Protein AF-A0A4P5UGK4-F1 (afdb_monomer_lite)

Radius of gyration: 32.94 Å; chains: 1; bounding box: 82×62×88 Å

Secondary structure (DSSP, 8-state):
----HHHHHHHHHHHHHHGGG-S--HHHHHHHHHHHHHHHHHHHHHHHS--S-HHHHHHHHHHHHHHHHHHHHTHHHHHHSPTTSSHHHHHHHIIIIITTTT--GGGTTTHHHHHT-TTTTTSTT-SS---GGGS-HHHHHHHHHHTTTHHHHHHHIIIIIHHHHHH-HHHHHHHHHHHSS--S-TT----TT---S-TTHHHHHHHHHHHHHHHHHHHHTTSS-THHHHHHHHHHHHHHHHHHHHHHHHB----GGGPPPPHHHHHHHB-EE----HHHHHHSTTTTTBHHHHHH-TTS-HHHHHHHHHHHHHHH-S-HHHHHSEESSHHHHHHHHHHHHHHHHHHHHT----HHHHHHHHHHHHT---EEEEE-TTSTTHHHHHHHHHHHHHHSTT-EEEE-SSHHHHHHHHHHHHHTT-SEEEEEE-HHHHHHHHHHHHHHS-GGGPPEEEEEE-SSS-HHHHHHS----HHHHHHHHHHHHTTSSPPEEEEEEEEEEEETTEEEEEESEEEEEHHHHHHHHHHHHTTTS---HHHHHHHHHHHHHHHHHHT-TTTSS---EEEEEETTEEEEEETTSEEEEES-S--GGG-------S--SEEEEEE-TT---HHHHHHHHHH-TT---GGGGTEEEEEESEEEEE--SEEEETTEEEE--GGG--EEEEEEEEEEEEE-

Foldseek 3Di:
DDDPPVVVVLLVLLCVLCVVQLDDDVVVVVVLLVVLLVLLVVLLVVLLDDDPDPVVSVVSLLSNLLSLLQNQVCLLVVQLDDAPPCPVVLVVSLVRRCLLLLNRSQQAHLLVVQCLDLLQNLALQRQLADLLLLAALVLLVVLLVCLLCVSVVSLCLLQPLLVVCVVPVVSVLCCQQQVSHDGDRNSHGDDPPRGDHDPVVNVSSNSSNVVSVVVVVCCVVVVDPPVSVVSSSVSSSVSSSLVSLLSLLQFLSNRPDRDRDDLLRSLLRGAAAPDPDPVQCSSQNQQSNLNSLCSSPVSRGSVCNVVSLVSSCVSSDVDVSNVSRYDNHSVRSSVSSSVSSNLSVVVVVVPPDDPLLVVLLVCLLVLNFQEEEEEECPQPQCVVCVVLVVVLQVLFPNYHYAYDHDLVSLLVRLVVVVVVLGQEYEYEEAQVSVQSNVLSQVVRDPLNSDHAYAYQYRHAARFVCVQFEPPDDSSVQSVVVSCSSNNVDRWGKDWWWWKWKDFFPDRITIGFKKWAAPVQVLLVVLVVPVVPDDDHRLVSVVVSVVVVVVCVPPPCPSPPDDFDWKWKDFPHDIAIATSNWTWMKGQGCAGRLRFRPADAPDPARIKIKIFHPQAPDPPVSVVCRNPPVPDDPVVVRRMDIHHGQKMWMQDAGWMDGSSHIDTDHNVRPIIMIGTHDTHMHIYD

Structure (mmCIF, N/CA/C/O backbone):
data_AF-A0A4P5UGK4-F1
#
_entry.id   AF-A0A4P5UGK4-F1
#
loop_
_atom_site.group_PDB
_atom_site.id
_atom_site.type_symbol
_atom_site.label_atom_id
_atom_site.label_alt_id
_atom_site.label_comp_id
_atom_site.label_asym_id
_atom_site.label_entity_id
_atom_site.label_seq_id
_atom_site.pdbx_PDB_ins_code
_atom_site.Cartn_x
_atom_site.Cartn_y
_atom_site.Cartn_z
_atom_site.occupancy
_atom_site.B_iso_or_equiv
_atom_site.auth_seq_id
_atom_site.auth_comp_id
_atom_site.auth_asym_id
_atom_site.auth_atom_id
_atom_site.pdbx_PDB_model_num
ATOM 1 N N . MET A 1 1 ? -6.783 -27.268 -15.819 1.00 33.69 1 MET A N 1
ATOM 2 C CA . MET A 1 1 ? -8.008 -27.240 -14.990 1.00 33.69 1 MET A CA 1
ATOM 3 C C . MET A 1 1 ? -9.018 -26.347 -15.683 1.00 33.69 1 MET A C 1
ATOM 5 O O . MET A 1 1 ? -8.644 -25.264 -16.113 1.00 33.69 1 MET A O 1
ATOM 9 N N . ASN A 1 2 ? -10.229 -26.862 -15.900 1.00 30.81 2 ASN A N 1
ATOM 10 C CA . ASN A 1 2 ? -11.232 -26.289 -16.798 1.00 30.81 2 ASN A CA 1
ATOM 11 C C . ASN A 1 2 ? -11.722 -24.925 -16.303 1.00 30.81 2 ASN A C 1
ATOM 13 O O . ASN A 1 2 ? -12.432 -24.839 -15.306 1.00 30.81 2 ASN A O 1
ATOM 17 N N . ILE A 1 3 ? -11.357 -23.874 -17.037 1.00 37.78 3 ILE A N 1
ATOM 18 C CA . ILE A 1 3 ? -12.009 -22.568 -16.956 1.00 37.78 3 ILE A CA 1
ATOM 19 C C . ILE A 1 3 ? -13.490 -22.798 -17.325 1.00 37.78 3 ILE A C 1
ATOM 21 O O . ILE A 1 3 ? -13.741 -23.412 -18.366 1.00 37.78 3 ILE A O 1
ATOM 25 N N . PRO A 1 4 ? -14.472 -22.361 -16.515 1.00 47.50 4 PRO A N 1
ATOM 26 C CA . PRO A 1 4 ? -15.889 -22.489 -16.844 1.00 47.50 4 PRO A CA 1
ATOM 27 C C . PRO A 1 4 ? -16.173 -21.979 -18.265 1.00 47.50 4 PRO A C 1
ATOM 29 O O . PRO A 1 4 ? -15.685 -20.912 -18.639 1.00 47.50 4 PRO A O 1
ATOM 32 N N . ASN A 1 5 ? -16.987 -22.701 -19.043 1.00 53.00 5 ASN A N 1
ATOM 33 C CA . ASN A 1 5 ? -17.257 -22.426 -20.469 1.00 53.00 5 ASN A CA 1
ATOM 34 C C . ASN A 1 5 ? -17.622 -20.950 -20.760 1.00 53.00 5 ASN A C 1
ATOM 36 O O . ASN A 1 5 ? -17.268 -20.396 -21.797 1.00 53.00 5 ASN A O 1
ATOM 40 N N . ASN A 1 6 ? -18.280 -20.289 -19.803 1.00 58.19 6 ASN A N 1
ATOM 41 C CA . ASN A 1 6 ? -18.693 -18.890 -19.899 1.00 58.19 6 ASN A CA 1
ATOM 42 C C . ASN A 1 6 ? -17.509 -17.896 -19.831 1.00 58.19 6 ASN A C 1
ATOM 44 O O . ASN A 1 6 ? -17.510 -16.876 -20.509 1.00 58.19 6 ASN A O 1
ATOM 48 N N . GLN A 1 7 ? -16.455 -18.199 -19.067 1.00 62.66 7 GLN A N 1
ATOM 49 C CA . GLN A 1 7 ? -15.275 -17.332 -18.939 1.00 62.66 7 GLN A CA 1
ATOM 50 C C . GLN A 1 7 ? -14.360 -17.408 -20.171 1.00 62.66 7 GLN A C 1
ATOM 52 O O . GLN A 1 7 ? -13.831 -16.386 -20.604 1.00 62.66 7 GLN A O 1
ATOM 57 N N . GLN A 1 8 ? -14.207 -18.590 -20.784 1.00 61.94 8 GLN A N 1
ATOM 58 C CA . GLN A 1 8 ? -13.472 -18.720 -22.052 1.00 61.94 8 GLN A CA 1
ATOM 59 C C . GLN A 1 8 ? -14.145 -17.941 -23.187 1.00 61.94 8 GLN A C 1
ATOM 61 O O . GLN A 1 8 ? -13.458 -17.318 -23.999 1.00 61.94 8 GLN A O 1
ATOM 66 N N . LEU A 1 9 ? -15.481 -17.944 -23.222 1.00 61.12 9 LEU A N 1
ATOM 67 C CA . LEU A 1 9 ? -16.261 -17.164 -24.178 1.00 61.12 9 LEU A CA 1
ATOM 68 C C . LEU A 1 9 ? -16.030 -15.653 -23.984 1.00 61.12 9 LEU A C 1
ATOM 70 O O . LEU A 1 9 ? -15.773 -14.942 -24.955 1.00 61.12 9 LEU A O 1
ATOM 74 N N . THR A 1 10 ? -16.024 -15.180 -22.732 1.00 74.31 10 THR A N 1
ATOM 75 C CA . THR A 1 10 ? -15.723 -13.781 -22.382 1.00 74.31 10 THR A CA 1
ATOM 76 C C . THR A 1 10 ? -14.305 -13.370 -22.782 1.00 74.31 10 THR A C 1
ATOM 78 O O . THR A 1 10 ? -14.129 -12.297 -23.351 1.00 74.31 10 THR A O 1
ATOM 81 N N . LEU A 1 11 ? -13.294 -14.218 -22.554 1.00 76.38 11 LEU A N 1
ATOM 82 C CA . LEU A 1 11 ? -11.906 -13.933 -22.944 1.00 76.38 11 LEU A CA 1
ATOM 83 C C . LEU A 1 11 ? -11.714 -13.882 -24.466 1.00 76.38 11 LEU A C 1
ATOM 85 O O . LEU A 1 11 ? -11.004 -13.008 -24.963 1.00 76.38 11 LEU A O 1
ATOM 89 N N . ARG A 1 12 ? -12.368 -14.775 -25.220 1.00 80.44 12 ARG A N 1
ATOM 90 C CA . ARG A 1 12 ? -12.371 -14.709 -26.693 1.00 80.44 12 ARG A CA 1
ATOM 91 C C . ARG A 1 12 ? -12.979 -13.405 -27.188 1.00 80.44 12 ARG A C 1
ATOM 93 O O . ARG A 1 12 ? -12.349 -12.709 -27.979 1.00 80.44 12 ARG A O 1
ATOM 100 N N . LYS A 1 13 ? -14.151 -13.044 -26.663 1.00 83.44 13 LYS A N 1
ATOM 101 C CA . LYS A 1 13 ? -14.819 -11.782 -26.995 1.00 83.44 13 LYS A CA 1
ATOM 102 C C . LYS A 1 13 ? -13.950 -10.570 -26.637 1.00 83.44 13 LYS A C 1
ATOM 104 O O . LYS A 1 13 ? -13.839 -9.641 -27.427 1.00 83.44 13 LYS A O 1
ATOM 109 N N . ALA A 1 14 ? -13.289 -10.594 -25.479 1.00 85.44 14 ALA A N 1
ATOM 110 C CA . ALA A 1 14 ? -12.355 -9.548 -25.068 1.00 85.44 14 ALA A CA 1
ATOM 111 C C . ALA A 1 14 ? -11.200 -9.393 -26.071 1.00 85.44 14 ALA A C 1
ATOM 113 O O . ALA A 1 14 ? -10.867 -8.274 -26.450 1.00 85.44 14 ALA A O 1
ATOM 114 N N . HIS A 1 15 ? -10.624 -10.504 -26.543 1.00 88.12 15 HIS A N 1
ATOM 115 C CA . HIS A 1 15 ? -9.550 -10.484 -27.537 1.00 88.12 15 HIS A CA 1
ATOM 116 C C . HIS A 1 15 ? -10.015 -9.936 -28.895 1.00 88.12 15 HIS A C 1
ATOM 118 O O . HIS A 1 15 ? -9.293 -9.167 -29.525 1.00 88.12 15 HIS A O 1
ATOM 124 N N . GLU A 1 16 ? -11.225 -10.288 -29.340 1.00 90.31 16 GLU A N 1
ATOM 125 C CA . GLU A 1 16 ? -11.808 -9.773 -30.587 1.00 90.31 16 GLU A CA 1
ATOM 126 C C . GLU A 1 16 ? -11.965 -8.246 -30.578 1.00 90.31 16 GLU A C 1
ATOM 128 O O . GLU A 1 16 ? -11.690 -7.606 -31.592 1.00 90.31 16 GLU A O 1
ATOM 133 N N . LEU A 1 17 ? -12.329 -7.657 -29.433 1.00 90.69 17 LEU A N 1
ATOM 134 C CA . LEU A 1 17 ? -12.530 -6.209 -29.279 1.00 90.69 17 LEU A CA 1
ATOM 135 C C . LEU A 1 17 ? -11.244 -5.378 -29.422 1.00 90.69 17 LEU A C 1
ATOM 137 O O . LEU A 1 17 ? -11.316 -4.193 -29.761 1.00 90.69 17 LEU A O 1
ATOM 141 N N . VAL A 1 18 ? -10.083 -5.975 -29.138 1.00 93.06 18 VAL A N 1
ATOM 142 C CA . VAL A 1 18 ? -8.785 -5.275 -29.079 1.00 93.06 18 VAL A CA 1
ATOM 143 C C . VAL A 1 18 ? -7.783 -5.765 -30.126 1.00 93.06 18 VAL A C 1
ATOM 145 O O . VAL A 1 18 ? -6.640 -5.314 -30.151 1.00 93.06 18 VAL A O 1
ATOM 148 N N . ARG A 1 19 ? -8.176 -6.704 -30.993 1.00 93.38 19 ARG A N 1
ATOM 149 C CA . ARG A 1 19 ? -7.272 -7.382 -31.936 1.00 93.38 19 ARG A CA 1
ATOM 150 C C . ARG A 1 19 ? -6.533 -6.416 -32.869 1.00 93.38 19 ARG A C 1
ATOM 152 O O . ARG A 1 19 ? -5.354 -6.617 -33.144 1.00 93.38 19 ARG A O 1
ATOM 159 N N . ASP A 1 20 ? -7.212 -5.378 -33.348 1.00 94.88 20 ASP A N 1
ATOM 160 C CA . ASP A 1 20 ? -6.663 -4.325 -34.215 1.00 94.88 20 ASP A CA 1
ATOM 161 C C . ASP A 1 20 ? -5.682 -3.389 -33.490 1.00 94.88 20 ASP A C 1
ATOM 163 O O . ASP A 1 20 ? -4.876 -2.724 -34.136 1.00 94.88 20 ASP A O 1
ATOM 167 N N . LEU A 1 21 ? -5.691 -3.378 -32.155 1.00 95.38 21 LEU A N 1
ATOM 168 C CA . LEU A 1 21 ? -4.863 -2.504 -31.322 1.00 95.38 21 LEU A CA 1
ATOM 169 C C . LEU A 1 21 ? -3.498 -3.111 -30.952 1.00 95.38 21 LEU A C 1
ATOM 171 O O . LEU A 1 21 ? -2.669 -2.440 -30.345 1.00 95.38 21 LEU A O 1
ATOM 175 N N . MET A 1 22 ? -3.231 -4.366 -31.318 1.00 92.94 22 MET A N 1
ATOM 176 C CA . MET A 1 22 ? -2.039 -5.124 -30.898 1.00 92.94 22 MET A CA 1
ATOM 177 C C . MET A 1 22 ? -0.728 -4.720 -31.594 1.00 92.94 22 MET A C 1
ATOM 179 O O . MET A 1 22 ? 0.332 -5.259 -31.273 1.00 92.94 22 MET A O 1
ATOM 183 N N . THR A 1 23 ? -0.774 -3.820 -32.579 1.00 92.31 23 THR A N 1
ATOM 184 C CA . THR A 1 23 ? 0.408 -3.459 -33.374 1.00 92.31 23 THR A CA 1
ATOM 185 C C . THR A 1 23 ? 1.021 -2.150 -32.869 1.00 92.31 23 THR A C 1
ATOM 187 O O . THR A 1 23 ? 0.351 -1.120 -32.931 1.00 92.31 23 THR A O 1
ATOM 190 N N . PRO A 1 24 ? 2.283 -2.147 -32.397 1.00 93.94 24 PRO A N 1
ATOM 191 C CA . PRO A 1 24 ? 2.951 -0.925 -31.964 1.00 93.94 24 PRO A CA 1
ATOM 192 C C . PRO A 1 24 ? 3.243 -0.005 -33.151 1.00 93.94 24 PRO A C 1
ATOM 194 O O . PRO A 1 24 ? 3.761 -0.452 -34.174 1.00 93.94 24 PRO A O 1
ATOM 197 N N . ILE A 1 25 ? 2.987 1.292 -32.981 1.00 95.25 25 ILE A N 1
ATOM 198 C CA . ILE A 1 25 ? 3.304 2.341 -33.954 1.00 95.25 25 ILE A CA 1
ATOM 199 C C . ILE A 1 25 ? 4.655 2.993 -33.588 1.00 95.25 25 ILE A C 1
ATOM 201 O O . ILE A 1 25 ? 4.704 3.791 -32.650 1.00 95.25 25 ILE A O 1
ATOM 205 N N . PRO A 1 26 ? 5.772 2.705 -34.295 1.00 95.75 26 PRO A N 1
ATOM 206 C CA . PRO A 1 26 ? 7.115 3.068 -33.825 1.00 95.75 26 PRO A CA 1
ATOM 207 C C . PRO A 1 26 ? 7.378 4.569 -33.669 1.00 95.75 26 PRO A C 1
ATOM 209 O O . PRO A 1 26 ? 8.117 4.965 -32.772 1.00 95.75 26 PRO A O 1
ATOM 212 N N . TRP A 1 27 ? 6.798 5.414 -34.524 1.00 97.00 27 TRP A N 1
ATOM 213 C CA . TRP A 1 27 ? 7.049 6.857 -34.473 1.00 97.00 27 TRP A CA 1
ATOM 214 C C . TRP A 1 27 ? 6.448 7.512 -33.221 1.00 97.00 27 TRP A C 1
ATOM 216 O O . TRP A 1 27 ? 7.030 8.472 -32.725 1.00 97.00 27 TRP A O 1
ATOM 226 N N . ILE A 1 28 ? 5.357 6.965 -32.663 1.00 97.38 28 ILE A N 1
ATOM 227 C CA . ILE A 1 28 ? 4.772 7.442 -31.398 1.00 97.38 28 ILE A CA 1
ATOM 228 C C . ILE A 1 28 ? 5.783 7.250 -30.263 1.00 97.38 28 ILE A C 1
ATOM 230 O O . ILE A 1 28 ? 6.059 8.193 -29.529 1.00 97.38 28 ILE A O 1
ATOM 234 N N . TYR A 1 29 ? 6.407 6.067 -30.181 1.00 97.56 29 TYR A N 1
ATOM 235 C CA . TYR A 1 29 ? 7.457 5.786 -29.195 1.00 97.56 29 TYR A CA 1
ATOM 236 C C . TYR A 1 29 ? 8.639 6.747 -29.324 1.00 97.56 29 TYR A C 1
ATOM 238 O O . TYR A 1 29 ? 9.112 7.273 -28.322 1.00 97.56 29 TYR A O 1
ATOM 246 N N . TRP A 1 30 ? 9.122 6.978 -30.549 1.00 98.25 30 TRP A N 1
ATOM 247 C CA . TRP A 1 30 ? 10.261 7.865 -30.784 1.00 98.25 30 TRP A CA 1
ATOM 248 C C . TRP A 1 30 ? 9.957 9.321 -30.441 1.00 98.25 30 TRP A C 1
ATOM 250 O O . TRP A 1 30 ? 10.758 9.932 -29.741 1.00 98.25 30 TRP A O 1
ATOM 260 N N . LEU A 1 31 ? 8.827 9.870 -30.901 1.00 98.44 31 LEU A N 1
ATOM 261 C CA . LEU A 1 31 ? 8.462 11.259 -30.615 1.00 98.44 31 LEU A CA 1
ATOM 262 C C . LEU A 1 31 ? 8.245 11.483 -29.119 1.00 98.44 31 LEU A C 1
ATOM 264 O O . LEU A 1 31 ? 8.795 12.431 -28.568 1.00 98.44 31 LEU A O 1
ATOM 268 N N . ASP A 1 32 ? 7.494 10.597 -28.462 1.00 98.12 32 ASP A N 1
ATOM 269 C CA . ASP A 1 32 ? 7.207 10.698 -27.030 1.00 98.12 32 ASP A CA 1
ATOM 270 C C . ASP A 1 32 ? 8.497 10.585 -26.202 1.00 98.12 32 ASP A C 1
ATOM 272 O O . ASP A 1 32 ? 8.788 11.448 -25.371 1.00 98.12 32 ASP A O 1
ATOM 276 N N . PHE A 1 33 ? 9.330 9.578 -26.486 1.00 98.56 33 PHE A N 1
ATOM 277 C CA . PHE A 1 33 ? 10.586 9.388 -25.769 1.00 98.56 33 PHE A CA 1
ATOM 278 C C . PHE A 1 33 ? 11.578 10.530 -26.007 1.00 98.56 33 PHE A C 1
ATOM 280 O O . PHE A 1 33 ? 12.086 11.077 -25.031 1.00 98.56 33 PHE A O 1
ATOM 287 N N . ILE A 1 34 ? 11.847 10.910 -27.266 1.00 98.62 34 ILE A N 1
ATOM 288 C CA . ILE A 1 34 ? 12.805 11.983 -27.589 1.00 98.62 34 ILE A CA 1
ATOM 289 C C . ILE A 1 34 ? 12.351 13.302 -26.965 1.00 98.62 34 ILE A C 1
ATOM 291 O O . ILE A 1 34 ? 13.162 13.990 -26.353 1.00 98.62 34 ILE A O 1
ATOM 295 N N . PHE A 1 35 ? 11.063 13.638 -27.064 1.00 98.69 35 PHE A N 1
ATOM 296 C CA . PHE A 1 35 ? 10.541 14.860 -26.464 1.00 98.69 35 PHE A CA 1
ATOM 297 C C . PHE A 1 35 ? 10.806 14.899 -24.954 1.00 98.69 35 PHE A C 1
ATOM 299 O O . PHE A 1 35 ? 11.416 15.849 -24.464 1.00 98.69 35 PHE A O 1
ATOM 306 N N . HIS A 1 36 ? 10.415 13.855 -24.218 1.00 98.62 36 HIS A N 1
ATOM 307 C CA . HIS A 1 36 ? 10.540 13.853 -22.760 1.00 98.62 36 HIS A CA 1
ATOM 308 C C . HIS A 1 36 ? 11.983 13.688 -22.275 1.00 98.62 36 HIS A C 1
ATOM 310 O O . HIS A 1 36 ? 12.355 14.310 -21.281 1.00 98.62 36 HIS A O 1
ATOM 316 N N . ILE A 1 37 ? 12.825 12.911 -22.965 1.00 98.69 37 ILE A N 1
ATOM 317 C CA . ILE A 1 37 ? 14.233 12.770 -22.571 1.00 98.69 37 ILE A CA 1
ATOM 318 C C . ILE A 1 37 ? 15.014 14.061 -22.834 1.00 98.69 37 ILE A C 1
ATOM 320 O O . ILE A 1 37 ? 15.784 14.491 -21.976 1.00 98.69 37 ILE A O 1
ATOM 324 N N . SER A 1 38 ? 14.774 14.732 -23.967 1.00 98.69 38 SER A N 1
ATOM 325 C CA . SER A 1 38 ? 15.387 16.026 -24.268 1.00 98.69 38 SER A CA 1
ATOM 326 C C . SER A 1 38 ? 14.893 17.107 -23.312 1.00 98.69 38 SER A C 1
ATOM 328 O O . SER A 1 38 ? 15.716 17.806 -22.726 1.00 98.69 38 SER A O 1
ATOM 330 N N . LEU A 1 39 ? 13.577 17.212 -23.092 1.00 98.69 39 LEU A N 1
ATOM 331 C CA . LEU A 1 39 ? 13.009 18.169 -22.141 1.00 98.69 39 LEU A CA 1
ATOM 332 C C . LEU A 1 39 ? 13.560 17.939 -20.731 1.00 98.69 39 LEU A C 1
ATOM 334 O O . LEU A 1 39 ? 13.972 18.894 -20.075 1.00 98.69 39 LEU A O 1
ATOM 338 N N . GLY A 1 40 ? 13.623 16.681 -20.292 1.00 98.50 40 GLY A N 1
ATOM 339 C CA . GLY A 1 40 ? 14.126 16.285 -18.981 1.00 98.50 40 GLY A CA 1
ATOM 340 C C . GLY A 1 40 ? 15.570 16.715 -18.732 1.00 98.50 40 GLY A C 1
ATOM 341 O O . GLY A 1 40 ? 15.842 17.360 -17.720 1.00 98.50 40 GLY A O 1
ATOM 342 N N . TRP A 1 41 ? 16.482 16.427 -19.666 1.00 98.19 41 TRP A N 1
ATOM 343 C CA . TRP A 1 41 ? 17.891 16.813 -19.529 1.00 98.19 41 TRP A CA 1
ATOM 344 C C . TRP A 1 41 ? 18.133 18.308 -19.732 1.00 98.19 41 TRP A C 1
ATOM 346 O O . TRP A 1 41 ? 18.914 18.897 -18.992 1.00 98.19 41 TRP A O 1
ATOM 356 N N . VAL A 1 42 ? 17.452 18.957 -20.681 1.00 98.00 42 VAL A N 1
ATOM 357 C CA . VAL A 1 42 ? 17.584 20.413 -20.865 1.00 98.00 42 VAL A CA 1
ATOM 358 C C . VAL A 1 42 ? 17.150 21.142 -19.596 1.00 98.00 42 VAL A C 1
ATOM 360 O O . VAL A 1 42 ? 17.883 21.985 -19.087 1.00 98.00 42 VAL A O 1
ATOM 363 N N . THR A 1 43 ? 15.997 20.779 -19.032 1.00 97.81 43 THR A N 1
ATOM 364 C CA . THR A 1 43 ? 15.504 21.386 -17.786 1.00 97.81 43 THR A CA 1
ATOM 365 C C . THR A 1 43 ? 16.350 21.001 -16.574 1.00 97.81 43 THR A C 1
ATOM 367 O O . THR A 1 43 ? 16.527 21.835 -15.693 1.00 97.81 43 THR A O 1
ATOM 370 N N . PHE A 1 44 ? 16.953 19.806 -16.553 1.00 97.19 44 PHE A N 1
ATOM 371 C CA . PHE A 1 44 ? 17.952 19.427 -15.548 1.00 97.19 44 PHE A CA 1
ATOM 372 C C . PHE A 1 44 ? 19.124 20.415 -15.536 1.00 97.19 44 PHE A C 1
ATOM 374 O O . PHE A 1 44 ? 19.449 20.974 -14.492 1.00 97.19 44 PHE A O 1
ATOM 381 N N . PHE A 1 45 ? 19.726 20.682 -16.700 1.00 94.94 45 PHE A N 1
ATOM 382 C CA . PHE A 1 45 ? 20.849 21.617 -16.794 1.00 94.94 45 PHE A CA 1
ATOM 383 C C . PHE A 1 45 ? 20.434 23.068 -16.534 1.00 94.94 45 PHE A C 1
ATOM 385 O O . PHE A 1 45 ? 21.184 23.808 -15.907 1.00 94.94 45 PHE A O 1
ATOM 392 N N . VAL A 1 46 ? 19.227 23.473 -16.938 1.00 94.69 46 VAL A N 1
ATOM 393 C CA . VAL A 1 46 ? 18.687 24.800 -16.599 1.00 94.69 46 VAL A CA 1
ATOM 394 C C . VAL A 1 46 ? 18.482 24.947 -15.088 1.00 94.69 46 VAL A C 1
ATOM 396 O O . VAL A 1 46 ? 18.780 26.008 -14.551 1.00 94.69 46 VAL A O 1
ATOM 399 N N . ALA A 1 47 ? 18.029 23.902 -14.385 1.00 92.94 47 ALA A N 1
ATOM 400 C CA . ALA A 1 47 ? 17.825 23.933 -12.933 1.00 92.94 47 ALA A CA 1
ATOM 401 C C . ALA A 1 47 ? 19.130 24.070 -12.127 1.00 92.94 47 ALA A C 1
ATOM 403 O O . ALA A 1 47 ? 19.081 24.510 -10.976 1.00 92.94 47 ALA A O 1
ATOM 404 N N . LEU A 1 48 ? 20.277 23.704 -12.714 1.00 90.88 48 LEU A N 1
ATOM 405 C CA . LEU A 1 48 ? 21.597 23.888 -12.099 1.00 90.88 48 LEU A CA 1
ATOM 406 C C . LEU A 1 48 ? 22.052 25.347 -12.095 1.00 90.88 48 LEU A C 1
ATOM 408 O O . LEU A 1 48 ? 22.861 25.721 -11.246 1.00 90.88 48 LEU A O 1
ATOM 412 N N . ASN A 1 49 ? 21.549 26.157 -13.025 1.00 87.25 49 ASN A N 1
ATOM 413 C CA . ASN A 1 49 ? 21.861 27.576 -13.056 1.00 87.25 49 ASN A CA 1
ATOM 414 C C . ASN A 1 49 ? 21.111 28.286 -11.928 1.00 87.25 49 ASN A C 1
ATOM 416 O O . ASN A 1 49 ? 19.927 28.038 -11.687 1.00 87.25 49 ASN A O 1
ATOM 420 N N . GLU A 1 50 ? 21.805 29.183 -11.235 1.00 76.50 50 GLU A N 1
ATOM 421 C CA . GLU A 1 50 ? 21.186 30.006 -10.203 1.00 76.50 50 GLU A CA 1
ATOM 422 C C . GLU A 1 50 ? 20.179 30.962 -10.855 1.00 76.50 50 GLU A C 1
ATOM 424 O O . GLU A 1 50 ? 20.484 31.655 -11.825 1.00 76.50 50 GLU A O 1
ATOM 429 N N . SER A 1 51 ? 18.950 30.963 -10.339 1.00 79.06 51 SER A N 1
ATOM 430 C CA . SER A 1 51 ? 17.894 31.890 -10.734 1.00 79.06 51 SER A CA 1
ATOM 431 C C . SER A 1 51 ? 17.495 32.715 -9.521 1.00 79.06 51 SER A C 1
ATOM 433 O O . SER A 1 51 ? 17.376 32.180 -8.421 1.00 79.06 51 SER A O 1
ATOM 435 N N . GLU A 1 52 ? 17.220 34.003 -9.721 1.00 79.06 52 GLU A N 1
ATOM 436 C CA . GLU A 1 52 ? 16.708 34.873 -8.655 1.00 79.06 52 GLU A CA 1
ATOM 437 C C . GLU A 1 52 ? 15.308 34.443 -8.172 1.00 79.06 52 GLU A C 1
ATOM 439 O O . GLU A 1 52 ? 14.898 34.769 -7.058 1.00 79.06 52 GLU A O 1
ATOM 444 N N . SER A 1 53 ? 14.566 33.675 -8.984 1.00 90.62 53 SER A N 1
ATOM 445 C CA . SER A 1 53 ? 13.221 33.198 -8.656 1.00 90.62 53 SER A CA 1
ATOM 446 C C . SER A 1 53 ? 13.217 31.734 -8.227 1.00 90.62 53 SER A C 1
ATOM 448 O O . SER A 1 53 ? 13.254 30.816 -9.052 1.00 90.62 53 SER A O 1
ATOM 450 N N . PHE A 1 54 ? 13.042 31.513 -6.923 1.00 88.50 54 PHE A N 1
ATOM 451 C CA . PHE A 1 54 ? 12.835 30.178 -6.355 1.00 88.50 54 PHE A CA 1
ATOM 452 C C . PHE A 1 54 ? 11.650 29.442 -7.004 1.00 88.50 54 PHE A C 1
ATOM 454 O O . PHE A 1 54 ? 11.731 28.244 -7.263 1.00 88.50 54 PHE A O 1
ATOM 461 N N . VAL A 1 55 ? 10.556 30.152 -7.308 1.00 91.69 55 VAL A N 1
ATOM 462 C CA . VAL A 1 55 ? 9.353 29.555 -7.917 1.00 91.69 55 VAL A CA 1
ATOM 463 C C . VAL A 1 55 ? 9.656 29.019 -9.315 1.00 91.69 55 VAL A C 1
ATOM 465 O O . VAL A 1 55 ? 9.237 27.911 -9.648 1.00 91.69 55 VAL A O 1
ATOM 468 N N . PHE A 1 56 ? 10.407 29.774 -10.122 1.00 91.81 56 PHE A N 1
ATOM 469 C CA . PHE A 1 56 ? 10.814 29.327 -11.451 1.00 91.81 56 PHE A CA 1
ATOM 470 C C . PHE A 1 56 ? 11.740 28.112 -11.363 1.00 91.81 56 PHE A C 1
ATOM 472 O O . PHE A 1 56 ? 11.495 27.108 -12.027 1.00 91.81 56 PHE A O 1
ATOM 479 N N . GLN A 1 57 ? 12.751 28.157 -10.492 1.00 90.00 57 GLN A N 1
ATOM 480 C CA . GLN A 1 57 ? 13.684 27.043 -10.320 1.00 90.00 57 GLN A CA 1
ATOM 481 C C . GLN A 1 57 ? 12.974 25.770 -9.834 1.00 90.00 57 GLN A C 1
ATOM 483 O O . GLN A 1 57 ? 13.206 24.685 -10.368 1.00 90.00 57 GLN A O 1
ATOM 488 N N . PHE A 1 58 ? 12.046 25.904 -8.882 1.00 92.06 58 PHE A N 1
ATOM 489 C CA . PHE A 1 58 ? 11.215 24.798 -8.415 1.00 92.06 58 PHE A CA 1
ATOM 490 C C . PHE A 1 58 ? 10.327 24.237 -9.534 1.00 92.06 58 PHE A C 1
ATOM 492 O O . PHE A 1 58 ? 10.216 23.022 -9.688 1.00 92.06 58 PHE A O 1
ATOM 499 N N . PHE A 1 59 ? 9.732 25.096 -10.363 1.00 95.19 59 PHE A N 1
ATOM 500 C CA . PHE A 1 59 ? 8.947 24.654 -11.513 1.00 95.19 59 PHE A CA 1
ATOM 501 C C . PHE A 1 59 ? 9.795 23.865 -12.524 1.00 95.19 59 PHE A C 1
ATOM 503 O O . PHE A 1 59 ? 9.401 22.768 -12.920 1.00 95.19 59 PHE A O 1
ATOM 510 N N . ILE A 1 60 ? 10.981 24.362 -12.891 1.00 96.38 60 ILE A N 1
ATOM 511 C CA . ILE A 1 60 ? 11.903 23.663 -13.803 1.00 96.38 60 ILE A CA 1
ATOM 512 C C . ILE A 1 60 ? 12.344 22.313 -13.220 1.00 96.38 60 ILE A C 1
ATOM 514 O O . ILE A 1 60 ? 12.377 21.318 -13.945 1.00 96.38 60 ILE A O 1
ATOM 518 N N . TYR A 1 61 ? 12.603 22.246 -11.911 1.00 95.81 61 TYR A N 1
ATOM 519 C CA . TYR A 1 61 ? 12.889 20.991 -11.212 1.00 95.81 61 TYR A CA 1
ATOM 520 C C . TYR A 1 61 ? 11.755 19.963 -11.366 1.00 95.81 61 TYR A C 1
ATOM 522 O O . TYR A 1 61 ? 12.007 18.796 -11.686 1.00 95.81 61 TYR A O 1
ATOM 530 N N . ILE A 1 62 ? 10.498 20.386 -11.191 1.00 96.81 62 ILE A N 1
ATOM 531 C CA . ILE A 1 62 ? 9.327 19.514 -11.368 1.00 96.81 62 ILE A CA 1
ATOM 532 C C . ILE A 1 62 ? 9.198 19.051 -12.824 1.00 96.81 62 ILE A C 1
ATOM 534 O O . ILE A 1 62 ? 8.979 17.862 -13.062 1.00 96.81 62 ILE A O 1
ATOM 538 N N . VAL A 1 63 ? 9.386 19.949 -13.798 1.00 98.00 63 VAL A N 1
ATOM 539 C CA . VAL A 1 63 ? 9.347 19.599 -15.229 1.00 98.00 63 VAL A CA 1
ATOM 540 C C . VAL A 1 63 ? 10.432 18.577 -15.574 1.00 98.00 63 VAL A C 1
ATOM 542 O O . VAL A 1 63 ? 10.128 17.578 -16.231 1.00 98.00 63 VAL A O 1
ATOM 545 N N . SER A 1 64 ? 11.664 18.776 -15.096 1.00 98.38 64 SER A N 1
ATOM 546 C CA . SER A 1 64 ? 12.768 17.830 -15.298 1.00 98.38 64 SER A CA 1
ATOM 547 C C . SER A 1 64 ? 12.431 16.459 -14.724 1.00 98.38 64 SER A C 1
ATOM 549 O O . SER A 1 64 ? 12.507 15.450 -15.426 1.00 98.38 64 SER A O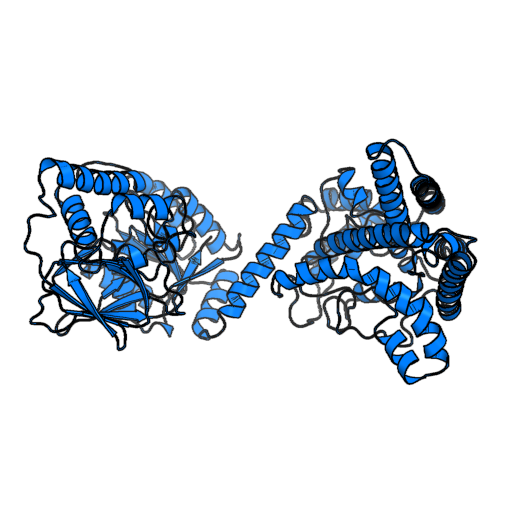 1
ATOM 551 N N . THR A 1 65 ? 11.948 16.434 -13.481 1.00 98.38 65 THR A N 1
ATOM 552 C CA . THR A 1 65 ? 11.588 15.204 -12.774 1.00 98.38 65 THR A CA 1
ATOM 553 C C . THR A 1 65 ? 10.500 14.417 -13.500 1.00 98.38 65 THR A C 1
ATOM 555 O O . THR A 1 65 ? 10.675 13.229 -13.756 1.00 98.38 65 THR A O 1
ATOM 558 N N . LEU A 1 66 ? 9.382 15.056 -13.858 1.00 98.25 66 LEU A N 1
ATOM 559 C CA . LEU A 1 66 ? 8.256 14.379 -14.510 1.00 98.25 66 LEU A CA 1
ATOM 560 C C . LEU A 1 66 ? 8.610 13.912 -15.930 1.00 98.25 66 LEU A C 1
ATOM 562 O O . LEU A 1 66 ? 8.204 12.822 -16.339 1.00 98.25 66 LEU A O 1
ATOM 566 N N . SER A 1 67 ? 9.410 14.693 -16.660 1.00 98.56 67 SER A N 1
ATOM 567 C CA . SER A 1 67 ? 9.859 14.330 -18.010 1.00 98.56 67 SER A CA 1
ATOM 568 C C . SER A 1 67 ? 10.820 13.139 -17.978 1.00 98.56 67 SER A C 1
ATOM 570 O O . SER A 1 67 ? 10.627 12.167 -18.712 1.00 98.56 67 SER A O 1
ATOM 572 N N . LEU A 1 68 ? 11.807 13.159 -17.073 1.00 98.75 68 LEU A N 1
ATOM 573 C CA . LEU A 1 68 ? 12.726 12.038 -16.866 1.00 98.75 68 LEU A CA 1
ATOM 574 C C . LEU A 1 68 ? 12.007 10.805 -16.309 1.00 98.75 68 LEU A C 1
ATOM 576 O O . LEU A 1 68 ? 12.319 9.696 -16.731 1.00 98.75 68 LEU A O 1
ATOM 580 N N . TYR A 1 69 ? 11.012 10.973 -15.433 1.00 98.69 69 TYR A N 1
ATOM 581 C CA . TYR A 1 69 ? 10.186 9.869 -14.936 1.00 98.69 69 TYR A CA 1
ATOM 582 C C . TYR A 1 69 ? 9.427 9.174 -16.072 1.00 98.69 69 TYR A C 1
ATOM 584 O O . TYR A 1 69 ? 9.486 7.948 -16.199 1.00 98.69 69 TYR A O 1
ATOM 592 N N . ARG A 1 70 ? 8.758 9.941 -16.944 1.00 98.19 70 ARG A N 1
ATOM 593 C CA . ARG A 1 70 ? 8.074 9.378 -18.114 1.00 98.19 70 ARG A CA 1
ATOM 594 C C . ARG A 1 70 ? 9.054 8.659 -19.037 1.00 98.19 70 ARG A C 1
ATOM 596 O O . ARG A 1 70 ? 8.785 7.526 -19.430 1.00 98.19 70 ARG A O 1
ATOM 603 N N . ALA A 1 71 ? 10.198 9.276 -19.335 1.00 98.56 71 ALA A N 1
ATOM 604 C CA . ALA A 1 71 ? 11.235 8.668 -20.165 1.00 98.56 71 ALA A CA 1
ATOM 605 C C . ALA A 1 71 ? 11.775 7.363 -19.549 1.00 98.56 71 ALA A C 1
ATOM 607 O O . ALA A 1 71 ? 11.891 6.358 -20.250 1.00 98.56 71 ALA A O 1
ATOM 608 N N . ALA A 1 72 ? 12.024 7.344 -18.237 1.00 98.25 72 ALA A N 1
ATOM 609 C CA . ALA A 1 72 ? 12.461 6.163 -17.495 1.00 98.25 72 ALA A CA 1
ATOM 610 C C . ALA A 1 72 ? 11.414 5.039 -17.521 1.00 98.25 72 ALA A C 1
ATOM 612 O O . ALA A 1 72 ? 11.757 3.864 -17.627 1.00 98.25 72 ALA A O 1
ATOM 613 N N . THR A 1 73 ? 10.127 5.389 -17.493 1.00 97.62 73 THR A N 1
ATOM 614 C CA . THR A 1 73 ? 9.022 4.419 -17.472 1.00 97.62 73 THR A CA 1
ATOM 615 C C . THR A 1 73 ? 8.920 3.597 -18.766 1.00 97.62 73 THR A C 1
ATOM 617 O O . THR A 1 73 ? 8.445 2.462 -18.729 1.00 97.62 73 THR A O 1
ATOM 620 N N . PHE A 1 74 ? 9.461 4.076 -19.897 1.00 97.75 74 PHE A N 1
ATOM 621 C CA . PHE A 1 74 ? 9.564 3.279 -21.133 1.00 97.75 74 PHE A CA 1
ATOM 622 C C . PHE A 1 74 ? 10.355 1.975 -20.965 1.00 97.75 74 PHE A C 1
ATOM 624 O O . PHE A 1 74 ? 10.228 1.086 -21.809 1.00 97.75 74 PHE A O 1
ATOM 631 N N . ILE A 1 75 ? 11.122 1.811 -19.878 1.00 96.69 75 ILE A N 1
ATOM 632 C CA . ILE A 1 75 ? 11.714 0.519 -19.522 1.00 96.69 75 ILE A CA 1
ATOM 633 C C . ILE A 1 75 ? 10.665 -0.603 -19.488 1.00 96.69 75 ILE A C 1
ATOM 635 O O . ILE A 1 75 ? 10.971 -1.720 -19.899 1.00 96.69 75 ILE A O 1
ATOM 639 N N . HIS A 1 76 ? 9.420 -0.300 -19.105 1.00 96.25 76 HIS A N 1
ATOM 640 C CA . HIS A 1 76 ? 8.306 -1.242 -19.149 1.00 96.25 76 HIS A CA 1
ATOM 641 C C . HIS A 1 76 ? 8.015 -1.728 -20.572 1.00 96.25 76 HIS A C 1
ATOM 643 O O . HIS A 1 76 ? 8.099 -2.927 -20.842 1.00 96.25 76 HIS A O 1
ATOM 649 N N . GLU A 1 77 ? 7.791 -0.808 -21.513 1.00 95.31 77 GLU A N 1
ATOM 650 C CA . GLU A 1 77 ? 7.550 -1.140 -22.926 1.00 95.31 77 GLU A CA 1
ATOM 651 C C . GLU A 1 77 ? 8.729 -1.891 -23.549 1.00 95.31 77 GLU A C 1
ATOM 653 O O . GLU A 1 77 ? 8.543 -2.866 -24.281 1.00 95.31 77 GLU A O 1
ATOM 658 N N . LEU A 1 78 ? 9.962 -1.495 -23.204 1.00 94.06 78 LEU A N 1
ATOM 659 C CA . LEU A 1 78 ? 11.160 -2.193 -23.656 1.00 94.06 78 LEU A CA 1
ATOM 660 C C . LEU A 1 78 ? 11.115 -3.679 -23.290 1.00 94.06 78 LEU A C 1
ATOM 662 O O . LEU A 1 78 ? 11.557 -4.502 -24.088 1.00 94.06 78 LEU A O 1
ATOM 666 N N . THR A 1 79 ? 10.612 -4.054 -22.114 1.00 92.19 79 THR A N 1
ATOM 667 C CA . THR A 1 79 ? 10.553 -5.472 -21.719 1.00 92.19 79 THR A CA 1
ATOM 668 C C . THR A 1 79 ? 9.498 -6.284 -22.464 1.00 92.19 79 THR A C 1
ATOM 670 O O . THR A 1 79 ? 9.652 -7.501 -22.558 1.00 92.19 79 THR A O 1
ATOM 673 N N . HIS A 1 80 ? 8.474 -5.648 -23.035 1.00 92.19 80 HIS A N 1
ATOM 674 C CA . HIS A 1 80 ? 7.397 -6.331 -23.767 1.00 92.19 80 HIS A CA 1
ATOM 675 C C . HIS A 1 80 ? 7.598 -6.372 -25.276 1.00 92.19 80 HIS A C 1
ATOM 677 O O . HIS A 1 80 ? 6.976 -7.187 -25.961 1.00 92.19 80 HIS A O 1
ATOM 683 N N . PHE A 1 81 ? 8.488 -5.541 -25.821 1.00 91.25 81 PHE A N 1
ATOM 684 C CA . PHE A 1 81 ? 8.802 -5.608 -27.242 1.00 91.25 81 PHE A CA 1
ATOM 685 C C . PHE A 1 81 ? 9.238 -7.007 -27.666 1.00 91.25 81 PHE A C 1
ATOM 687 O O . PHE A 1 81 ? 10.090 -7.645 -27.048 1.00 91.25 81 PHE A O 1
ATOM 694 N N . LYS A 1 82 ? 8.690 -7.460 -28.799 1.00 87.31 82 LYS A N 1
ATOM 695 C CA . LYS A 1 82 ? 9.052 -8.746 -29.394 1.00 87.31 82 LYS A CA 1
ATOM 696 C C . LYS A 1 82 ? 10.567 -8.836 -29.554 1.00 87.31 82 LYS A C 1
ATOM 698 O O . LYS A 1 82 ? 11.227 -7.887 -29.994 1.00 87.31 82 LYS A O 1
ATOM 703 N N . LYS A 1 83 ? 11.120 -10.010 -29.255 1.00 84.38 83 LYS A N 1
ATOM 704 C CA . LYS A 1 83 ? 12.550 -10.281 -29.415 1.00 84.38 83 LYS A CA 1
ATOM 705 C C . LYS A 1 83 ? 13.028 -9.867 -30.811 1.00 84.38 83 LYS A C 1
ATOM 707 O O . LYS A 1 83 ? 12.357 -10.124 -31.804 1.00 84.38 83 LYS A O 1
ATOM 712 N N . ASN A 1 84 ? 14.201 -9.238 -30.870 1.00 84.19 84 ASN A N 1
ATOM 713 C CA . ASN A 1 84 ? 14.818 -8.680 -32.079 1.00 84.19 84 ASN A CA 1
ATOM 714 C C . ASN A 1 84 ? 14.125 -7.463 -32.725 1.00 84.19 84 ASN A C 1
ATOM 716 O O . ASN A 1 84 ? 14.593 -7.024 -33.773 1.00 84.19 84 ASN A O 1
ATOM 720 N N . THR A 1 85 ? 13.105 -6.867 -32.105 1.00 90.12 85 THR A N 1
ATOM 721 C CA . THR A 1 8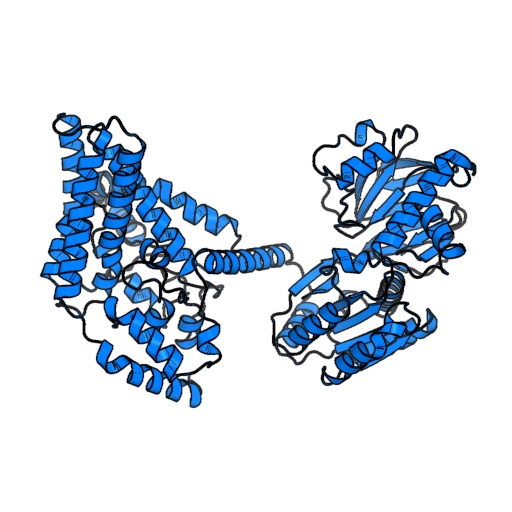5 ? 12.512 -5.591 -32.554 1.00 90.12 85 THR A CA 1
ATOM 722 C C . THR A 1 85 ? 13.025 -4.405 -31.723 1.00 90.12 85 THR A C 1
ATOM 724 O O . THR A 1 85 ? 13.649 -4.609 -30.682 1.00 90.12 85 THR A O 1
ATOM 727 N N . PHE A 1 86 ? 12.836 -3.167 -32.206 1.00 93.31 86 PHE A N 1
ATOM 728 C CA . PHE A 1 86 ? 13.179 -1.925 -31.482 1.00 93.31 86 PHE A CA 1
ATOM 729 C C . PHE A 1 86 ? 14.629 -1.849 -30.944 1.00 93.31 86 PHE A C 1
ATOM 731 O O . PHE A 1 86 ? 14.904 -1.155 -29.966 1.00 93.31 86 PHE A O 1
ATOM 738 N N . LYS A 1 87 ? 15.592 -2.527 -31.591 1.00 93.12 87 LYS A N 1
ATOM 739 C CA . LYS A 1 87 ? 16.997 -2.593 -31.132 1.00 93.12 87 LYS A CA 1
ATOM 740 C C . LYS A 1 87 ? 17.640 -1.212 -30.991 1.00 93.12 87 LYS A C 1
ATOM 742 O O . LYS A 1 87 ? 18.240 -0.922 -29.961 1.00 93.12 87 LYS A O 1
ATOM 747 N N . LEU A 1 88 ? 17.477 -0.359 -32.006 1.00 95.44 88 LEU A N 1
ATOM 748 C CA . LEU A 1 88 ? 18.012 1.003 -31.987 1.00 95.44 88 LEU A CA 1
ATOM 749 C C . LEU A 1 88 ? 17.345 1.855 -30.901 1.00 95.44 88 LEU A C 1
ATOM 751 O O . LEU A 1 88 ? 18.036 2.566 -30.184 1.00 95.44 88 LEU A O 1
ATOM 755 N N . PHE A 1 89 ? 16.026 1.733 -30.734 1.00 96.75 89 PHE A N 1
ATOM 756 C CA . PHE A 1 89 ? 15.298 2.439 -29.679 1.00 96.75 89 PHE A CA 1
ATOM 757 C C . PHE A 1 89 ? 15.812 2.042 -28.288 1.00 96.75 89 PHE A C 1
ATOM 759 O O . PHE A 1 89 ? 16.124 2.915 -27.488 1.00 96.75 89 PHE A O 1
ATOM 766 N N . ARG A 1 90 ? 16.012 0.741 -28.022 1.00 95.81 90 ARG A N 1
ATOM 767 C CA . ARG A 1 90 ? 16.619 0.258 -26.767 1.00 95.81 90 ARG A CA 1
ATOM 768 C C . ARG A 1 90 ? 18.030 0.805 -26.554 1.00 95.81 90 ARG A C 1
ATOM 770 O O . ARG A 1 90 ? 18.367 1.175 -25.432 1.00 95.81 90 ARG A O 1
ATOM 777 N N . LEU A 1 91 ? 18.861 0.821 -27.598 1.00 95.69 91 LEU A N 1
ATOM 778 C CA . LEU A 1 91 ? 20.221 1.355 -27.517 1.00 95.69 91 LEU A CA 1
ATOM 779 C C . LEU A 1 91 ? 20.199 2.838 -27.137 1.00 95.69 91 LEU A C 1
ATOM 781 O O . LEU A 1 91 ? 20.837 3.217 -26.160 1.00 95.69 91 LEU A O 1
ATOM 785 N N . VAL A 1 92 ? 19.431 3.652 -27.868 1.00 97.94 92 VAL A N 1
ATOM 786 C CA . VAL A 1 92 ? 19.308 5.089 -27.592 1.00 97.94 92 VAL A CA 1
ATOM 787 C C . VAL A 1 92 ? 18.733 5.317 -26.197 1.00 97.94 92 VAL A C 1
ATOM 789 O O . VAL A 1 92 ? 19.306 6.090 -25.439 1.00 97.94 92 VAL A O 1
ATOM 792 N N . TRP A 1 93 ? 17.683 4.584 -25.815 1.00 98.19 93 TRP A N 1
ATOM 793 C CA . TRP A 1 93 ? 17.095 4.665 -24.479 1.00 98.19 93 TRP A CA 1
ATOM 794 C C . TRP A 1 93 ? 18.110 4.355 -23.375 1.00 98.19 93 TRP A C 1
ATOM 796 O O . TRP A 1 93 ? 18.194 5.087 -22.392 1.00 98.19 93 TRP A O 1
ATOM 806 N N . ASN A 1 94 ? 18.930 3.311 -23.531 1.00 97.69 94 ASN A N 1
ATOM 807 C CA . ASN A 1 94 ? 19.977 3.008 -22.557 1.00 97.69 94 ASN A CA 1
ATOM 808 C C . ASN A 1 94 ? 21.028 4.115 -22.487 1.00 97.69 94 ASN A C 1
ATOM 810 O O . ASN A 1 94 ? 21.417 4.490 -21.390 1.00 97.69 94 ASN A O 1
ATOM 814 N N . LEU A 1 95 ? 21.482 4.643 -23.624 1.00 98.00 95 LEU A N 1
ATOM 815 C CA . LEU A 1 95 ? 22.534 5.661 -23.650 1.00 98.00 95 LEU A CA 1
ATOM 816 C C . LEU A 1 95 ? 22.081 6.997 -23.052 1.00 98.00 95 LEU A C 1
ATOM 818 O O . LEU A 1 95 ? 22.868 7.644 -22.369 1.00 98.00 95 LEU A O 1
ATOM 822 N N . THR A 1 96 ? 20.834 7.408 -23.292 1.00 98.38 96 THR A N 1
ATOM 823 C CA . THR A 1 96 ? 20.344 8.733 -22.881 1.00 98.38 96 THR A CA 1
ATOM 824 C C . THR A 1 96 ? 19.507 8.716 -21.607 1.00 98.38 96 THR A C 1
ATOM 826 O O . THR A 1 96 ? 19.368 9.758 -20.978 1.00 98.38 96 THR A O 1
ATOM 829 N N . CYS A 1 97 ? 18.954 7.571 -21.200 1.00 98.44 97 CYS A N 1
ATOM 830 C CA . CYS A 1 97 ? 18.076 7.458 -20.033 1.00 98.44 97 CYS A CA 1
ATOM 831 C C . CYS A 1 97 ? 18.547 6.367 -19.064 1.00 98.44 97 CYS A C 1
ATOM 833 O O . CYS A 1 97 ? 18.907 6.673 -17.930 1.00 98.44 97 CYS A O 1
ATOM 835 N N . GLY A 1 98 ? 18.622 5.112 -19.516 1.00 97.88 98 GLY A N 1
ATOM 836 C CA . GLY A 1 98 ? 18.919 3.961 -18.658 1.00 97.88 98 GLY A CA 1
ATOM 837 C C . GLY A 1 98 ? 20.248 4.066 -17.908 1.00 97.88 98 GLY A C 1
ATOM 838 O O . GLY A 1 98 ? 20.279 3.986 -16.685 1.00 97.88 98 GLY A O 1
ATOM 839 N N . ILE A 1 99 ? 21.354 4.266 -18.625 1.00 98.31 99 ILE A N 1
ATOM 840 C CA . ILE A 1 99 ? 22.696 4.412 -18.048 1.00 98.31 99 ILE A CA 1
ATOM 841 C C . ILE A 1 99 ? 22.802 5.704 -17.221 1.00 98.31 99 ILE A C 1
ATOM 843 O O . ILE A 1 99 ? 23.190 5.596 -16.057 1.00 98.31 99 ILE A O 1
ATOM 847 N N . PRO A 1 100 ? 22.403 6.891 -17.727 1.00 98.00 100 PRO A N 1
ATOM 848 C CA . PRO A 1 100 ? 22.470 8.124 -16.942 1.00 98.00 100 PRO A CA 1
ATOM 849 C C . PRO A 1 100 ? 21.619 8.148 -15.667 1.00 98.00 100 PRO A C 1
ATOM 851 O O . PRO A 1 100 ? 21.944 8.884 -14.742 1.00 98.00 100 PRO A O 1
ATOM 854 N N . LEU A 1 101 ? 20.537 7.366 -15.591 1.00 98.00 101 LEU A N 1
ATOM 855 C CA . LEU A 1 101 ? 19.711 7.215 -14.384 1.00 98.00 101 LEU A CA 1
ATOM 856 C C . LEU A 1 101 ? 20.060 5.961 -13.562 1.00 98.00 101 LEU A C 1
ATOM 858 O O . LEU A 1 101 ? 19.349 5.634 -12.614 1.00 98.00 101 LEU A O 1
ATOM 862 N N . LEU A 1 102 ? 21.136 5.246 -13.912 1.00 97.94 102 LEU A N 1
ATOM 863 C CA . LEU A 1 102 ? 21.561 3.988 -13.279 1.00 97.94 102 LEU A CA 1
ATOM 864 C C . LEU A 1 102 ? 20.480 2.895 -13.235 1.00 97.94 102 LEU A C 1
ATOM 866 O O . LEU A 1 102 ? 20.453 2.045 -12.347 1.00 97.94 102 LEU A O 1
ATOM 870 N N . ILE A 1 103 ? 19.630 2.864 -14.255 1.00 97.19 103 ILE A N 1
ATOM 871 C CA . ILE A 1 103 ? 18.634 1.824 -14.513 1.00 97.19 103 ILE A CA 1
ATOM 872 C C . ILE A 1 103 ? 18.748 1.278 -15.950 1.00 97.19 103 ILE A C 1
ATOM 874 O O . ILE A 1 103 ? 17.768 1.311 -16.698 1.00 97.19 103 ILE A O 1
ATOM 878 N N . PRO A 1 104 ? 19.920 0.769 -16.395 1.00 96.88 104 PRO A N 1
ATOM 879 C CA . PRO A 1 104 ? 20.022 0.191 -17.731 1.00 96.88 104 PRO A CA 1
ATOM 880 C C . PRO A 1 104 ? 19.009 -0.943 -17.909 1.00 96.88 104 PRO A C 1
ATOM 882 O O . PRO A 1 104 ? 18.711 -1.670 -16.968 1.00 96.88 104 PRO A O 1
ATOM 885 N N . SER A 1 105 ? 18.505 -1.137 -19.123 1.00 95.62 105 SER A N 1
ATOM 886 C CA . SER A 1 105 ? 17.323 -1.962 -19.405 1.00 95.62 105 SER A CA 1
ATOM 887 C C . SER A 1 105 ? 17.379 -3.403 -18.871 1.00 95.62 105 SER A C 1
ATOM 889 O O . SER A 1 105 ? 16.336 -4.003 -18.603 1.00 95.62 105 SER A O 1
ATOM 891 N N . PHE A 1 106 ? 18.578 -3.971 -18.681 1.00 94.62 106 PHE A N 1
ATOM 892 C CA . PHE A 1 106 ? 18.732 -5.298 -18.082 1.00 94.62 106 PHE A CA 1
ATOM 893 C C . PHE A 1 106 ? 18.226 -5.374 -16.635 1.00 94.62 106 PHE A C 1
ATOM 895 O O . PHE A 1 106 ? 17.960 -6.474 -16.153 1.00 94.62 106 PHE A O 1
ATOM 902 N N . THR A 1 107 ? 18.089 -4.253 -15.923 1.00 95.38 107 THR A N 1
ATOM 903 C CA . THR A 1 107 ? 17.580 -4.241 -14.546 1.00 95.38 107 THR A CA 1
ATOM 904 C C . THR A 1 107 ? 16.090 -4.564 -14.464 1.00 95.38 107 THR A C 1
ATOM 906 O O . THR A 1 107 ? 15.605 -4.935 -13.399 1.00 95.38 107 THR A O 1
ATOM 909 N N . TYR A 1 108 ? 15.366 -4.509 -15.580 1.00 94.38 108 TYR A N 1
ATOM 910 C CA . TYR A 1 108 ? 13.944 -4.856 -15.636 1.00 94.38 108 TYR A CA 1
ATOM 911 C C . TYR A 1 108 ? 13.662 -6.073 -16.528 1.00 94.38 108 TYR A C 1
ATOM 913 O O . TYR A 1 108 ? 12.742 -6.847 -16.257 1.00 94.38 108 TYR A O 1
ATOM 921 N N . ASP A 1 109 ? 14.499 -6.303 -17.549 1.00 91.62 109 ASP A N 1
ATOM 922 C CA . ASP A 1 109 ? 14.343 -7.418 -18.490 1.00 91.62 109 ASP A CA 1
ATOM 923 C C . ASP A 1 109 ? 14.254 -8.790 -17.795 1.00 91.62 109 ASP A C 1
ATOM 925 O O . ASP A 1 109 ? 15.077 -9.151 -16.951 1.00 91.62 109 ASP A O 1
ATOM 929 N N . GLY A 1 110 ? 13.254 -9.585 -18.168 1.00 89.31 110 GLY A N 1
ATOM 930 C CA . GLY A 1 110 ? 13.029 -10.922 -17.631 1.00 89.31 110 GLY A CA 1
ATOM 931 C C . GLY A 1 110 ? 12.251 -10.965 -16.318 1.00 89.31 110 GLY A C 1
ATOM 932 O O . GLY A 1 110 ? 11.378 -11.821 -16.195 1.00 89.31 110 GLY A O 1
ATOM 933 N N . THR A 1 111 ? 12.517 -10.057 -15.373 1.00 91.00 111 THR A N 1
ATOM 934 C CA . THR A 1 111 ? 11.803 -9.996 -14.082 1.00 91.00 111 THR A CA 1
ATOM 935 C C . THR A 1 111 ? 10.336 -9.644 -14.304 1.00 91.00 111 THR A C 1
ATOM 937 O O . THR A 1 111 ? 9.462 -10.435 -13.951 1.00 91.00 111 THR A O 1
ATOM 940 N N . HIS A 1 112 ? 10.070 -8.553 -15.021 1.00 93.12 112 HIS A N 1
ATOM 941 C CA . HIS A 1 112 ? 8.705 -8.147 -15.338 1.00 93.12 112 HIS A CA 1
ATOM 942 C C . HIS A 1 112 ? 7.985 -9.159 -16.239 1.00 93.12 112 HIS A C 1
ATOM 944 O O . HIS A 1 112 ? 6.830 -9.522 -16.036 1.00 93.12 112 HIS A O 1
ATOM 950 N N . ASN A 1 113 ? 8.699 -9.750 -17.199 1.00 91.38 113 ASN A N 1
ATOM 951 C CA . ASN A 1 113 ? 8.120 -10.812 -18.020 1.00 91.38 113 ASN A CA 1
ATOM 952 C C . ASN A 1 113 ? 7.828 -12.106 -17.241 1.00 91.38 113 ASN A C 1
ATOM 954 O O . ASN A 1 113 ? 7.138 -12.980 -17.767 1.00 91.38 113 ASN A O 1
ATOM 958 N N . ASN A 1 114 ? 8.454 -12.316 -16.080 1.00 90.38 114 ASN A N 1
ATOM 959 C CA . ASN A 1 114 ? 8.147 -13.439 -15.200 1.00 90.38 114 ASN A CA 1
ATOM 960 C C . ASN A 1 114 ? 6.940 -13.121 -14.324 1.00 90.38 114 ASN A C 1
ATOM 962 O O . ASN A 1 114 ? 6.140 -14.021 -14.110 1.00 90.38 114 ASN A O 1
ATOM 966 N N . HIS A 1 115 ? 6.766 -11.866 -13.911 1.00 92.69 115 HIS A N 1
ATOM 967 C CA . HIS A 1 115 ? 5.580 -11.415 -13.194 1.00 92.69 115 HIS A CA 1
ATOM 968 C C . HIS A 1 115 ? 4.287 -11.775 -13.948 1.00 92.69 115 HIS A C 1
ATOM 970 O O . HIS A 1 115 ? 3.382 -12.327 -13.355 1.00 92.69 115 HIS A O 1
ATOM 976 N N . HIS A 1 116 ? 4.224 -11.651 -15.276 1.00 91.75 116 HIS A N 1
ATOM 977 C CA . HIS A 1 116 ? 3.033 -12.066 -16.049 1.00 91.75 116 HIS A CA 1
ATOM 978 C C . HIS A 1 116 ? 2.842 -13.582 -16.245 1.00 91.75 116 HIS A C 1
ATOM 980 O O . HIS A 1 116 ? 1.894 -14.011 -16.906 1.00 91.75 116 HIS A O 1
ATOM 986 N N . LYS A 1 117 ? 3.762 -14.430 -15.771 1.00 90.75 117 LYS A N 1
ATOM 987 C CA . LYS A 1 117 ? 3.633 -15.878 -15.971 1.00 90.75 117 LYS A CA 1
ATOM 988 C C . LYS A 1 117 ? 2.678 -16.488 -14.953 1.00 90.75 117 LYS A C 1
ATOM 990 O O . LYS A 1 117 ? 2.798 -16.255 -13.754 1.00 90.75 117 LYS A O 1
ATOM 995 N N . LEU A 1 118 ? 1.808 -17.381 -15.429 1.00 86.12 118 LEU A N 1
ATOM 996 C CA . LEU A 1 118 ? 0.831 -18.099 -14.601 1.00 86.12 118 LEU A CA 1
ATOM 997 C C . LEU A 1 118 ? 1.447 -18.879 -13.432 1.00 86.12 118 LEU A C 1
ATOM 999 O O . LEU A 1 118 ? 0.829 -19.016 -12.384 1.00 86.12 118 LEU A O 1
ATOM 1003 N N . ASP A 1 119 ? 2.651 -19.416 -13.608 1.00 86.94 119 ASP A N 1
ATOM 1004 C CA . ASP A 1 119 ? 3.340 -20.216 -12.599 1.00 86.94 119 ASP A CA 1
ATOM 1005 C C . ASP A 1 119 ? 4.200 -19.397 -11.628 1.00 86.94 119 ASP A C 1
ATOM 1007 O O . ASP A 1 119 ? 4.686 -19.977 -10.654 1.00 86.94 119 ASP A O 1
ATOM 1011 N N . VAL A 1 120 ? 4.363 -18.090 -11.873 1.00 89.69 120 VAL A N 1
ATOM 1012 C CA . VAL A 1 120 ? 5.227 -17.193 -11.091 1.00 89.69 120 VAL A CA 1
ATOM 1013 C C . VAL A 1 120 ? 4.442 -16.084 -10.395 1.00 89.69 120 VAL A C 1
ATOM 1015 O O . VAL A 1 120 ? 4.748 -15.814 -9.236 1.00 89.69 120 VAL A O 1
ATOM 1018 N N . TYR A 1 121 ? 3.456 -15.464 -11.050 1.00 92.12 121 TYR A N 1
ATOM 1019 C CA . TYR A 1 121 ? 2.719 -14.318 -10.506 1.00 92.12 121 TYR A CA 1
ATOM 1020 C C . TYR A 1 121 ? 2.200 -14.589 -9.091 1.00 92.12 121 TYR A C 1
ATOM 1022 O O . TYR A 1 121 ? 1.541 -15.603 -8.837 1.00 92.12 121 TYR A O 1
ATOM 1030 N N . GLY A 1 122 ? 2.489 -13.675 -8.169 1.00 89.12 122 GLY A N 1
ATOM 1031 C CA . GLY A 1 122 ? 2.018 -13.778 -6.791 1.00 89.12 122 GLY A CA 1
ATOM 1032 C C . GLY A 1 122 ? 2.754 -14.795 -5.916 1.00 89.12 122 GLY A C 1
ATOM 1033 O O . GLY A 1 122 ? 2.397 -14.920 -4.747 1.00 89.12 122 GLY A O 1
ATOM 1034 N N . THR A 1 123 ? 3.757 -15.504 -6.447 1.00 90.56 123 THR A N 1
ATOM 1035 C CA . THR A 1 123 ? 4.599 -16.466 -5.711 1.00 90.56 123 THR A CA 1
ATOM 1036 C C . THR A 1 123 ? 5.885 -15.819 -5.183 1.00 90.56 123 THR A C 1
ATOM 1038 O O . THR A 1 123 ? 6.243 -14.710 -5.569 1.00 90.56 123 THR A O 1
ATOM 1041 N N . ASP A 1 124 ? 6.661 -16.536 -4.365 1.00 87.25 124 ASP A N 1
ATOM 1042 C CA . ASP A 1 124 ? 7.974 -16.058 -3.892 1.00 87.25 124 ASP A CA 1
ATOM 1043 C C . ASP A 1 124 ? 9.017 -15.879 -5.014 1.00 87.25 124 ASP A C 1
ATOM 1045 O O . ASP A 1 124 ? 10.053 -15.241 -4.812 1.00 87.25 124 ASP A O 1
ATOM 1049 N N . GLN A 1 125 ? 8.766 -16.452 -6.198 1.00 88.81 125 GLN A N 1
ATOM 1050 C CA . GLN A 1 125 ? 9.609 -16.273 -7.384 1.00 88.81 125 GLN A CA 1
ATOM 1051 C C . GLN A 1 125 ? 9.274 -14.994 -8.159 1.00 88.81 125 GLN A C 1
ATOM 1053 O O . GLN A 1 125 ? 9.992 -14.647 -9.098 1.00 88.81 125 GLN A O 1
ATOM 1058 N N . ASP A 1 126 ? 8.210 -14.294 -7.773 1.00 93.12 126 ASP A N 1
ATOM 1059 C CA . ASP A 1 126 ? 7.829 -13.015 -8.342 1.00 93.12 126 ASP A CA 1
ATOM 1060 C C . ASP A 1 126 ? 8.588 -11.872 -7.657 1.00 93.12 126 ASP A C 1
ATOM 1062 O O . ASP A 1 126 ? 8.483 -11.648 -6.447 1.00 93.12 126 ASP A O 1
ATOM 1066 N N . GLY A 1 127 ? 9.384 -11.147 -8.442 1.00 93.06 127 GLY A N 1
ATOM 1067 C CA . GLY A 1 127 ? 10.110 -9.971 -7.969 1.00 93.06 127 GLY A CA 1
ATOM 1068 C C . GLY A 1 127 ? 9.223 -8.731 -7.822 1.00 93.06 127 GLY A C 1
ATOM 1069 O O . GLY A 1 127 ? 9.567 -7.828 -7.059 1.00 93.06 127 GLY A O 1
ATOM 1070 N N . GLU A 1 128 ? 8.089 -8.685 -8.522 1.00 93.88 128 GLU A N 1
ATOM 1071 C CA . GLU A 1 128 ? 7.182 -7.532 -8.596 1.00 93.88 128 GLU A CA 1
ATOM 1072 C C . GLU A 1 128 ? 5.904 -7.715 -7.774 1.00 93.88 128 GLU A C 1
ATOM 1074 O O . GLU A 1 128 ? 5.050 -6.831 -7.760 1.00 93.88 128 GLU A O 1
ATOM 1079 N N . TYR A 1 129 ? 5.799 -8.811 -7.018 1.00 94.25 129 TYR A N 1
ATOM 1080 C CA . TYR A 1 129 ? 4.679 -9.054 -6.121 1.00 94.25 129 TYR A CA 1
ATOM 1081 C C . TYR A 1 129 ? 5.112 -9.171 -4.665 1.00 94.25 129 TYR A C 1
ATOM 1083 O O . TYR A 1 129 ? 5.975 -9.967 -4.298 1.00 94.25 129 TYR A O 1
ATOM 1091 N N . LEU A 1 130 ? 4.454 -8.398 -3.808 1.00 93.12 130 LEU A N 1
ATOM 1092 C CA . LEU A 1 130 ? 4.557 -8.511 -2.363 1.00 93.12 130 LEU A CA 1
ATOM 1093 C C . LEU A 1 130 ? 3.141 -8.353 -1.798 1.00 93.12 130 LEU A C 1
ATOM 1095 O O . LEU A 1 130 ? 2.512 -7.348 -2.111 1.00 93.12 130 LEU A O 1
ATOM 1099 N N . PRO A 1 131 ? 2.615 -9.288 -0.981 1.00 92.75 131 PRO A N 1
ATOM 1100 C CA . PRO A 1 131 ? 1.207 -9.292 -0.573 1.00 92.75 131 PRO A CA 1
ATOM 1101 C C . PRO A 1 131 ? 0.916 -8.213 0.481 1.00 92.75 131 PRO A C 1
ATOM 1103 O O . PRO A 1 131 ? 0.680 -8.498 1.656 1.00 92.75 131 PRO A O 1
ATOM 1106 N N . PHE A 1 132 ? 0.988 -6.946 0.077 1.00 94.06 132 PHE A N 1
ATOM 1107 C CA . PHE A 1 132 ? 0.849 -5.777 0.933 1.00 94.06 132 PHE A CA 1
ATOM 1108 C C . PHE A 1 132 ? -0.496 -5.747 1.671 1.00 94.06 132 PHE A C 1
ATOM 1110 O O . PHE A 1 132 ? -0.509 -5.367 2.840 1.00 94.06 132 PHE A O 1
ATOM 1117 N N . ALA A 1 133 ? -1.592 -6.231 1.066 1.00 89.75 133 ALA A N 1
ATOM 1118 C CA . ALA A 1 133 ? -2.897 -6.334 1.733 1.00 89.75 133 ALA A CA 1
ATOM 1119 C C . ALA A 1 133 ? -2.911 -7.331 2.912 1.00 89.75 133 ALA A C 1
ATOM 1121 O O . ALA A 1 133 ? -3.777 -7.251 3.777 1.00 89.75 133 ALA A O 1
ATOM 1122 N N . HIS A 1 134 ? -1.933 -8.241 2.980 1.00 86.06 134 HIS A N 1
ATOM 1123 C CA . HIS A 1 134 ? -1.752 -9.205 4.074 1.00 86.06 134 HIS A CA 1
ATOM 1124 C C . HIS A 1 134 ? -0.568 -8.849 4.988 1.00 86.06 134 HIS A C 1
ATOM 1126 O O . HIS A 1 134 ? -0.188 -9.613 5.878 1.00 86.06 134 HIS A O 1
ATOM 1132 N N . LYS A 1 135 ? 0.041 -7.677 4.793 1.00 88.12 135 LYS A N 1
ATOM 1133 C CA . LYS A 1 135 ? 1.127 -7.163 5.633 1.00 88.12 135 LYS A CA 1
ATOM 1134 C C . LYS A 1 135 ? 0.617 -6.091 6.591 1.00 88.12 135 LYS A C 1
ATOM 1136 O O . LYS A 1 135 ? -0.528 -5.657 6.535 1.00 88.12 135 LYS A O 1
ATOM 1141 N N . LYS A 1 136 ? 1.478 -5.666 7.518 1.00 89.25 136 LYS A N 1
ATOM 1142 C CA . LYS A 1 136 ? 1.186 -4.509 8.370 1.00 89.25 136 LYS A CA 1
ATOM 1143 C C . LYS A 1 136 ? 1.258 -3.235 7.515 1.00 89.25 136 LYS A C 1
ATOM 1145 O O . LYS A 1 136 ? 2.202 -3.121 6.737 1.00 89.25 136 LYS A O 1
ATOM 1150 N N . PRO A 1 137 ? 0.367 -2.243 7.702 1.00 91.69 137 PRO A N 1
ATOM 1151 C CA . PRO A 1 137 ? 0.395 -0.994 6.927 1.00 91.69 137 PRO A CA 1
ATOM 1152 C C . PRO A 1 137 ? 1.747 -0.263 6.945 1.00 91.69 137 PRO A C 1
ATOM 1154 O O . PRO A 1 137 ? 2.137 0.366 5.965 1.00 91.69 137 PRO A O 1
ATOM 1157 N N . ILE A 1 138 ? 2.508 -0.401 8.038 1.00 92.31 138 ILE A N 1
ATOM 1158 C CA . ILE A 1 138 ? 3.861 0.160 8.156 1.00 92.31 138 ILE A CA 1
ATOM 1159 C C . ILE A 1 138 ? 4.819 -0.339 7.061 1.00 92.31 138 ILE A C 1
ATOM 1161 O O . ILE A 1 138 ? 5.693 0.411 6.653 1.00 92.31 138 ILE A O 1
ATOM 1165 N N . GLU A 1 139 ? 4.635 -1.551 6.532 1.00 92.50 139 GLU A N 1
ATOM 1166 C CA . GLU A 1 139 ? 5.474 -2.109 5.459 1.00 92.50 139 GLU A CA 1
ATOM 1167 C C . GLU A 1 139 ? 5.333 -1.315 4.152 1.00 92.50 139 GLU A C 1
ATOM 1169 O O . GLU A 1 139 ? 6.310 -1.136 3.430 1.00 92.50 139 GLU A O 1
ATOM 1174 N N . MET A 1 140 ? 4.143 -0.774 3.864 1.00 94.81 140 MET A N 1
ATOM 1175 C CA . MET A 1 140 ? 3.939 0.112 2.710 1.00 94.81 140 MET A CA 1
ATOM 1176 C C . MET A 1 140 ? 4.672 1.444 2.904 1.00 94.81 140 MET A C 1
ATOM 1178 O O . MET A 1 140 ? 5.275 1.960 1.967 1.00 94.81 140 MET A O 1
ATOM 1182 N N . ILE A 1 141 ? 4.656 1.990 4.128 1.00 94.94 141 ILE A N 1
ATOM 1183 C CA . ILE A 1 141 ? 5.402 3.213 4.461 1.00 94.94 141 ILE A CA 1
ATOM 1184 C C . ILE A 1 141 ? 6.902 2.962 4.318 1.00 94.94 141 ILE A C 1
ATOM 1186 O O . ILE A 1 141 ? 7.590 3.760 3.692 1.00 94.94 141 ILE A O 1
ATOM 1190 N N . LEU A 1 142 ? 7.411 1.855 4.864 1.00 94.31 142 LEU A N 1
ATOM 1191 C CA . LEU A 1 142 ? 8.823 1.487 4.750 1.00 94.31 142 LEU A CA 1
ATOM 1192 C C . LEU A 1 142 ? 9.239 1.308 3.286 1.00 94.31 142 LEU A C 1
ATOM 1194 O O . LEU A 1 142 ? 10.290 1.806 2.892 1.00 94.31 142 LEU A O 1
ATOM 1198 N N . TYR A 1 143 ? 8.392 0.676 2.470 1.00 94.81 143 TYR A N 1
ATOM 1199 C CA . TYR A 1 143 ? 8.603 0.561 1.028 1.00 94.81 143 TYR A CA 1
ATOM 1200 C C . TYR A 1 143 ? 8.699 1.934 0.341 1.00 94.81 143 TYR A C 1
ATOM 1202 O O . TYR A 1 143 ? 9.621 2.166 -0.438 1.00 94.81 143 TYR A O 1
ATOM 1210 N N . LEU A 1 144 ? 7.814 2.880 0.673 1.00 95.44 144 LEU A N 1
ATOM 1211 C CA . LEU A 1 144 ? 7.896 4.247 0.148 1.00 95.44 144 LEU A CA 1
ATOM 1212 C C . LEU A 1 144 ? 9.164 4.969 0.618 1.00 95.44 144 LEU A C 1
ATOM 1214 O O . LEU A 1 144 ? 9.837 5.601 -0.195 1.00 95.44 144 LEU A O 1
ATOM 1218 N N . LEU A 1 145 ? 9.519 4.846 1.901 1.00 94.94 145 LEU A N 1
ATOM 1219 C CA . LEU A 1 145 ? 10.712 5.471 2.478 1.00 94.94 145 LEU A CA 1
ATOM 1220 C C . LEU A 1 145 ? 12.016 4.925 1.879 1.00 94.94 145 LEU A C 1
ATOM 1222 O O . LEU A 1 145 ? 12.998 5.659 1.780 1.00 94.94 145 LEU A O 1
ATOM 1226 N N . LEU A 1 146 ? 12.024 3.673 1.412 1.00 93.38 146 LEU A N 1
ATOM 1227 C CA . LEU A 1 146 ? 13.173 3.094 0.714 1.00 93.38 146 LEU A CA 1
ATOM 1228 C C . LEU A 1 146 ? 13.537 3.879 -0.560 1.00 93.38 146 LEU A C 1
ATOM 1230 O O . LEU A 1 146 ? 14.708 3.915 -0.941 1.00 93.38 146 LEU A O 1
ATOM 1234 N N . SER A 1 147 ? 12.574 4.574 -1.174 1.00 94.12 147 SER A N 1
ATOM 1235 C CA . SER A 1 147 ? 12.796 5.414 -2.361 1.00 94.12 147 SER A CA 1
ATOM 1236 C C . SER A 1 147 ? 13.822 6.528 -2.133 1.00 94.12 147 SER A C 1
ATOM 1238 O O . SER A 1 147 ? 14.515 6.915 -3.069 1.00 94.12 147 SER A O 1
ATOM 1240 N N . PHE A 1 148 ? 13.968 7.010 -0.892 1.00 94.88 148 PHE A N 1
ATOM 1241 C CA . PHE A 1 148 ? 14.949 8.043 -0.540 1.00 94.88 148 PHE A CA 1
ATOM 1242 C C . PHE A 1 148 ? 16.375 7.500 -0.385 1.00 94.88 148 PHE A C 1
ATOM 1244 O O . PHE A 1 148 ? 17.318 8.280 -0.302 1.00 94.88 148 PHE A O 1
ATOM 1251 N N . ILE A 1 149 ? 16.540 6.175 -0.329 1.00 95.00 149 ILE A N 1
ATOM 1252 C CA . ILE A 1 149 ? 17.830 5.492 -0.150 1.00 95.00 149 ILE A CA 1
ATOM 1253 C C . ILE A 1 149 ? 18.255 4.792 -1.450 1.00 95.00 149 ILE A C 1
ATOM 1255 O O . ILE A 1 149 ? 19.446 4.661 -1.733 1.00 95.00 149 ILE A O 1
ATOM 1259 N N . LEU A 1 150 ? 17.298 4.352 -2.271 1.00 93.69 150 LEU A N 1
ATOM 1260 C CA . LEU A 1 150 ? 17.563 3.531 -3.452 1.00 93.69 150 LEU A CA 1
ATOM 1261 C C . LEU A 1 150 ? 18.524 4.170 -4.479 1.00 93.69 150 LEU A C 1
ATOM 1263 O O . LEU A 1 150 ? 19.405 3.452 -4.955 1.00 93.69 150 LEU A O 1
ATOM 1267 N N . PRO A 1 151 ? 18.463 5.485 -4.782 1.00 95.62 151 PRO A N 1
ATOM 1268 C CA . PRO A 1 151 ? 19.455 6.115 -5.655 1.00 95.62 151 PRO A CA 1
ATOM 1269 C C . PRO A 1 151 ? 20.891 5.987 -5.124 1.00 95.62 151 PRO A C 1
ATOM 1271 O O . PRO A 1 151 ? 21.805 5.706 -5.897 1.00 95.62 151 PRO A O 1
ATOM 1274 N N . ALA A 1 152 ? 21.098 6.091 -3.803 1.00 96.06 152 ALA A N 1
ATOM 1275 C CA . ALA A 1 152 ? 22.412 5.865 -3.194 1.00 96.06 152 ALA A CA 1
ATOM 1276 C C . ALA A 1 152 ? 22.868 4.413 -3.386 1.00 96.06 152 ALA A C 1
ATOM 1278 O O . ALA A 1 152 ? 24.030 4.167 -3.707 1.00 96.06 152 ALA A O 1
ATOM 1279 N N . ILE A 1 153 ? 21.951 3.449 -3.246 1.00 95.81 153 ILE A N 1
ATOM 1280 C CA . ILE A 1 153 ? 22.240 2.030 -3.491 1.00 95.81 153 ILE A CA 1
ATOM 1281 C C . ILE A 1 153 ? 22.667 1.814 -4.945 1.00 95.81 153 ILE A C 1
ATOM 1283 O O . ILE A 1 153 ? 23.626 1.082 -5.175 1.00 95.81 153 ILE A O 1
ATOM 1287 N N . PHE A 1 154 ? 22.021 2.456 -5.924 1.00 95.94 154 PHE A N 1
ATOM 1288 C CA . PHE A 1 154 ? 22.445 2.365 -7.324 1.00 95.94 154 PHE A CA 1
ATOM 1289 C C . PHE A 1 154 ? 23.828 2.966 -7.550 1.00 95.94 154 PHE A C 1
ATOM 1291 O O . PHE A 1 154 ? 24.662 2.313 -8.176 1.00 95.94 154 PHE A O 1
ATOM 1298 N N . ILE A 1 155 ? 24.116 4.143 -6.991 1.00 96.50 155 ILE A N 1
ATOM 1299 C CA . ILE A 1 155 ? 25.456 4.739 -7.071 1.00 96.50 155 ILE A CA 1
ATOM 1300 C C . ILE A 1 155 ? 26.486 3.770 -6.488 1.00 96.50 155 ILE A C 1
ATOM 1302 O O . ILE A 1 155 ? 27.443 3.421 -7.171 1.00 96.50 155 ILE A O 1
ATOM 1306 N N . ILE A 1 156 ? 26.259 3.253 -5.277 1.00 96.94 156 ILE A N 1
ATOM 1307 C CA . ILE A 1 156 ? 27.175 2.305 -4.632 1.00 96.94 156 ILE A CA 1
ATOM 1308 C C . ILE A 1 156 ? 27.357 1.045 -5.484 1.00 96.94 156 ILE A C 1
ATOM 1310 O O . ILE A 1 156 ? 28.479 0.579 -5.702 1.00 96.94 156 ILE A O 1
ATOM 1314 N N . ARG A 1 157 ? 26.249 0.506 -5.998 1.00 96.81 157 ARG A N 1
ATOM 1315 C CA . ARG A 1 157 ? 26.221 -0.681 -6.848 1.00 96.81 157 ARG A CA 1
ATOM 1316 C C . ARG A 1 157 ? 27.098 -0.490 -8.079 1.00 96.81 157 ARG A C 1
ATOM 1318 O O . ARG A 1 157 ? 27.981 -1.309 -8.310 1.00 96.81 157 ARG A O 1
ATOM 1325 N N . PHE A 1 158 ? 26.846 0.544 -8.876 1.00 97.81 158 PHE A N 1
ATOM 1326 C CA . PHE A 1 158 ? 27.530 0.724 -10.154 1.00 97.81 158 PHE A CA 1
ATOM 1327 C C . PHE A 1 158 ? 28.941 1.278 -9.991 1.00 97.81 158 PHE A C 1
ATOM 1329 O O . PHE A 1 158 ? 29.842 0.776 -10.650 1.00 97.81 158 PHE A O 1
ATOM 1336 N N . LEU A 1 159 ? 29.156 2.249 -9.105 1.00 97.12 159 LEU A N 1
ATOM 1337 C CA . LEU A 1 159 ? 30.457 2.891 -8.930 1.00 97.12 159 LEU A CA 1
ATOM 1338 C C . LEU A 1 159 ? 31.470 1.986 -8.214 1.00 97.12 159 LEU A C 1
ATOM 1340 O O . LEU A 1 159 ? 32.632 1.953 -8.607 1.00 97.12 159 LEU A O 1
ATOM 1344 N N . PHE A 1 160 ? 31.041 1.240 -7.189 1.00 96.94 160 PHE A N 1
ATOM 1345 C CA . PHE A 1 160 ? 31.954 0.459 -6.343 1.00 96.94 160 PHE A CA 1
ATOM 1346 C C . PHE A 1 160 ? 31.773 -1.055 -6.483 1.00 96.94 160 PHE A C 1
ATOM 1348 O O . PHE A 1 160 ? 32.753 -1.779 -6.657 1.00 96.94 160 PHE A O 1
ATOM 1355 N N . LEU A 1 161 ? 30.540 -1.572 -6.415 1.00 97.75 161 LEU A N 1
ATOM 1356 C CA . LEU A 1 161 ? 30.334 -3.028 -6.360 1.00 97.75 161 LEU A CA 1
ATOM 1357 C C . LEU A 1 161 ? 30.549 -3.718 -7.708 1.00 97.75 161 LEU A C 1
ATOM 1359 O O . LEU A 1 161 ? 31.072 -4.829 -7.732 1.00 97.75 161 LEU A O 1
ATOM 1363 N N . VAL A 1 162 ? 30.172 -3.090 -8.825 1.00 97.06 162 VAL A N 1
ATOM 1364 C CA . VAL A 1 162 ? 30.389 -3.641 -10.172 1.00 97.06 162 VAL A CA 1
ATOM 1365 C C . VAL A 1 162 ? 31.870 -3.935 -10.434 1.00 97.06 162 VAL A C 1
ATOM 1367 O O . VAL A 1 162 ? 32.161 -5.110 -10.677 1.00 97.06 162 VAL A O 1
ATOM 1370 N N . PRO A 1 163 ? 32.815 -2.972 -10.354 1.00 96.56 163 PRO A N 1
ATOM 1371 C CA . PRO A 1 163 ? 34.227 -3.261 -10.614 1.00 96.56 163 PRO A CA 1
ATOM 1372 C C . PRO A 1 163 ? 34.790 -4.291 -9.625 1.00 96.56 163 PRO A C 1
ATOM 1374 O O . PRO A 1 163 ? 35.466 -5.231 -10.038 1.00 96.56 163 PRO A O 1
ATOM 1377 N N . LEU A 1 164 ? 34.432 -4.197 -8.339 1.00 96.88 164 LEU A N 1
ATOM 1378 C CA . LEU A 1 164 ? 34.877 -5.153 -7.323 1.00 96.88 164 LEU A CA 1
ATOM 1379 C C . LEU A 1 164 ? 34.350 -6.576 -7.582 1.00 96.88 164 LEU A C 1
ATOM 1381 O O . LEU A 1 164 ? 35.042 -7.561 -7.323 1.00 96.88 164 LEU A O 1
ATOM 1385 N N . SER A 1 165 ? 33.142 -6.707 -8.136 1.00 96.69 165 SER A N 1
ATOM 1386 C CA . SER A 1 165 ? 32.540 -8.007 -8.444 1.00 96.69 165 SER A CA 1
ATOM 1387 C C . SER A 1 165 ? 33.291 -8.786 -9.524 1.00 96.69 165 SER A C 1
ATOM 1389 O O . SER A 1 165 ? 33.218 -10.012 -9.533 1.00 96.69 165 SER A O 1
ATOM 1391 N N . TYR A 1 166 ? 34.042 -8.112 -10.402 1.00 93.50 166 TYR A N 1
ATOM 1392 C CA . TYR A 1 166 ? 34.901 -8.789 -11.379 1.00 93.50 166 TYR A CA 1
ATOM 1393 C C . TYR A 1 166 ? 36.131 -9.438 -10.732 1.00 93.50 166 TYR A C 1
ATOM 1395 O O . TYR A 1 166 ? 36.674 -10.388 -11.287 1.00 93.50 166 TYR A O 1
ATOM 1403 N N . LEU A 1 167 ? 36.534 -8.973 -9.545 1.00 96.06 167 LEU A N 1
ATOM 1404 C CA . LEU A 1 167 ? 37.643 -9.536 -8.772 1.00 96.06 167 LEU A CA 1
ATOM 1405 C C . LEU A 1 167 ? 37.175 -10.607 -7.774 1.00 96.06 167 LEU A C 1
ATOM 1407 O O . LEU A 1 167 ? 37.935 -11.509 -7.434 1.00 96.06 167 LEU A O 1
ATOM 1411 N N . ILE A 1 168 ? 35.926 -10.517 -7.300 1.00 97.19 168 ILE A N 1
ATOM 1412 C CA . ILE A 1 168 ? 35.387 -11.364 -6.227 1.00 97.19 168 ILE A CA 1
ATOM 1413 C C . ILE A 1 168 ? 34.167 -12.162 -6.735 1.00 97.19 168 ILE A C 1
ATOM 1415 O O . ILE A 1 168 ? 33.049 -11.634 -6.764 1.00 97.19 168 ILE A O 1
ATOM 1419 N N . PRO A 1 169 ? 34.319 -13.462 -7.072 1.00 94.50 169 PRO A N 1
ATOM 1420 C CA . PRO A 1 169 ? 33.235 -14.273 -7.641 1.00 94.50 169 PRO A CA 1
ATOM 1421 C C . PRO A 1 169 ? 31.984 -14.394 -6.757 1.00 94.50 169 PRO A C 1
ATOM 1423 O O . PRO A 1 169 ? 30.858 -14.408 -7.260 1.00 94.50 169 PRO A O 1
ATOM 1426 N N . SER A 1 170 ? 32.152 -14.455 -5.432 1.00 96.56 170 SER A N 1
ATOM 1427 C CA . SER A 1 170 ? 31.027 -14.498 -4.486 1.00 96.56 170 SER A CA 1
ATOM 1428 C C . SER A 1 170 ? 30.211 -13.203 -4.516 1.00 96.56 170 SER A C 1
ATOM 1430 O O . SER A 1 170 ? 28.979 -13.254 -4.531 1.00 96.56 170 SER A O 1
ATOM 1432 N N . LEU A 1 171 ? 30.880 -12.049 -4.620 1.00 96.12 171 LEU A N 1
ATOM 1433 C CA . LEU A 1 171 ? 30.227 -10.754 -4.783 1.00 96.12 171 LEU A CA 1
ATOM 1434 C C . LEU A 1 171 ? 29.486 -10.676 -6.120 1.00 96.12 171 LEU A C 1
ATOM 1436 O O . LEU A 1 171 ? 28.353 -10.208 -6.140 1.00 96.12 171 LEU A O 1
ATOM 1440 N N . ARG A 1 172 ? 30.058 -11.194 -7.218 1.00 95.12 172 ARG A N 1
ATOM 1441 C CA . ARG A 1 172 ? 29.370 -11.261 -8.523 1.00 95.12 172 ARG A CA 1
ATOM 1442 C C . ARG A 1 172 ? 28.047 -12.005 -8.442 1.00 95.12 172 ARG A C 1
ATOM 1444 O O . ARG A 1 172 ? 27.045 -11.531 -8.977 1.00 95.12 172 ARG A O 1
ATOM 1451 N N . LYS A 1 173 ? 28.039 -13.148 -7.751 1.00 94.81 173 LYS A N 1
ATOM 1452 C CA . LYS A 1 173 ? 26.827 -13.942 -7.533 1.00 94.81 173 LYS A CA 1
ATOM 1453 C C . LYS A 1 173 ? 25.778 -13.156 -6.744 1.00 94.81 173 LYS A C 1
ATOM 1455 O O . LYS A 1 173 ? 24.632 -13.096 -7.175 1.00 94.81 173 LYS A O 1
ATOM 1460 N N . ILE A 1 174 ? 26.164 -12.516 -5.639 1.00 95.50 174 ILE A N 1
ATOM 1461 C CA . ILE A 1 174 ? 25.245 -11.714 -4.813 1.00 95.50 174 ILE A CA 1
ATOM 1462 C C . ILE A 1 174 ? 24.704 -10.514 -5.599 1.00 95.50 174 ILE A C 1
ATOM 1464 O O . ILE A 1 174 ? 23.496 -10.280 -5.608 1.00 95.50 174 ILE A O 1
ATOM 1468 N N . LEU A 1 175 ? 25.581 -9.782 -6.290 1.00 95.62 175 LEU A N 1
ATOM 1469 C CA . LEU A 1 175 ? 25.221 -8.620 -7.100 1.00 95.62 175 LEU A CA 1
ATOM 1470 C C . LEU A 1 175 ? 24.199 -9.003 -8.177 1.00 95.62 175 LEU A C 1
ATOM 1472 O O . LEU A 1 175 ? 23.217 -8.290 -8.378 1.00 95.62 175 LEU A O 1
ATOM 1476 N N . TRP A 1 176 ? 24.392 -10.157 -8.822 1.00 95.12 176 TRP A N 1
ATOM 1477 C CA . TRP A 1 176 ? 23.448 -10.696 -9.791 1.00 95.12 176 TRP A CA 1
ATOM 1478 C C . TRP A 1 176 ? 22.125 -11.135 -9.153 1.00 95.12 176 TRP A C 1
ATOM 1480 O O . TRP A 1 176 ? 21.063 -10.694 -9.583 1.00 95.12 176 TRP A O 1
ATOM 1490 N N . GLU A 1 177 ? 22.155 -11.980 -8.124 1.00 95.00 177 GLU A N 1
ATOM 1491 C CA . GLU A 1 177 ? 20.936 -12.565 -7.553 1.00 95.00 177 GLU A CA 1
ATOM 1492 C C . GLU A 1 177 ? 20.064 -11.533 -6.823 1.00 95.00 177 GLU A C 1
ATOM 1494 O O . GLU A 1 177 ? 18.841 -11.664 -6.851 1.00 95.00 177 GLU A O 1
ATOM 1499 N N . ARG A 1 178 ? 20.672 -10.530 -6.171 1.00 94.25 178 ARG A N 1
ATOM 1500 C CA . ARG A 1 178 ? 19.995 -9.630 -5.217 1.00 94.25 178 ARG A CA 1
ATOM 1501 C C . ARG A 1 178 ? 19.926 -8.167 -5.641 1.00 94.25 178 ARG A C 1
ATOM 1503 O O . ARG A 1 178 ? 19.012 -7.473 -5.221 1.00 94.25 178 ARG A O 1
ATOM 1510 N N . LEU A 1 179 ? 20.892 -7.685 -6.421 1.00 94.38 179 LEU A N 1
ATOM 1511 C CA . LEU A 1 179 ? 21.050 -6.253 -6.711 1.00 94.38 179 LEU A CA 1
ATOM 1512 C C . LEU A 1 179 ? 21.001 -5.940 -8.209 1.00 94.38 179 LEU A C 1
ATOM 1514 O O . LEU A 1 179 ? 21.321 -4.828 -8.610 1.00 94.38 179 LEU A O 1
ATOM 1518 N N . SER A 1 180 ? 20.636 -6.893 -9.067 1.00 94.19 180 SER A N 1
ATOM 1519 C CA . SER A 1 180 ? 20.612 -6.679 -10.519 1.00 94.19 180 SER A CA 1
ATOM 1520 C C . SER A 1 180 ? 19.242 -6.327 -11.081 1.00 94.19 180 SER A C 1
ATOM 1522 O O . SER A 1 180 ? 19.180 -5.999 -12.261 1.00 94.19 180 SER A O 1
ATOM 1524 N N . ALA A 1 181 ? 18.167 -6.433 -10.294 1.00 94.44 181 ALA A N 1
ATOM 1525 C CA . ALA A 1 181 ? 16.799 -6.248 -10.764 1.00 94.44 181 ALA A CA 1
ATOM 1526 C C . ALA A 1 181 ? 16.043 -5.181 -9.960 1.00 94.44 181 ALA A C 1
ATOM 1528 O O . ALA A 1 181 ? 16.228 -5.072 -8.749 1.00 94.44 181 ALA A O 1
ATOM 1529 N N . LEU A 1 182 ? 15.171 -4.429 -10.634 1.00 94.12 182 LEU A N 1
ATOM 1530 C CA . LEU A 1 182 ? 14.200 -3.530 -10.011 1.00 94.12 182 LEU A CA 1
ATOM 1531 C C . LEU A 1 182 ? 13.015 -4.365 -9.518 1.00 94.12 182 LEU A C 1
ATOM 1533 O O . LEU A 1 182 ? 12.213 -4.841 -10.314 1.00 94.12 182 LEU A O 1
ATOM 1537 N N . ILE A 1 183 ? 12.956 -4.587 -8.210 1.00 93.38 183 ILE A N 1
ATOM 1538 C CA . ILE A 1 183 ? 12.022 -5.507 -7.554 1.00 93.38 183 ILE A CA 1
ATOM 1539 C C . ILE A 1 183 ? 11.475 -4.902 -6.266 1.00 93.38 183 ILE A C 1
ATOM 1541 O O . ILE A 1 183 ? 12.110 -4.044 -5.655 1.00 93.38 183 ILE A O 1
ATOM 1545 N N . ILE A 1 184 ? 10.314 -5.388 -5.832 1.00 94.06 184 ILE A N 1
ATOM 1546 C CA . ILE A 1 184 ? 9.715 -5.038 -4.538 1.00 94.06 184 ILE A CA 1
ATOM 1547 C C . ILE A 1 184 ? 9.836 -6.165 -3.510 1.00 94.06 184 ILE A C 1
ATOM 1549 O O . ILE A 1 184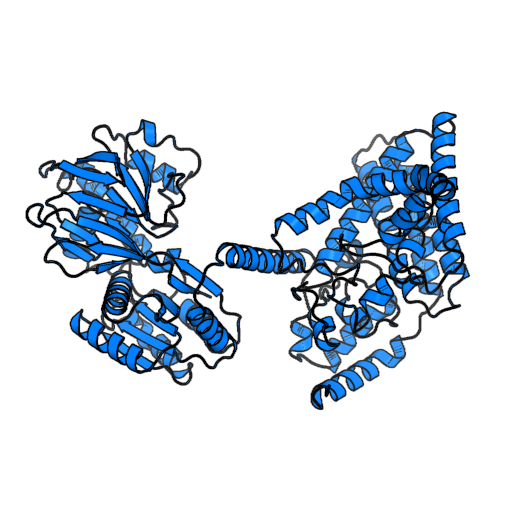 ? 9.779 -5.907 -2.311 1.00 94.06 184 ILE A O 1
ATOM 1553 N N . ASN A 1 185 ? 10.000 -7.413 -3.961 1.00 92.06 185 ASN A N 1
ATOM 1554 C CA . ASN A 1 185 ? 10.099 -8.570 -3.080 1.00 92.06 185 ASN A CA 1
ATOM 1555 C C . ASN A 1 185 ? 11.553 -8.791 -2.616 1.00 92.06 185 ASN A C 1
ATOM 1557 O O . ASN A 1 185 ? 12.365 -9.288 -3.398 1.00 92.06 185 ASN A O 1
ATOM 1561 N N . PRO A 1 186 ? 11.905 -8.520 -1.344 1.00 88.38 186 PRO A N 1
ATOM 1562 C CA . PRO A 1 186 ? 13.285 -8.645 -0.863 1.00 88.38 186 PRO A CA 1
ATOM 1563 C C . PRO A 1 186 ? 13.809 -10.091 -0.878 1.00 88.38 186 PRO A C 1
ATOM 1565 O O . PRO A 1 186 ? 15.022 -10.315 -0.865 1.00 88.38 186 PRO A O 1
ATOM 1568 N N . ASN A 1 187 ? 12.916 -11.085 -0.914 1.00 89.06 187 ASN A N 1
ATOM 1569 C CA . ASN A 1 187 ? 13.295 -12.495 -0.933 1.00 89.06 187 ASN A CA 1
ATOM 1570 C C . ASN A 1 187 ? 13.655 -12.999 -2.332 1.00 89.06 187 ASN A C 1
ATOM 1572 O O . ASN A 1 187 ? 14.334 -14.029 -2.433 1.00 89.06 187 ASN A O 1
ATOM 1576 N N . TYR A 1 188 ? 13.274 -12.268 -3.383 1.00 92.38 188 TYR A N 1
ATOM 1577 C CA . TYR A 1 188 ? 13.524 -12.650 -4.765 1.00 92.38 188 TYR A CA 1
ATOM 1578 C C . TYR A 1 188 ? 15.019 -12.873 -5.034 1.00 92.38 188 TYR A C 1
ATOM 1580 O O . TYR A 1 188 ? 15.904 -12.182 -4.512 1.00 92.38 188 TYR A O 1
ATOM 1588 N N . LYS A 1 189 ? 15.292 -13.889 -5.854 1.00 93.56 189 LYS A N 1
ATOM 1589 C CA . LYS A 1 189 ? 16.621 -14.206 -6.374 1.00 93.56 189 LYS A CA 1
ATOM 1590 C C . LYS A 1 189 ? 16.540 -14.318 -7.880 1.00 93.56 189 LYS A C 1
ATOM 1592 O O . LYS A 1 189 ? 15.862 -15.200 -8.410 1.00 93.56 189 LYS A O 1
ATOM 1597 N N . ARG A 1 190 ? 17.275 -13.456 -8.573 1.00 93.56 190 ARG A N 1
ATOM 1598 C CA . ARG A 1 190 ? 17.314 -13.483 -10.030 1.00 93.56 190 ARG A CA 1
ATOM 1599 C C . ARG A 1 190 ? 18.049 -14.725 -10.535 1.00 93.56 190 ARG A C 1
ATOM 1601 O O . ARG A 1 190 ? 19.208 -14.955 -10.200 1.00 93.56 190 ARG A O 1
ATOM 1608 N N . GLN A 1 191 ? 17.390 -15.503 -11.392 1.00 90.31 191 GLN A N 1
ATOM 1609 C CA . GLN A 1 191 ? 18.002 -16.668 -12.037 1.00 90.31 191 GLN A CA 1
ATOM 1610 C C . GLN A 1 191 ? 19.076 -16.251 -13.056 1.00 90.31 191 GLN A C 1
ATOM 1612 O O . GLN A 1 191 ? 18.992 -15.178 -13.664 1.00 90.31 191 GLN A O 1
ATOM 1617 N N . LYS A 1 192 ? 20.081 -17.113 -13.259 1.00 84.38 192 LYS A N 1
ATOM 1618 C CA . LYS A 1 192 ? 21.236 -16.863 -14.142 1.00 84.38 192 LYS A CA 1
ATOM 1619 C C . LYS A 1 192 ? 20.829 -16.511 -15.580 1.00 84.38 192 LYS A C 1
ATOM 1621 O O . LYS A 1 192 ? 21.347 -15.548 -16.129 1.00 84.38 192 LYS A O 1
ATOM 1626 N N . ASP A 1 193 ? 19.840 -17.213 -16.131 1.00 79.31 193 ASP A N 1
ATOM 1627 C CA . ASP A 1 193 ? 19.405 -17.065 -17.530 1.00 79.31 193 ASP A CA 1
ATOM 1628 C C . ASP A 1 193 ? 18.095 -16.266 -17.671 1.00 79.31 193 ASP A C 1
ATOM 1630 O O . ASP A 1 193 ? 17.300 -16.480 -18.583 1.00 79.31 193 ASP A O 1
ATOM 1634 N N . SER A 1 194 ? 17.838 -15.345 -16.737 1.00 81.06 194 SER A N 1
ATOM 1635 C CA . SER A 1 194 ? 16.580 -14.582 -16.691 1.00 81.06 194 SER A CA 1
ATOM 1636 C C . SER A 1 194 ? 16.432 -13.540 -17.806 1.00 81.06 194 SER A C 1
ATOM 1638 O O . SER A 1 194 ? 15.306 -13.221 -18.182 1.00 81.06 194 SER A O 1
ATOM 1640 N N . ILE A 1 195 ? 17.538 -13.015 -18.341 1.00 81.38 195 ILE A N 1
ATOM 1641 C CA . ILE A 1 195 ? 17.533 -11.976 -19.380 1.00 81.38 195 ILE A CA 1
ATOM 1642 C C . ILE A 1 195 ? 17.108 -12.555 -20.730 1.00 81.38 195 ILE A C 1
ATOM 1644 O O . ILE A 1 195 ? 17.669 -13.544 -21.206 1.00 81.38 195 ILE A O 1
ATOM 1648 N N . ARG A 1 196 ? 16.136 -11.905 -21.381 1.00 76.00 196 ARG A N 1
ATOM 1649 C CA . ARG A 1 196 ? 15.500 -12.422 -22.602 1.00 76.00 196 ARG A CA 1
ATOM 1650 C C . ARG A 1 196 ? 15.926 -11.682 -23.862 1.00 76.00 196 ARG A C 1
ATOM 1652 O O . ARG A 1 196 ? 16.077 -12.313 -24.917 1.00 76.00 196 ARG A O 1
ATOM 1659 N N . HIS A 1 197 ? 16.085 -10.365 -23.765 1.00 72.81 197 HIS A N 1
ATOM 1660 C CA . HIS A 1 197 ? 16.169 -9.481 -24.924 1.00 72.81 197 HIS A CA 1
ATOM 1661 C C . HIS A 1 197 ? 17.597 -9.044 -25.246 1.00 72.81 197 HIS A C 1
ATOM 1663 O O . HIS A 1 197 ? 17.907 -8.904 -26.429 1.00 72.81 197 HIS A O 1
ATOM 1669 N N . ASP A 1 198 ? 18.465 -8.878 -24.242 1.00 76.56 198 ASP A N 1
ATOM 1670 C CA . ASP A 1 198 ? 19.838 -8.408 -24.459 1.00 76.56 198 ASP A CA 1
ATOM 1671 C C . ASP A 1 198 ? 20.896 -9.235 -23.715 1.00 76.56 198 ASP A C 1
ATOM 1673 O O . ASP A 1 198 ? 21.168 -9.039 -22.533 1.00 76.56 198 ASP A O 1
ATOM 1677 N N . LYS A 1 199 ? 21.559 -10.140 -24.443 1.00 77.94 199 LYS A N 1
ATOM 1678 C CA . LYS A 1 199 ? 22.642 -10.970 -23.894 1.00 77.94 199 LYS A CA 1
ATOM 1679 C C . LYS A 1 199 ? 23.912 -10.181 -23.549 1.00 77.94 199 LYS A C 1
ATOM 1681 O O . LYS A 1 199 ? 24.759 -10.733 -22.859 1.00 77.94 199 LYS A O 1
ATOM 1686 N N . ASN A 1 200 ? 24.026 -8.921 -23.972 1.00 83.88 200 ASN A N 1
ATOM 1687 C CA . ASN A 1 200 ? 25.175 -8.052 -23.715 1.00 83.88 200 ASN A CA 1
ATOM 1688 C C . ASN A 1 200 ? 24.973 -7.164 -22.476 1.00 83.88 200 ASN A C 1
ATOM 1690 O O . ASN A 1 200 ? 25.547 -6.080 -22.372 1.00 83.88 200 ASN A O 1
ATOM 1694 N N . TRP A 1 201 ? 24.154 -7.596 -21.520 1.00 91.25 201 TRP A N 1
ATOM 1695 C CA . TRP A 1 201 ? 23.851 -6.840 -20.305 1.00 91.25 201 TRP A CA 1
ATOM 1696 C C . TRP A 1 201 ? 25.090 -6.463 -19.481 1.00 91.25 201 TRP A C 1
ATOM 1698 O O . TRP A 1 201 ? 25.078 -5.431 -18.816 1.00 91.25 201 TRP A O 1
ATOM 1708 N N . GLN A 1 202 ? 26.175 -7.243 -19.551 1.00 92.38 202 GLN A N 1
ATOM 1709 C CA . GLN A 1 202 ? 27.445 -6.905 -18.902 1.00 92.38 202 GLN A CA 1
ATOM 1710 C C . GLN A 1 202 ? 28.044 -5.618 -19.475 1.00 92.38 202 GLN A C 1
ATOM 1712 O O . GLN A 1 202 ? 28.643 -4.850 -18.729 1.00 92.38 202 GLN A O 1
ATOM 1717 N N . ILE A 1 203 ? 27.845 -5.354 -20.774 1.00 94.19 203 ILE A N 1
ATOM 1718 C CA . ILE A 1 203 ? 28.256 -4.095 -21.404 1.00 94.19 203 ILE A CA 1
ATOM 1719 C C . ILE A 1 203 ? 27.428 -2.953 -20.819 1.00 94.19 203 ILE A C 1
ATOM 1721 O O . ILE A 1 203 ? 28.008 -1.974 -20.374 1.00 94.19 203 ILE A O 1
ATOM 1725 N N . GLN A 1 204 ? 26.100 -3.096 -20.730 1.00 95.12 204 GLN A N 1
ATOM 1726 C CA . GLN A 1 204 ? 25.240 -2.073 -20.114 1.00 95.12 204 GLN A CA 1
ATOM 1727 C C . GLN A 1 204 ? 25.647 -1.779 -18.661 1.00 95.12 204 GLN A C 1
ATOM 1729 O O . GLN A 1 204 ? 25.722 -0.624 -18.246 1.00 95.12 204 GLN A O 1
ATOM 1734 N N . GLU A 1 205 ? 25.922 -2.828 -17.885 1.00 96.06 205 GLU A N 1
ATOM 1735 C CA . GLU A 1 205 ? 26.354 -2.716 -16.495 1.00 96.06 205 GLU A CA 1
ATOM 1736 C C . GLU A 1 205 ? 27.712 -2.020 -16.365 1.00 96.06 205 GLU A C 1
ATOM 1738 O O . GLU A 1 205 ? 27.871 -1.127 -15.531 1.00 96.06 205 GLU A O 1
ATOM 1743 N N . PHE A 1 206 ? 28.679 -2.404 -17.197 1.00 96.56 206 PHE A N 1
ATOM 1744 C CA . PHE A 1 206 ? 29.998 -1.787 -17.211 1.00 96.56 206 PHE A CA 1
ATOM 1745 C C . PHE A 1 206 ? 29.938 -0.335 -17.702 1.00 96.56 206 PHE A C 1
ATOM 1747 O O . PHE A 1 206 ? 30.579 0.531 -17.119 1.00 96.56 206 PHE A O 1
ATOM 1754 N N . SER A 1 207 ? 29.108 -0.024 -18.700 1.00 97.62 207 SER A N 1
ATOM 1755 C CA . SER A 1 207 ? 28.880 1.350 -19.154 1.00 97.62 207 SER A CA 1
ATOM 1756 C C . SER A 1 207 ? 28.298 2.240 -18.054 1.00 97.62 207 SER A C 1
ATOM 1758 O O . SER A 1 207 ? 28.678 3.402 -17.967 1.00 97.62 207 SER A O 1
ATOM 1760 N N . ALA A 1 208 ? 27.435 1.713 -17.180 1.00 97.88 208 ALA A N 1
ATOM 1761 C CA . ALA A 1 208 ? 26.929 2.454 -16.023 1.00 97.88 208 ALA A CA 1
ATOM 1762 C C . ALA A 1 208 ? 27.995 2.706 -14.943 1.00 97.88 208 ALA A C 1
ATOM 1764 O O . ALA A 1 208 ? 28.009 3.785 -14.344 1.00 97.88 208 ALA A O 1
ATOM 1765 N N . PHE A 1 209 ? 28.924 1.763 -14.740 1.00 98.25 209 PHE A N 1
ATOM 1766 C CA . PHE A 1 209 ? 30.131 2.008 -13.943 1.00 98.25 209 PHE A CA 1
ATOM 1767 C C . PHE A 1 209 ? 30.978 3.129 -14.556 1.00 98.25 209 PHE A C 1
ATOM 1769 O O . PHE A 1 209 ? 31.273 4.102 -13.867 1.00 98.25 209 PHE A O 1
ATOM 1776 N N . ILE A 1 210 ? 31.315 3.027 -15.848 1.00 98.38 210 ILE A N 1
ATOM 1777 C CA . ILE A 1 210 ? 32.122 4.035 -16.549 1.00 98.38 210 ILE A CA 1
ATOM 1778 C C . ILE A 1 210 ? 31.459 5.408 -16.467 1.00 98.38 210 ILE A C 1
ATOM 1780 O O . ILE A 1 210 ? 32.118 6.363 -16.082 1.00 98.38 210 ILE A O 1
ATOM 1784 N N . PHE A 1 211 ? 30.154 5.505 -16.731 1.00 98.31 211 PHE A N 1
ATOM 1785 C CA . PHE A 1 211 ? 29.412 6.760 -16.617 1.00 98.31 211 PHE A CA 1
ATOM 1786 C C . PHE A 1 211 ? 29.523 7.368 -15.210 1.00 98.31 211 PHE A C 1
ATOM 1788 O O . PHE A 1 211 ? 29.894 8.532 -15.068 1.00 98.31 211 PHE A O 1
ATOM 1795 N N . SER A 1 212 ? 29.265 6.570 -14.168 1.00 97.38 212 SER A N 1
ATOM 1796 C CA . SER A 1 212 ? 29.335 7.028 -12.773 1.00 97.38 212 SER A CA 1
ATOM 1797 C C . SER A 1 212 ? 30.748 7.468 -12.381 1.00 97.38 212 SER A C 1
ATOM 1799 O O . SER A 1 212 ? 30.920 8.503 -11.738 1.00 97.38 212 SER A O 1
ATOM 1801 N N . ALA A 1 213 ? 31.764 6.703 -12.789 1.00 97.94 213 ALA A N 1
ATOM 1802 C CA . ALA A 1 213 ? 33.164 7.027 -12.549 1.00 97.94 213 ALA A CA 1
ATOM 1803 C C . ALA A 1 213 ? 33.569 8.313 -13.279 1.00 97.94 213 ALA A C 1
ATOM 1805 O O . ALA A 1 213 ? 34.207 9.170 -12.678 1.00 97.94 213 ALA A O 1
ATOM 1806 N N . THR A 1 214 ? 33.153 8.493 -14.537 1.00 98.06 214 THR A N 1
ATOM 1807 C CA . THR A 1 214 ? 33.405 9.716 -15.306 1.00 98.06 214 THR A CA 1
ATOM 1808 C C . THR A 1 214 ? 32.786 10.934 -14.632 1.00 98.06 214 THR A C 1
ATOM 1810 O O . THR A 1 214 ? 33.490 11.919 -14.441 1.00 98.06 214 THR A O 1
ATOM 1813 N N . VAL A 1 215 ? 31.517 10.870 -14.212 1.00 96.56 215 VAL A N 1
ATOM 1814 C CA . VAL A 1 215 ? 30.867 11.986 -13.500 1.00 96.56 215 VAL A CA 1
ATOM 1815 C C . VAL A 1 215 ? 31.629 12.330 -12.219 1.00 96.56 215 VAL A C 1
ATOM 1817 O O . VAL A 1 215 ? 31.937 13.499 -11.991 1.00 96.56 215 VAL A O 1
ATOM 1820 N N . LEU A 1 216 ? 31.992 11.327 -11.411 1.00 96.56 216 LEU A N 1
ATOM 1821 C CA . LEU A 1 216 ? 32.743 11.550 -10.175 1.00 96.56 216 LEU A CA 1
ATOM 1822 C C . LEU A 1 216 ? 34.129 12.156 -10.440 1.00 96.56 216 LEU A C 1
ATOM 1824 O O . LEU A 1 216 ? 34.504 13.125 -9.785 1.00 96.56 216 LEU A O 1
ATOM 1828 N N . ILE A 1 217 ? 34.874 11.623 -11.411 1.00 97.75 217 ILE A N 1
ATOM 1829 C CA . ILE A 1 217 ? 36.197 12.133 -11.795 1.00 97.75 217 ILE A CA 1
ATOM 1830 C C . ILE A 1 217 ? 36.087 13.575 -12.294 1.00 97.75 217 ILE A C 1
ATOM 1832 O O . ILE A 1 217 ? 36.875 14.419 -11.882 1.00 97.75 217 ILE A O 1
ATOM 1836 N N . CYS A 1 218 ? 35.096 13.892 -13.130 1.00 97.62 218 CYS A N 1
ATOM 1837 C CA . CYS A 1 218 ? 34.870 15.258 -13.594 1.00 97.62 218 CYS A CA 1
ATOM 1838 C C . CYS A 1 218 ? 34.593 16.228 -12.436 1.00 97.62 218 CYS A C 1
ATOM 1840 O O . CYS A 1 218 ? 35.063 17.360 -12.486 1.00 97.62 218 CYS A O 1
ATOM 1842 N N . ILE A 1 219 ? 33.890 15.796 -11.384 1.00 96.38 219 ILE A N 1
ATOM 1843 C CA . ILE A 1 219 ? 33.679 16.612 -10.178 1.00 96.38 219 ILE A CA 1
ATOM 1844 C C . ILE A 1 219 ? 34.979 16.772 -9.387 1.00 96.38 219 ILE A C 1
ATOM 1846 O O . ILE A 1 219 ? 35.326 17.881 -9.000 1.00 96.38 219 ILE A O 1
ATOM 1850 N N . MET A 1 220 ? 35.743 15.692 -9.195 1.00 96.50 220 MET A N 1
ATOM 1851 C CA . MET A 1 220 ? 37.042 15.746 -8.508 1.00 96.50 220 MET A CA 1
ATOM 1852 C C . MET A 1 220 ? 38.058 16.647 -9.225 1.00 96.50 220 MET A C 1
ATOM 1854 O O . MET A 1 220 ? 38.892 17.274 -8.578 1.00 96.50 220 MET A O 1
ATOM 1858 N N . LEU A 1 221 ? 37.984 16.715 -10.556 1.00 97.69 221 LEU A N 1
ATOM 1859 C CA . LEU A 1 221 ? 38.803 17.591 -11.395 1.00 97.69 221 LEU A CA 1
ATOM 1860 C C . LEU A 1 221 ? 38.221 19.009 -11.546 1.00 97.69 221 LEU A C 1
ATOM 1862 O O . LEU A 1 221 ? 38.782 19.805 -12.293 1.00 97.69 221 LEU A O 1
ATOM 1866 N N . ASN A 1 222 ? 37.114 19.332 -10.865 1.00 95.19 222 ASN A N 1
ATOM 1867 C CA . ASN A 1 222 ? 36.387 20.605 -10.969 1.00 95.19 222 ASN A CA 1
ATOM 1868 C C . ASN A 1 222 ? 35.918 20.963 -12.397 1.00 95.19 222 ASN A C 1
ATOM 1870 O O . ASN A 1 222 ? 35.701 22.131 -12.708 1.00 95.19 222 ASN A O 1
ATOM 1874 N N . ILE A 1 223 ? 35.745 19.967 -13.273 1.00 96.62 223 ILE A N 1
ATOM 1875 C CA . ILE A 1 223 ? 35.119 20.126 -14.599 1.00 96.62 223 ILE A CA 1
ATOM 1876 C C . ILE A 1 223 ? 33.596 20.263 -14.447 1.00 96.62 223 ILE A C 1
ATOM 1878 O O . ILE A 1 223 ? 32.951 20.972 -15.214 1.00 96.62 223 ILE A O 1
ATOM 1882 N N . LEU A 1 224 ? 33.022 19.571 -13.459 1.00 94.00 224 LEU A N 1
ATOM 1883 C CA . LEU A 1 224 ? 31.602 19.606 -13.115 1.00 94.00 224 LEU A CA 1
ATOM 1884 C C . LEU A 1 224 ? 31.420 20.056 -11.661 1.00 94.00 224 LEU A C 1
ATOM 1886 O O . LEU A 1 224 ? 32.179 19.649 -10.785 1.00 94.00 224 LEU A O 1
ATOM 1890 N N . ASP A 1 225 ? 30.388 20.856 -11.396 1.00 94.56 225 ASP A N 1
ATOM 1891 C CA . ASP A 1 225 ? 30.027 21.271 -10.037 1.00 94.56 225 ASP A CA 1
ATOM 1892 C C . ASP A 1 225 ? 29.369 20.102 -9.271 1.00 94.56 225 ASP A C 1
ATOM 1894 O O . ASP A 1 225 ? 28.534 19.369 -9.813 1.00 94.56 225 ASP A O 1
ATOM 1898 N N . TYR A 1 226 ? 29.699 19.943 -7.986 1.00 93.94 226 TYR A N 1
ATOM 1899 C CA . TYR A 1 226 ? 29.095 18.945 -7.098 1.00 93.94 226 TYR A CA 1
ATOM 1900 C C . TYR A 1 226 ? 27.570 19.103 -6.970 1.00 93.94 226 TYR A C 1
ATOM 1902 O O . TYR A 1 226 ? 26.880 18.117 -6.686 1.00 93.94 226 TYR A O 1
ATOM 1910 N N . LYS A 1 227 ? 27.020 20.302 -7.234 1.00 94.50 227 LYS A N 1
ATOM 1911 C CA . LYS A 1 227 ? 25.569 20.558 -7.318 1.00 94.50 227 LYS A CA 1
ATOM 1912 C C . LYS A 1 227 ? 24.851 19.584 -8.263 1.00 94.50 227 LYS A C 1
ATOM 1914 O O . LYS A 1 227 ? 23.703 19.224 -7.998 1.00 94.50 227 LYS A O 1
ATOM 1919 N N . ILE A 1 228 ? 25.532 19.092 -9.306 1.00 95.06 228 ILE A N 1
ATOM 1920 C CA . ILE A 1 228 ? 25.000 18.074 -10.227 1.00 95.06 228 ILE A CA 1
ATOM 1921 C C . ILE A 1 228 ? 24.594 16.805 -9.481 1.00 95.06 228 ILE A C 1
ATOM 1923 O O . ILE A 1 228 ? 23.507 16.289 -9.727 1.00 95.06 228 ILE A O 1
ATOM 1927 N N . LEU A 1 229 ? 25.414 16.319 -8.542 1.00 94.56 229 LEU A N 1
ATOM 1928 C CA . LEU A 1 229 ? 25.094 15.107 -7.780 1.00 94.56 229 LEU A CA 1
ATOM 1929 C C . LEU A 1 229 ? 23.893 15.318 -6.867 1.00 94.56 229 LEU A C 1
ATOM 1931 O O . LEU A 1 229 ? 23.060 14.424 -6.757 1.00 94.56 229 LEU A O 1
ATOM 1935 N N . ILE A 1 230 ? 23.782 16.492 -6.241 1.00 95.25 230 ILE A N 1
ATOM 1936 C CA . ILE A 1 230 ? 22.664 16.816 -5.348 1.00 95.25 230 ILE A CA 1
ATOM 1937 C C . ILE A 1 230 ? 21.354 16.839 -6.139 1.00 95.25 230 ILE A C 1
ATOM 1939 O O . ILE A 1 230 ? 20.388 16.183 -5.747 1.00 95.25 230 ILE A O 1
ATOM 1943 N N . LEU A 1 231 ? 21.329 17.554 -7.268 1.00 95.38 231 LEU A N 1
ATOM 1944 C CA . LEU A 1 231 ? 20.142 17.651 -8.115 1.00 95.38 231 LEU A CA 1
ATOM 1945 C C . LEU A 1 231 ? 19.765 16.291 -8.713 1.00 95.38 231 LEU A C 1
ATOM 1947 O O . LEU A 1 231 ? 18.600 15.898 -8.677 1.00 95.38 231 LEU A O 1
ATOM 1951 N N . TRP A 1 232 ? 20.751 15.553 -9.226 1.00 96.12 232 TRP A N 1
ATOM 1952 C CA . TRP A 1 232 ? 20.550 14.222 -9.795 1.00 96.12 232 TRP A CA 1
ATOM 1953 C C . TRP A 1 232 ? 20.020 13.229 -8.760 1.00 96.12 232 TRP A C 1
ATOM 1955 O O . TRP A 1 232 ? 19.073 12.495 -9.040 1.00 96.12 232 TRP A O 1
ATOM 1965 N N . TYR A 1 233 ? 20.554 13.269 -7.537 1.00 97.00 233 TYR A N 1
ATOM 1966 C CA . TYR A 1 233 ? 20.057 12.475 -6.421 1.00 97.00 233 TYR A CA 1
ATOM 1967 C C . TYR A 1 233 ? 18.615 12.841 -6.058 1.00 97.00 233 TYR A C 1
ATOM 1969 O O . TYR A 1 233 ? 17.770 11.955 -5.939 1.00 97.00 233 TYR A O 1
ATOM 1977 N N . ALA A 1 234 ? 18.312 14.136 -5.924 1.00 96.94 234 ALA A N 1
ATOM 1978 C CA . ALA A 1 234 ? 16.974 14.619 -5.590 1.00 96.94 234 ALA A CA 1
ATOM 1979 C C . ALA A 1 234 ? 15.930 14.186 -6.632 1.00 96.94 234 ALA A C 1
ATOM 1981 O O . ALA A 1 234 ? 14.899 13.617 -6.270 1.00 96.94 234 ALA A O 1
ATOM 1982 N N . ILE A 1 235 ? 16.233 14.358 -7.922 1.00 97.69 235 ILE A N 1
ATOM 1983 C CA . ILE A 1 235 ? 15.370 13.904 -9.019 1.00 97.69 235 ILE A CA 1
ATOM 1984 C C . ILE A 1 235 ? 15.210 12.383 -8.982 1.00 97.69 235 ILE A C 1
ATOM 1986 O O . ILE A 1 235 ? 14.086 11.887 -9.043 1.00 97.69 235 ILE A O 1
ATOM 1990 N N . GLY A 1 236 ? 16.308 11.639 -8.816 1.00 97.75 236 GLY A N 1
ATOM 1991 C CA . GLY A 1 236 ? 16.280 10.183 -8.688 1.00 97.75 236 GLY A CA 1
ATOM 1992 C C . GLY A 1 236 ? 15.371 9.709 -7.551 1.00 97.75 236 GLY A C 1
ATOM 1993 O O . GLY A 1 236 ? 14.571 8.795 -7.750 1.00 97.75 236 GLY A O 1
ATOM 1994 N N . MET A 1 237 ? 15.421 10.363 -6.385 1.00 97.75 237 MET A N 1
ATOM 1995 C CA . MET A 1 237 ? 14.536 10.046 -5.259 1.00 97.75 237 MET A CA 1
ATOM 1996 C C . MET A 1 237 ? 13.063 10.237 -5.617 1.00 97.75 237 MET A C 1
ATOM 1998 O O . MET A 1 237 ? 12.251 9.363 -5.319 1.00 97.75 237 MET A O 1
ATOM 2002 N N . ILE A 1 238 ? 12.704 11.347 -6.272 1.00 97.81 238 ILE A N 1
ATOM 2003 C CA . ILE A 1 238 ? 11.307 11.602 -6.649 1.00 97.81 238 ILE A CA 1
ATOM 2004 C C . ILE A 1 238 ? 10.839 10.640 -7.747 1.00 97.81 238 ILE A C 1
ATOM 2006 O O . ILE A 1 238 ? 9.724 10.133 -7.654 1.00 97.81 238 ILE A O 1
ATOM 2010 N N . ILE A 1 239 ? 11.681 10.323 -8.736 1.00 98.19 239 ILE A N 1
ATOM 2011 C CA . ILE A 1 239 ? 11.389 9.314 -9.771 1.00 98.19 239 ILE A CA 1
ATOM 2012 C C . ILE A 1 239 ? 11.060 7.964 -9.121 1.00 98.19 239 ILE A C 1
ATOM 2014 O O . ILE A 1 239 ? 10.020 7.370 -9.410 1.00 98.19 239 ILE A O 1
ATOM 2018 N N . VAL A 1 240 ? 11.919 7.486 -8.214 1.00 97.56 240 VAL A N 1
ATOM 2019 C CA . VAL A 1 240 ? 11.701 6.208 -7.519 1.00 97.56 240 VAL A CA 1
ATOM 2020 C C . VAL A 1 240 ? 10.465 6.279 -6.621 1.00 97.56 240 VAL A C 1
ATOM 2022 O O . VAL A 1 240 ? 9.681 5.334 -6.605 1.00 97.56 240 VAL A O 1
ATOM 2025 N N . PHE A 1 241 ? 10.243 7.398 -5.927 1.00 97.88 241 PHE A N 1
ATOM 2026 C CA . PHE A 1 241 ? 9.081 7.593 -5.058 1.00 97.88 241 PHE A CA 1
ATOM 2027 C C . PHE A 1 241 ? 7.756 7.579 -5.835 1.00 97.88 241 PHE A C 1
ATOM 2029 O O . PHE A 1 241 ? 6.810 6.900 -5.430 1.00 97.88 241 PHE A O 1
ATOM 2036 N N . LEU A 1 242 ? 7.689 8.265 -6.981 1.00 97.31 242 LEU A N 1
ATOM 2037 C CA . LEU A 1 242 ? 6.529 8.224 -7.877 1.00 97.31 242 LEU A CA 1
ATOM 2038 C C . LEU A 1 242 ? 6.289 6.805 -8.401 1.00 97.31 242 LEU A C 1
ATOM 2040 O O . LEU A 1 242 ? 5.158 6.317 -8.355 1.00 97.31 242 LEU A O 1
ATOM 2044 N N . ASN A 1 243 ? 7.353 6.107 -8.810 1.00 97.12 243 ASN A N 1
ATOM 2045 C CA . ASN A 1 243 ? 7.245 4.715 -9.233 1.00 97.12 243 ASN A CA 1
ATOM 2046 C C . ASN A 1 243 ? 6.767 3.795 -8.095 1.00 97.12 243 ASN A C 1
ATOM 2048 O O . ASN A 1 243 ? 5.985 2.874 -8.333 1.00 97.12 243 ASN A O 1
ATOM 2052 N N . ALA A 1 244 ? 7.200 4.030 -6.855 1.00 97.06 244 ALA A N 1
ATOM 2053 C CA . ALA A 1 244 ? 6.774 3.258 -5.691 1.00 97.06 244 ALA A CA 1
ATOM 2054 C C . ALA A 1 244 ? 5.279 3.468 -5.391 1.00 97.06 244 ALA A C 1
ATOM 2056 O O . ALA A 1 244 ? 4.547 2.494 -5.205 1.00 97.06 244 ALA A O 1
ATOM 2057 N N . LEU A 1 245 ? 4.789 4.714 -5.440 1.00 96.56 245 LEU A N 1
ATOM 2058 C CA . LEU A 1 245 ? 3.357 5.027 -5.323 1.00 96.56 245 LEU A CA 1
ATOM 2059 C C . LEU A 1 245 ? 2.527 4.344 -6.415 1.00 96.56 245 LEU A C 1
ATOM 2061 O O . LEU A 1 245 ? 1.492 3.734 -6.127 1.00 96.56 245 LEU A O 1
ATOM 2065 N N . ARG A 1 246 ? 3.007 4.409 -7.662 1.00 96.31 246 ARG A N 1
ATOM 2066 C CA . ARG A 1 246 ? 2.397 3.713 -8.797 1.00 96.31 246 ARG A CA 1
ATOM 2067 C C . ARG A 1 246 ? 2.358 2.208 -8.563 1.00 96.31 246 ARG A C 1
ATOM 2069 O O . ARG A 1 246 ? 1.325 1.588 -8.780 1.00 96.31 246 ARG A O 1
ATOM 2076 N N . THR A 1 247 ? 3.452 1.630 -8.072 1.00 95.69 247 THR A N 1
ATOM 2077 C CA . THR A 1 247 ? 3.559 0.192 -7.806 1.00 95.69 247 THR A CA 1
ATOM 2078 C C . THR A 1 247 ? 2.568 -0.259 -6.746 1.00 95.69 247 THR A C 1
ATOM 2080 O O . THR A 1 247 ? 1.813 -1.194 -6.997 1.00 95.69 247 THR A O 1
ATOM 2083 N N . LEU A 1 248 ? 2.461 0.449 -5.620 1.00 95.88 248 LEU A N 1
ATOM 2084 C CA . LEU A 1 248 ? 1.451 0.152 -4.594 1.00 95.88 248 LEU A CA 1
ATOM 2085 C C . LEU A 1 248 ? 0.007 0.231 -5.110 1.00 95.88 248 LEU A C 1
ATOM 2087 O O . LEU A 1 248 ? -0.878 -0.381 -4.523 1.00 95.88 248 LEU A O 1
ATOM 2091 N N . SER A 1 249 ? -0.221 0.966 -6.196 1.00 94.94 249 SER A N 1
ATOM 2092 C CA . SER A 1 249 ? -1.550 1.194 -6.769 1.00 94.94 249 SER A CA 1
ATOM 2093 C C . SER A 1 249 ? -1.847 0.338 -7.999 1.00 94.94 249 SER A C 1
ATOM 2095 O O . SER A 1 249 ? -2.947 0.415 -8.535 1.00 94.94 249 SER A O 1
ATOM 2097 N N . ALA A 1 250 ? -0.879 -0.459 -8.458 1.00 94.06 250 ALA A N 1
ATOM 2098 C CA . ALA A 1 250 ? -0.998 -1.291 -9.654 1.00 94.06 250 ALA A CA 1
ATOM 2099 C C . ALA A 1 250 ? -1.755 -2.605 -9.398 1.00 94.06 250 ALA A C 1
ATOM 2101 O O . ALA A 1 250 ? -2.348 -3.167 -10.319 1.00 94.06 250 ALA A O 1
ATOM 2102 N N . HIS A 1 251 ? -1.752 -3.072 -8.146 1.00 94.12 251 HIS A N 1
ATOM 2103 C CA . HIS A 1 251 ? -2.391 -4.310 -7.711 1.00 94.12 251 HIS A CA 1
ATOM 2104 C C . HIS A 1 251 ? -3.146 -4.130 -6.395 1.00 94.12 251 HIS A C 1
ATOM 2106 O O . HIS A 1 251 ? -2.901 -3.195 -5.634 1.00 94.12 251 HIS A O 1
ATOM 2112 N N . ALA A 1 252 ? -4.051 -5.063 -6.113 1.00 90.94 252 ALA A N 1
ATOM 2113 C CA . ALA A 1 252 ? -4.700 -5.211 -4.820 1.00 90.94 252 ALA A CA 1
ATOM 2114 C C . ALA A 1 252 ? -3.843 -6.018 -3.825 1.00 90.94 252 ALA A C 1
ATOM 2116 O O . ALA A 1 252 ? -4.014 -5.853 -2.619 1.00 90.94 252 ALA A O 1
ATOM 2117 N N . TYR A 1 253 ? -2.888 -6.829 -4.303 1.00 93.06 253 TYR A N 1
ATOM 2118 C CA . TYR A 1 253 ? -1.911 -7.571 -3.495 1.00 93.06 253 TYR A CA 1
ATOM 2119 C C . TYR A 1 253 ? -2.536 -8.538 -2.469 1.00 93.06 253 TYR A C 1
ATOM 2121 O O . TYR A 1 253 ? -2.069 -8.656 -1.325 1.00 93.06 253 TYR A O 1
ATOM 2129 N N . ARG A 1 254 ? -3.618 -9.218 -2.864 1.00 87.00 254 ARG A N 1
ATOM 2130 C CA . ARG A 1 254 ? -4.476 -10.032 -1.987 1.00 87.00 254 ARG A CA 1
ATOM 2131 C C . ARG A 1 254 ? -4.087 -11.501 -1.876 1.00 87.00 254 ARG A C 1
ATOM 2133 O O . ARG A 1 254 ? -4.805 -12.237 -1.212 1.00 87.00 254 ARG A O 1
ATOM 2140 N N . ASN A 1 255 ? -2.998 -11.952 -2.486 1.00 86.94 255 ASN A N 1
ATOM 2141 C CA . ASN A 1 255 ? -2.632 -13.366 -2.469 1.00 86.94 255 ASN A CA 1
ATOM 2142 C C . ASN A 1 255 ? -1.604 -13.698 -1.372 1.00 86.94 255 ASN A C 1
ATOM 2144 O O . ASN A 1 255 ? -0.406 -13.470 -1.571 1.00 86.94 255 ASN A O 1
ATOM 2148 N N . PRO A 1 256 ? -2.022 -14.225 -0.206 1.00 72.62 256 PRO A N 1
ATOM 2149 C CA . PRO A 1 256 ? -1.083 -14.637 0.827 1.00 72.62 256 PRO A CA 1
ATOM 2150 C C . PRO A 1 256 ? -0.350 -15.934 0.441 1.00 72.62 256 PRO A C 1
ATOM 2152 O O . PRO A 1 256 ? -0.856 -16.772 -0.300 1.00 72.62 256 PRO A O 1
ATOM 2155 N N . ASN A 1 257 ? 0.831 -16.146 1.029 1.00 65.56 257 ASN A N 1
ATOM 2156 C CA . ASN A 1 257 ? 1.560 -17.427 1.027 1.00 65.56 257 ASN A CA 1
ATOM 2157 C C . ASN A 1 257 ? 2.068 -17.932 -0.332 1.00 65.56 257 ASN A C 1
ATOM 2159 O O . ASN A 1 257 ? 2.352 -19.121 -0.473 1.00 65.56 257 ASN A O 1
ATOM 2163 N N . GLY A 1 258 ? 2.190 -17.056 -1.328 1.00 72.06 258 GLY A N 1
ATOM 2164 C CA . GLY A 1 258 ? 2.839 -17.413 -2.583 1.00 72.06 258 GLY A CA 1
ATOM 2165 C C . GLY A 1 258 ? 2.070 -18.442 -3.418 1.00 72.06 258 GLY A C 1
ATOM 2166 O O . GLY A 1 258 ? 2.685 -19.196 -4.174 1.00 72.06 258 GLY A O 1
ATOM 2167 N N . GLN A 1 259 ? 0.745 -18.531 -3.251 1.00 81.19 259 GLN A N 1
ATOM 2168 C CA . GLN A 1 259 ? -0.079 -19.485 -3.993 1.00 81.19 259 GLN A CA 1
ATOM 2169 C C . GLN A 1 259 ? -0.147 -19.104 -5.475 1.00 81.19 259 GLN A C 1
ATOM 2171 O O . GLN A 1 259 ? -0.170 -17.929 -5.828 1.00 81.19 259 GLN A O 1
ATOM 2176 N N . LYS A 1 260 ? -0.181 -20.097 -6.366 1.00 84.31 260 LYS A N 1
ATOM 2177 C CA . LYS A 1 260 ? -0.299 -19.830 -7.803 1.00 84.31 260 LYS A CA 1
ATOM 2178 C C . LYS A 1 260 ? -1.705 -19.333 -8.120 1.00 84.31 260 LYS A C 1
ATOM 2180 O O . LYS A 1 260 ? -2.669 -20.029 -7.815 1.00 84.31 260 LYS A O 1
ATOM 2185 N N . MET A 1 261 ? -1.792 -18.181 -8.777 1.00 83.88 261 MET A N 1
ATOM 2186 C CA . MET A 1 261 ? -3.050 -17.608 -9.248 1.00 83.88 261 MET A CA 1
ATOM 2187 C C . MET A 1 261 ? -3.292 -17.946 -10.718 1.00 83.88 261 MET A C 1
ATOM 2189 O O . MET A 1 261 ? -2.405 -17.801 -11.566 1.00 83.88 261 MET A O 1
ATOM 2193 N N . ASN A 1 262 ? -4.512 -18.368 -11.035 1.00 82.69 262 ASN A N 1
ATOM 2194 C CA . ASN A 1 262 ? -4.952 -18.531 -12.413 1.00 82.69 262 ASN A CA 1
ATOM 2195 C C . ASN A 1 262 ? -5.135 -17.166 -13.094 1.00 82.69 262 ASN A C 1
ATOM 2197 O O . ASN A 1 262 ? -5.244 -16.136 -12.439 1.00 82.69 262 ASN A O 1
ATOM 2201 N N . PHE A 1 263 ? -5.216 -17.161 -14.422 1.00 83.19 263 PHE A N 1
ATOM 2202 C CA . PHE A 1 263 ? -5.259 -15.937 -15.226 1.00 83.19 263 PHE A CA 1
ATOM 2203 C C . PHE A 1 263 ? -6.326 -14.913 -14.787 1.00 83.19 263 PHE A C 1
ATOM 2205 O O . PHE A 1 263 ? -6.064 -13.713 -14.777 1.00 83.19 263 PHE A O 1
ATOM 2212 N N . ILE A 1 264 ? -7.519 -15.375 -14.397 1.00 80.94 264 ILE A N 1
ATOM 2213 C CA . ILE A 1 264 ? -8.604 -14.490 -13.953 1.00 80.94 264 ILE A CA 1
ATOM 2214 C C . ILE A 1 264 ? -8.286 -13.889 -12.583 1.00 80.94 264 ILE A C 1
ATOM 2216 O O . ILE A 1 264 ? -8.545 -12.711 -12.364 1.00 80.94 264 ILE A O 1
ATOM 2220 N N . GLU A 1 265 ? -7.701 -14.667 -11.674 1.00 84.50 265 GLU A N 1
ATOM 2221 C CA . GLU A 1 265 ? -7.263 -14.174 -10.364 1.00 84.50 265 GLU A CA 1
ATOM 2222 C C . GLU A 1 265 ? -6.181 -13.099 -10.505 1.00 84.50 265 GLU A C 1
ATOM 2224 O O . GLU A 1 265 ? -6.268 -12.078 -9.831 1.00 84.50 265 GLU A O 1
ATOM 2229 N N . GLN A 1 266 ? -5.230 -13.261 -11.436 1.00 87.50 266 GLN A N 1
ATOM 2230 C CA . GLN A 1 266 ? -4.214 -12.229 -11.708 1.00 87.50 266 GLN A CA 1
ATOM 2231 C C . GLN A 1 266 ? -4.842 -10.932 -12.217 1.00 87.50 266 GLN A C 1
ATOM 2233 O O . GLN A 1 266 ? -4.490 -9.838 -11.775 1.00 87.50 266 GLN A O 1
ATOM 2238 N N . TYR A 1 267 ? -5.809 -11.056 -13.130 1.00 86.44 267 TYR A N 1
ATOM 2239 C CA . TYR A 1 267 ? -6.555 -9.912 -13.638 1.00 86.44 267 TYR A CA 1
ATOM 2240 C C . TYR A 1 267 ? -7.327 -9.203 -12.517 1.00 86.44 267 TYR A C 1
ATOM 2242 O O . TYR A 1 267 ? -7.254 -7.984 -12.407 1.00 86.44 267 TYR A O 1
ATOM 2250 N N . LEU A 1 268 ? -8.017 -9.956 -11.653 1.00 86.56 268 LEU A N 1
ATOM 2251 C CA . LEU A 1 268 ? -8.793 -9.420 -10.529 1.00 86.56 268 LEU A CA 1
ATOM 2252 C C . LEU A 1 268 ? -7.932 -8.815 -9.413 1.00 86.56 268 LEU A C 1
ATOM 2254 O O . LEU A 1 268 ? -8.411 -7.944 -8.683 1.00 86.56 268 LEU A O 1
ATOM 2258 N N . ASP A 1 269 ? -6.687 -9.266 -9.269 1.00 90.25 269 ASP A N 1
ATOM 2259 C CA . ASP A 1 269 ? -5.714 -8.675 -8.350 1.00 90.25 269 ASP A CA 1
ATOM 2260 C C . ASP A 1 269 ? -4.977 -7.474 -8.964 1.00 90.25 269 ASP A C 1
ATOM 2262 O O . ASP A 1 269 ? -4.242 -6.780 -8.272 1.00 90.25 269 ASP A O 1
ATOM 2266 N N . SER A 1 270 ? -5.189 -7.181 -10.246 1.00 92.50 270 SER A N 1
ATOM 2267 C CA . SER A 1 270 ? -4.640 -6.011 -10.932 1.00 92.50 270 SER A CA 1
ATOM 2268 C C . SER A 1 270 ? -5.630 -4.846 -10.952 1.00 92.50 270 SER A C 1
ATOM 2270 O O . SER A 1 270 ? -6.844 -5.029 -10.845 1.00 92.50 270 SER A O 1
ATOM 2272 N N . VAL A 1 271 ? -5.110 -3.623 -11.081 1.00 93.81 271 VAL A N 1
ATOM 2273 C CA . VAL A 1 271 ? -5.902 -2.391 -10.980 1.00 93.81 271 VAL A CA 1
ATOM 2274 C C . VAL A 1 271 ? -5.826 -1.554 -12.257 1.00 93.81 271 VAL A C 1
ATOM 2276 O O . VAL A 1 271 ? -4.747 -1.312 -12.794 1.00 93.81 271 VAL A O 1
ATOM 2279 N N . ASP A 1 272 ? -6.980 -1.053 -12.698 1.00 92.69 272 ASP A N 1
ATOM 2280 C CA . ASP A 1 272 ? -7.102 -0.003 -13.711 1.00 92.69 272 ASP A CA 1
ATOM 2281 C C . ASP A 1 272 ? -7.630 1.289 -13.074 1.00 92.69 272 ASP A C 1
ATOM 2283 O O . ASP A 1 272 ? -8.587 1.281 -12.298 1.00 92.69 272 ASP A O 1
ATOM 2287 N N . ILE A 1 273 ? -7.049 2.428 -13.443 1.00 91.06 273 ILE A N 1
ATOM 2288 C CA . ILE A 1 273 ? -7.509 3.754 -13.033 1.00 91.06 273 ILE A CA 1
ATOM 2289 C C . ILE A 1 273 ? -8.486 4.290 -14.074 1.00 91.06 273 ILE A C 1
ATOM 2291 O O . ILE A 1 273 ? -8.139 4.478 -15.240 1.00 91.06 273 ILE A O 1
ATOM 2295 N N . ASN A 1 274 ? -9.716 4.554 -13.642 1.00 76.00 274 ASN A N 1
ATOM 2296 C CA . ASN A 1 274 ? -10.812 4.931 -14.532 1.00 76.00 274 ASN A CA 1
ATOM 2297 C C . ASN A 1 274 ? -10.780 6.417 -14.939 1.00 76.00 274 ASN A C 1
ATOM 2299 O O . ASN A 1 274 ? -11.283 6.796 -15.994 1.00 76.00 274 ASN A O 1
ATOM 2303 N N . ASN A 1 275 ? -10.196 7.283 -14.108 1.00 70.94 275 ASN A N 1
ATOM 2304 C CA . ASN A 1 275 ? -10.188 8.718 -14.366 1.00 70.94 275 ASN A CA 1
ATOM 2305 C C . ASN A 1 275 ? -9.139 9.092 -15.429 1.00 70.94 275 ASN A C 1
ATOM 2307 O O . ASN A 1 275 ? -7.943 9.124 -15.135 1.00 70.94 275 ASN A O 1
ATOM 2311 N N . ASN A 1 276 ? -9.596 9.474 -16.628 1.00 65.00 276 ASN A N 1
ATOM 2312 C CA . ASN A 1 276 ? -8.780 10.028 -17.724 1.00 65.00 276 ASN A CA 1
ATOM 2313 C C . ASN A 1 276 ? -8.260 11.456 -17.436 1.00 65.00 276 ASN A C 1
ATOM 2315 O O . ASN A 1 276 ? -8.199 12.308 -18.321 1.00 65.00 276 ASN A O 1
ATOM 2319 N N . SER A 1 277 ? -7.886 11.749 -16.191 1.00 73.69 277 SER A N 1
ATOM 2320 C CA . SER A 1 277 ? -7.277 13.025 -15.828 1.00 73.69 277 SER A CA 1
ATOM 2321 C C . SER A 1 277 ? -5.829 13.085 -16.313 1.00 73.69 277 SER A C 1
ATOM 2323 O O . SER A 1 277 ? -5.094 12.100 -16.207 1.00 73.69 277 SER A O 1
ATOM 2325 N N . LEU A 1 278 ? -5.380 14.268 -16.747 1.00 80.75 278 LEU A N 1
ATOM 2326 C CA . LEU A 1 278 ? -3.960 14.538 -17.019 1.00 80.75 278 LEU A CA 1
ATOM 2327 C C . LEU A 1 278 ? -3.073 14.193 -15.811 1.00 80.75 278 LEU A C 1
ATOM 2329 O O . LEU A 1 278 ? -1.946 13.748 -15.975 1.00 80.75 278 LEU A O 1
ATOM 2333 N N . ILE A 1 279 ? -3.615 14.316 -14.596 1.00 86.56 279 ILE A N 1
ATOM 2334 C CA . ILE A 1 279 ? -2.935 13.974 -13.343 1.00 86.56 279 ILE A CA 1
ATOM 2335 C C . ILE A 1 279 ? -2.564 12.485 -13.299 1.00 86.56 279 ILE A C 1
ATOM 2337 O O . ILE A 1 279 ? -1.465 12.152 -12.866 1.00 86.56 279 ILE A O 1
ATOM 2341 N N . SER A 1 280 ? -3.442 11.587 -13.765 1.00 88.44 280 SER A N 1
ATOM 2342 C CA . SER A 1 280 ? -3.156 10.142 -13.805 1.00 88.44 280 SER A CA 1
ATOM 2343 C C . SER A 1 280 ? -1.960 9.794 -14.692 1.00 88.44 280 SER A C 1
ATOM 2345 O O . SER A 1 280 ? -1.161 8.929 -14.342 1.00 88.44 280 SER A O 1
ATOM 2347 N N . GLU A 1 281 ? -1.800 10.518 -15.802 1.00 90.56 281 GLU A N 1
ATOM 2348 C CA . GLU A 1 281 ? -0.686 10.346 -16.735 1.00 90.56 281 GLU A CA 1
ATOM 2349 C C . GLU A 1 281 ? 0.650 10.786 -16.119 1.00 90.56 281 GLU A C 1
ATOM 2351 O O . GLU A 1 281 ? 1.690 10.264 -16.500 1.00 90.56 281 GLU A O 1
ATOM 2356 N N . LEU A 1 282 ? 0.644 11.716 -15.156 1.00 92.44 282 LEU A N 1
ATOM 2357 C CA . LEU A 1 282 ? 1.873 12.195 -14.517 1.00 92.44 282 LEU A CA 1
ATOM 2358 C C . LEU A 1 282 ? 2.495 11.156 -13.576 1.00 92.44 282 LEU A C 1
ATOM 2360 O O . LEU A 1 282 ? 3.717 11.053 -13.517 1.00 92.44 282 LEU A O 1
ATOM 2364 N N . TRP A 1 283 ? 1.681 10.394 -12.835 1.00 93.06 283 TRP A N 1
ATOM 2365 C CA . TRP A 1 283 ? 2.187 9.411 -11.865 1.00 93.06 283 TRP A CA 1
ATOM 2366 C C . TRP A 1 283 ? 2.168 7.965 -12.382 1.00 93.06 283 TRP A C 1
ATOM 2368 O O . TRP A 1 283 ? 2.975 7.158 -11.923 1.00 93.06 283 TRP A O 1
ATOM 2378 N N . ALA A 1 284 ? 1.324 7.634 -13.364 1.00 94.81 284 ALA A N 1
ATOM 2379 C CA . ALA A 1 284 ? 1.310 6.342 -14.057 1.00 94.81 284 ALA A CA 1
ATOM 2380 C C . ALA A 1 284 ? 1.353 6.527 -15.589 1.00 94.81 284 ALA A C 1
ATOM 2382 O O . ALA A 1 284 ? 0.377 6.212 -16.281 1.00 94.81 284 ALA A O 1
ATOM 2383 N N . PRO A 1 285 ? 2.471 7.059 -16.124 1.00 95.50 285 PRO A N 1
ATOM 2384 C CA . PRO A 1 285 ? 2.618 7.334 -17.548 1.00 95.50 285 PRO A CA 1
ATOM 2385 C C . PRO A 1 285 ? 2.737 6.046 -18.367 1.00 95.50 285 PRO A C 1
ATOM 2387 O O . PRO A 1 285 ? 2.833 4.942 -17.829 1.00 95.50 285 PRO A O 1
ATOM 2390 N N . VAL A 1 286 ? 2.786 6.203 -19.693 1.00 95.19 286 VAL A N 1
ATOM 2391 C CA . VAL A 1 286 ? 3.050 5.104 -20.638 1.00 95.19 286 VAL A CA 1
ATOM 2392 C C . VAL A 1 286 ? 2.030 3.971 -20.448 1.00 95.19 286 VAL A C 1
ATOM 2394 O O . VAL A 1 286 ? 2.364 2.794 -20.380 1.00 95.19 286 VAL A O 1
ATOM 2397 N N . GLY A 1 287 ? 0.754 4.344 -20.294 1.00 91.88 287 GLY A N 1
ATOM 2398 C CA . GLY A 1 287 ? -0.369 3.407 -20.190 1.00 91.88 287 GLY A CA 1
ATOM 2399 C C . GLY A 1 287 ? -0.433 2.580 -18.898 1.00 91.88 287 GLY A C 1
ATOM 2400 O O . GLY A 1 287 ? -1.403 1.848 -18.714 1.00 91.88 287 GLY A O 1
ATOM 2401 N N . LEU A 1 288 ? 0.516 2.741 -17.965 1.00 93.50 288 LEU A N 1
ATOM 2402 C CA . LEU A 1 288 ? 0.579 1.967 -16.717 1.00 93.50 288 LEU A CA 1
ATOM 2403 C C . LEU A 1 288 ? -0.611 2.176 -15.780 1.00 93.50 288 LEU A C 1
ATOM 2405 O O . LEU A 1 288 ? -0.818 1.373 -14.873 1.00 93.50 288 LEU A O 1
ATOM 2409 N N . ARG A 1 289 ? -1.408 3.227 -15.993 1.00 93.19 289 ARG A N 1
ATOM 2410 C CA . ARG A 1 289 ? -2.676 3.416 -15.282 1.00 93.19 289 ARG A CA 1
ATOM 2411 C C . ARG A 1 289 ? -3.730 2.359 -15.636 1.00 93.19 289 ARG A C 1
ATOM 2413 O O . ARG A 1 289 ? -4.689 2.222 -14.890 1.00 93.19 289 ARG A O 1
ATOM 2420 N N . TYR A 1 290 ? -3.564 1.625 -16.737 1.00 93.81 290 TYR A N 1
ATOM 2421 C CA . TYR A 1 290 ? -4.427 0.510 -17.141 1.00 93.81 290 TYR A CA 1
ATOM 2422 C C . TYR A 1 290 ? -3.715 -0.835 -16.916 1.00 93.81 290 TYR A C 1
ATOM 2424 O O . TYR A 1 290 ? -3.516 -1.621 -17.847 1.00 93.81 290 TYR A O 1
ATOM 2432 N N . HIS A 1 291 ? -3.258 -1.077 -15.684 1.00 94.69 291 HIS A N 1
ATOM 2433 C CA . HIS A 1 291 ? -2.420 -2.231 -15.373 1.00 94.69 291 HIS A CA 1
ATOM 2434 C C . HIS A 1 291 ? -3.171 -3.567 -15.463 1.00 94.69 291 HIS A C 1
ATOM 2436 O O . HIS A 1 291 ? -2.607 -4.544 -15.951 1.00 94.69 291 HIS A O 1
ATOM 2442 N N . ALA A 1 292 ? -4.447 -3.631 -15.077 1.00 92.81 292 ALA A N 1
ATOM 2443 C CA . ALA A 1 292 ? -5.251 -4.843 -15.249 1.00 92.81 292 ALA A CA 1
ATOM 2444 C C . ALA A 1 292 ? -5.485 -5.156 -16.732 1.00 92.81 292 ALA A C 1
ATOM 2446 O O . ALA A 1 292 ? -5.352 -6.306 -17.154 1.00 92.81 292 ALA A O 1
ATOM 2447 N N . THR A 1 293 ? -5.763 -4.133 -17.544 1.00 92.25 293 THR A N 1
ATOM 2448 C CA . THR A 1 293 ? -5.867 -4.285 -19.006 1.00 92.25 293 THR A CA 1
ATOM 2449 C C . THR A 1 293 ? -4.554 -4.786 -19.611 1.00 92.25 293 THR A C 1
ATOM 2451 O O . THR A 1 293 ? -4.561 -5.667 -20.473 1.00 92.25 293 THR A O 1
ATOM 2454 N N . HIS A 1 294 ? -3.422 -4.272 -19.129 1.00 94.00 294 HIS A N 1
ATOM 2455 C CA . HIS A 1 294 ? -2.092 -4.735 -19.522 1.00 94.00 294 HIS A CA 1
ATOM 2456 C C . HIS A 1 294 ? -1.855 -6.208 -19.157 1.00 94.00 294 HIS A C 1
ATOM 2458 O O . HIS A 1 294 ? -1.435 -6.985 -20.008 1.00 94.00 294 HIS A O 1
ATOM 2464 N N . HIS A 1 295 ? -2.202 -6.646 -17.943 1.00 91.50 295 HIS A N 1
ATOM 2465 C CA . HIS A 1 295 ? -2.117 -8.065 -17.556 1.00 91.50 295 HIS A CA 1
ATOM 2466 C C . HIS A 1 295 ? -3.006 -8.974 -18.414 1.00 91.50 295 HIS A C 1
ATOM 2468 O O . HIS A 1 295 ? -2.629 -10.107 -18.715 1.00 91.50 295 HIS A O 1
ATOM 2474 N N . LEU A 1 296 ? -4.155 -8.467 -18.867 1.00 89.44 296 LEU A N 1
ATOM 2475 C CA . LEU A 1 296 ? -5.043 -9.191 -19.774 1.00 89.44 296 LEU A CA 1
ATOM 2476 C C . LEU A 1 296 ? -4.442 -9.338 -21.185 1.00 89.44 296 LEU A C 1
ATOM 2478 O O . LEU A 1 296 ? -4.622 -10.370 -21.836 1.00 89.44 296 LEU A O 1
ATOM 2482 N N . PHE A 1 297 ? -3.713 -8.324 -21.657 1.00 91.19 297 PHE A N 1
ATOM 2483 C CA . PHE A 1 297 ? -3.153 -8.260 -23.006 1.00 91.19 297 PHE A CA 1
ATOM 2484 C C . PHE A 1 297 ? -1.744 -7.650 -23.021 1.00 91.19 297 PHE A C 1
ATOM 2486 O O . PHE A 1 297 ? -1.518 -6.593 -23.599 1.00 91.19 297 PHE A O 1
ATOM 2493 N N . MET A 1 298 ? -0.769 -8.368 -22.46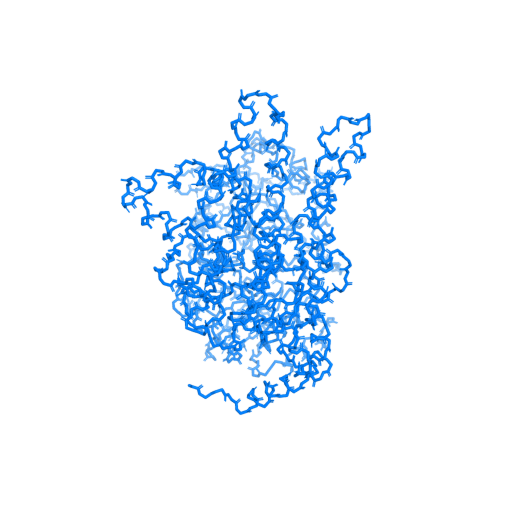4 1.00 89.50 298 MET A N 1
ATOM 2494 C CA . MET A 1 298 ? 0.613 -7.891 -22.258 1.00 89.50 298 MET A CA 1
ATOM 2495 C C . MET A 1 298 ? 1.371 -7.418 -23.516 1.00 89.50 298 MET A C 1
ATOM 2497 O O . MET A 1 298 ? 2.404 -6.770 -23.410 1.00 89.50 298 MET A O 1
ATOM 2501 N N . ASN A 1 299 ? 0.888 -7.761 -24.715 1.00 88.31 299 ASN A N 1
ATOM 2502 C CA . ASN A 1 299 ? 1.481 -7.320 -25.982 1.00 88.31 299 ASN A CA 1
ATOM 2503 C C . ASN A 1 299 ? 0.846 -6.029 -26.529 1.00 88.31 299 ASN A C 1
ATOM 2505 O O . ASN A 1 299 ? 1.253 -5.576 -27.601 1.00 88.31 299 ASN A O 1
ATOM 2509 N N . LEU A 1 300 ? -0.175 -5.477 -25.861 1.00 93.56 300 LEU A N 1
ATOM 2510 C CA . LEU A 1 300 ? -0.772 -4.214 -26.273 1.00 93.56 300 LEU A CA 1
ATOM 2511 C C . LEU A 1 300 ? 0.253 -3.090 -26.093 1.00 93.56 300 LEU A C 1
ATOM 2513 O O . LEU A 1 300 ? 0.804 -2.935 -25.005 1.00 93.56 300 LEU A O 1
ATOM 2517 N N . PRO A 1 301 ? 0.490 -2.278 -27.131 1.00 95.56 301 PRO A N 1
ATOM 2518 C CA . PRO A 1 301 ? 1.348 -1.116 -27.007 1.00 95.56 301 PRO A CA 1
ATOM 2519 C C . PRO A 1 301 ? 0.689 -0.066 -26.111 1.00 95.56 301 PRO A C 1
ATOM 2521 O O . PRO A 1 301 ? -0.526 0.152 -26.193 1.00 95.56 301 PRO A O 1
ATOM 2524 N N . TYR A 1 302 ? 1.485 0.637 -25.302 1.00 95.19 302 TYR A N 1
ATOM 2525 C CA . TYR A 1 302 ? 0.933 1.536 -24.285 1.00 95.19 302 TYR A CA 1
ATOM 2526 C C . TYR A 1 302 ? -0.057 2.582 -24.814 1.00 95.19 302 TYR A C 1
ATOM 2528 O O . TYR A 1 302 ? -1.050 2.889 -24.155 1.00 95.19 302 TYR A O 1
ATOM 2536 N N . HIS A 1 303 ? 0.192 3.120 -26.013 1.00 94.88 303 HIS A N 1
ATOM 2537 C CA . HIS A 1 303 ? -0.631 4.168 -26.618 1.00 94.88 303 HIS A CA 1
ATOM 2538 C C . HIS A 1 303 ? -2.024 3.673 -27.029 1.00 94.88 303 HIS A C 1
ATOM 2540 O O . HIS A 1 303 ? -2.904 4.490 -27.282 1.00 94.88 303 HIS A O 1
ATOM 2546 N N . ASN A 1 304 ? -2.252 2.355 -27.034 1.00 95.62 304 ASN A N 1
ATOM 2547 C CA . ASN A 1 304 ? -3.552 1.756 -27.309 1.00 95.62 304 ASN A CA 1
ATOM 2548 C C . ASN A 1 304 ? -4.273 1.243 -26.049 1.00 95.62 304 ASN A C 1
ATOM 2550 O O . ASN A 1 304 ? -5.438 0.864 -26.151 1.00 95.62 304 ASN A O 1
ATOM 2554 N N . LEU A 1 305 ? -3.643 1.245 -24.863 1.00 93.50 305 LEU A N 1
ATOM 2555 C CA . LEU A 1 305 ? -4.250 0.701 -23.635 1.00 93.50 305 LEU A CA 1
ATOM 2556 C C . LEU A 1 305 ? -5.524 1.449 -23.214 1.00 93.50 305 LEU A C 1
ATOM 2558 O O . LEU A 1 305 ? -6.493 0.819 -22.798 1.00 93.50 305 LEU A O 1
ATOM 2562 N N . ALA A 1 306 ? -5.561 2.774 -23.377 1.00 91.50 306 ALA A N 1
ATOM 2563 C CA . ALA A 1 306 ? -6.746 3.574 -23.057 1.00 91.50 306 ALA A CA 1
ATOM 2564 C C . ALA A 1 306 ? -7.949 3.200 -23.938 1.00 91.50 306 ALA A C 1
ATOM 2566 O O . ALA A 1 306 ? -9.065 3.015 -23.451 1.00 91.50 306 ALA A O 1
ATOM 2567 N N . GLU A 1 307 ? -7.709 3.064 -25.243 1.00 92.31 307 GLU A N 1
ATOM 2568 C CA . GLU A 1 307 ? -8.739 2.684 -26.207 1.00 92.31 307 GLU A CA 1
ATOM 2569 C C . GLU A 1 307 ? -9.166 1.225 -26.012 1.00 92.31 307 GLU A C 1
ATOM 2571 O O . GLU A 1 307 ? -10.360 0.929 -26.026 1.00 92.31 307 GLU A O 1
ATOM 2576 N N . ALA A 1 308 ? -8.217 0.324 -25.742 1.00 91.88 308 ALA A N 1
ATOM 2577 C CA . ALA A 1 308 ? -8.506 -1.063 -25.403 1.00 91.88 308 ALA A CA 1
ATOM 2578 C C . ALA A 1 308 ? -9.419 -1.147 -24.175 1.00 91.88 308 ALA A C 1
ATOM 2580 O O . ALA A 1 308 ? -10.469 -1.783 -24.242 1.00 91.88 308 ALA A O 1
ATOM 2581 N N . GLN A 1 309 ? -9.088 -0.433 -23.096 1.00 89.81 309 GLN A N 1
ATOM 2582 C CA . GLN A 1 309 ? -9.914 -0.411 -21.894 1.00 89.81 309 GLN A CA 1
ATOM 2583 C C . GLN A 1 309 ? -11.320 0.130 -22.176 1.00 89.81 309 GLN A C 1
ATOM 2585 O O . GLN A 1 309 ? -12.315 -0.463 -21.757 1.00 89.81 309 GLN A O 1
ATOM 2590 N N . ARG A 1 310 ? -11.437 1.216 -22.951 1.00 88.50 310 ARG A N 1
ATOM 2591 C CA . ARG A 1 310 ? -12.738 1.770 -23.358 1.00 88.50 310 ARG A CA 1
ATOM 2592 C C . ARG A 1 310 ? -13.585 0.736 -24.109 1.00 88.50 310 ARG A C 1
ATOM 2594 O O . ARG A 1 310 ? -14.776 0.593 -23.829 1.00 88.50 310 ARG A O 1
ATOM 2601 N N . ARG A 1 311 ? -12.986 -0.004 -25.048 1.00 90.38 311 ARG A N 1
ATOM 2602 C CA . ARG A 1 311 ? -13.674 -1.060 -25.809 1.00 90.38 311 ARG A CA 1
ATOM 2603 C C . ARG A 1 311 ? -14.056 -2.251 -24.940 1.00 90.38 311 ARG A C 1
ATOM 2605 O O . ARG A 1 311 ? -15.147 -2.782 -25.123 1.00 90.38 311 ARG A O 1
ATOM 2612 N N . LEU A 1 312 ? -13.208 -2.646 -23.992 1.00 86.81 312 LEU A N 1
ATOM 2613 C CA . LEU A 1 312 ? -13.495 -3.736 -23.058 1.00 86.81 312 LEU A CA 1
ATOM 2614 C C . LEU A 1 312 ? -14.673 -3.389 -22.147 1.00 86.81 312 LEU A C 1
ATOM 2616 O O . LEU A 1 312 ? -15.608 -4.180 -22.049 1.00 86.81 312 LEU A O 1
ATOM 2620 N N . VAL A 1 313 ? -14.681 -2.189 -21.559 1.00 83.75 313 VAL A N 1
ATOM 2621 C CA . VAL A 1 313 ? -15.788 -1.717 -20.712 1.00 83.75 313 VAL A CA 1
ATOM 2622 C C . VAL A 1 313 ? -17.102 -1.656 -21.497 1.00 83.75 313 VAL A C 1
ATOM 2624 O O . VAL A 1 313 ? -18.120 -2.154 -21.025 1.00 83.75 313 VAL A O 1
ATOM 2627 N N . ASN A 1 314 ? -17.084 -1.123 -22.722 1.00 85.44 314 ASN A N 1
ATOM 2628 C CA . ASN A 1 314 ? -18.295 -1.011 -23.541 1.00 85.44 314 ASN A CA 1
ATOM 2629 C C . ASN A 1 314 ? -18.768 -2.360 -24.114 1.00 85.44 314 ASN A C 1
ATOM 2631 O O . ASN A 1 314 ? -19.966 -2.615 -24.197 1.00 85.44 314 ASN A O 1
ATOM 2635 N N . GLY A 1 315 ? -17.843 -3.225 -24.540 1.00 81.69 315 GLY A N 1
ATOM 2636 C CA . GLY A 1 315 ? -18.149 -4.463 -25.265 1.00 81.69 315 GLY A CA 1
ATOM 2637 C C . GLY A 1 315 ? -18.432 -5.678 -24.376 1.00 81.69 315 GLY A C 1
ATOM 2638 O O . GLY A 1 315 ? -19.112 -6.618 -24.810 1.00 81.69 315 GLY A O 1
ATOM 2639 N N . LEU A 1 316 ? -17.934 -5.674 -23.135 1.00 76.31 316 LEU A N 1
ATOM 2640 C CA . LEU A 1 316 ? -18.204 -6.712 -22.132 1.00 76.31 316 LEU A CA 1
ATOM 2641 C C . LEU A 1 316 ? -19.334 -6.318 -21.162 1.00 76.31 316 LEU A C 1
ATOM 2643 O O . LEU A 1 316 ? -19.806 -7.177 -20.416 1.00 76.31 316 LEU A O 1
ATOM 2647 N N . GLY A 1 317 ? -19.796 -5.060 -21.207 1.00 62.31 317 GLY A N 1
ATOM 2648 C CA . GLY A 1 317 ? -20.799 -4.500 -20.296 1.00 62.31 317 GLY A CA 1
ATOM 2649 C C . GLY A 1 317 ? -20.323 -4.457 -18.838 1.00 62.31 317 GLY A C 1
ATOM 2650 O O . GLY A 1 317 ? -19.175 -4.796 -18.541 1.00 62.31 317 GLY A O 1
ATOM 2651 N N . ASP A 1 318 ? -21.230 -4.118 -17.913 1.00 54.25 318 ASP A N 1
ATOM 2652 C CA . ASP A 1 318 ? -21.031 -4.200 -16.451 1.00 54.25 318 ASP A CA 1
ATOM 2653 C C . ASP A 1 318 ? -20.953 -5.661 -15.958 1.00 54.25 318 ASP A C 1
ATOM 2655 O O . ASP A 1 318 ? -21.572 -6.069 -14.974 1.00 54.25 318 ASP A O 1
ATOM 2659 N N . SER A 1 319 ? -20.189 -6.505 -16.650 1.00 56.22 319 SER A N 1
ATOM 2660 C CA . SER A 1 319 ? -19.764 -7.773 -16.084 1.00 56.22 319 SER A CA 1
ATOM 2661 C C . SER A 1 319 ? -19.017 -7.482 -14.777 1.00 56.22 319 SER A C 1
ATOM 2663 O O . SER A 1 319 ? -18.135 -6.619 -14.730 1.00 56.22 319 SER A O 1
ATOM 2665 N N . LEU A 1 320 ? -19.386 -8.204 -13.713 1.00 48.56 320 LEU A N 1
ATOM 2666 C CA . LEU A 1 320 ? -18.858 -8.086 -12.343 1.00 48.56 320 LEU A CA 1
ATOM 2667 C C . LEU A 1 320 ? -17.315 -8.018 -12.286 1.00 48.56 320 LEU A C 1
ATOM 2669 O O . LEU A 1 320 ? -16.747 -7.444 -11.367 1.00 48.56 320 LEU A O 1
ATOM 2673 N N . LEU A 1 321 ? -16.635 -8.583 -13.288 1.00 54.91 321 LEU A N 1
ATOM 2674 C CA . LEU A 1 321 ? -15.178 -8.583 -13.419 1.00 54.91 321 LEU A CA 1
ATOM 2675 C C . LEU A 1 321 ? -14.592 -7.179 -13.658 1.00 54.91 321 LEU A C 1
ATOM 2677 O O . LEU A 1 321 ? -13.516 -6.883 -13.151 1.00 54.91 321 LEU A O 1
ATOM 2681 N N . SER A 1 322 ? -15.292 -6.306 -14.390 1.00 58.53 322 SER A N 1
ATOM 2682 C CA . SER A 1 322 ? -14.782 -4.976 -14.755 1.00 58.53 322 SER A CA 1
ATOM 2683 C C . SER A 1 322 ? -14.922 -3.934 -13.642 1.00 58.53 322 SER A C 1
ATOM 2685 O O . SER A 1 322 ? -14.216 -2.932 -13.661 1.00 58.53 322 SER A O 1
ATOM 2687 N N . SER A 1 323 ? -15.823 -4.130 -12.675 1.00 61.81 323 SER A N 1
ATOM 2688 C CA . SER A 1 323 ? -15.996 -3.205 -11.547 1.00 61.81 323 SER A CA 1
ATOM 2689 C C . SER A 1 323 ? -14.986 -3.456 -10.423 1.00 61.81 323 SER A C 1
ATOM 2691 O O . SER A 1 323 ? -14.610 -2.520 -9.724 1.00 61.81 323 SER A O 1
ATOM 2693 N N . ILE A 1 324 ? -14.499 -4.693 -10.272 1.00 69.81 324 ILE A N 1
ATOM 2694 C CA . ILE A 1 324 ? -13.593 -5.087 -9.180 1.00 69.81 324 ILE A CA 1
ATOM 2695 C C . ILE A 1 324 ? -12.177 -4.520 -9.370 1.00 69.81 324 ILE A C 1
ATOM 2697 O O . ILE A 1 324 ? -11.526 -4.144 -8.387 1.00 69.81 324 ILE A O 1
ATOM 2701 N N . THR A 1 325 ? -11.706 -4.429 -10.614 1.00 83.00 325 THR A N 1
ATOM 2702 C CA . THR A 1 325 ? -10.353 -3.957 -10.963 1.00 83.00 325 THR A CA 1
ATOM 2703 C C . THR A 1 325 ? -10.255 -2.433 -11.061 1.00 83.00 325 THR A C 1
ATOM 2705 O O . THR A 1 325 ? -9.161 -1.881 -10.987 1.00 83.00 325 THR A O 1
ATOM 2708 N N . LYS A 1 326 ? -11.381 -1.719 -11.181 1.00 87.44 326 LYS A N 1
ATOM 2709 C CA . LYS A 1 326 ? -11.399 -0.258 -11.346 1.00 87.44 326 LYS A CA 1
ATOM 2710 C C . LYS A 1 326 ? -11.159 0.491 -10.035 1.00 87.44 326 LYS A C 1
ATOM 2712 O O . LYS A 1 326 ? -11.713 0.135 -8.994 1.00 87.44 326 LYS A O 1
ATOM 2717 N N . ARG A 1 327 ? -10.380 1.569 -10.098 1.00 89.56 327 ARG A N 1
ATOM 2718 C CA . ARG A 1 327 ? -10.213 2.569 -9.029 1.00 89.56 327 ARG A CA 1
ATOM 2719 C C . ARG A 1 327 ? -10.378 3.978 -9.585 1.00 89.56 327 ARG A C 1
ATOM 2721 O O . ARG A 1 327 ? -10.084 4.234 -10.756 1.00 89.56 327 ARG A O 1
ATOM 2728 N N . ASP A 1 328 ? -10.796 4.905 -8.732 1.00 88.19 328 ASP A N 1
ATOM 2729 C CA . ASP A 1 328 ? -11.057 6.294 -9.141 1.00 88.19 328 ASP A CA 1
ATOM 2730 C C . ASP A 1 328 ? -9.770 7.124 -9.294 1.00 88.19 328 ASP A C 1
ATOM 2732 O O . ASP A 1 328 ? -9.737 8.136 -9.998 1.00 88.19 328 ASP A O 1
ATOM 2736 N N . GLY A 1 329 ? -8.678 6.686 -8.665 1.00 90.44 329 GLY A N 1
ATOM 2737 C CA . GLY A 1 329 ? -7.380 7.346 -8.726 1.00 90.44 329 GLY A CA 1
ATOM 2738 C C . GLY A 1 329 ? -6.380 6.777 -7.727 1.00 90.44 329 GLY A C 1
ATOM 2739 O O . GLY A 1 329 ? -6.658 5.805 -7.027 1.00 90.44 329 GLY A O 1
ATOM 2740 N N . LEU A 1 330 ? -5.221 7.435 -7.629 1.00 91.75 330 LEU A N 1
ATOM 2741 C CA . LEU A 1 330 ? -4.136 7.042 -6.724 1.00 91.75 330 LEU A CA 1
ATOM 2742 C C . LEU A 1 330 ? -4.598 6.952 -5.262 1.00 91.75 330 LEU A C 1
ATOM 2744 O O . LEU A 1 330 ? -4.319 5.978 -4.574 1.00 91.75 330 LEU A O 1
ATOM 2748 N N . SER A 1 331 ? -5.339 7.962 -4.796 1.00 91.75 331 SER A N 1
ATOM 2749 C CA . SER A 1 331 ? -5.817 8.025 -3.409 1.00 91.75 331 SER A CA 1
ATOM 2750 C C . SER A 1 331 ? -6.757 6.865 -3.071 1.00 91.75 331 SER A C 1
ATOM 2752 O O . SER A 1 331 ? -6.591 6.227 -2.037 1.00 91.75 331 SER A O 1
ATOM 2754 N N . ASP A 1 332 ? -7.699 6.546 -3.963 1.00 91.00 332 ASP A N 1
ATOM 2755 C CA . ASP A 1 332 ? -8.636 5.434 -3.783 1.00 91.00 332 ASP A CA 1
ATOM 2756 C C . ASP A 1 332 ? -7.907 4.076 -3.778 1.00 91.00 332 ASP A C 1
ATOM 2758 O O . ASP A 1 332 ? -8.120 3.251 -2.887 1.00 91.00 332 ASP A O 1
ATOM 2762 N N . ALA A 1 333 ? -6.964 3.860 -4.703 1.00 91.75 333 ALA A N 1
ATOM 2763 C CA . ALA A 1 333 ? -6.153 2.642 -4.731 1.00 91.75 333 ALA A CA 1
ATOM 2764 C C . ALA A 1 333 ? -5.360 2.440 -3.422 1.00 91.75 333 ALA A C 1
ATOM 2766 O O . ALA A 1 333 ? -5.453 1.378 -2.799 1.00 91.75 333 ALA A O 1
ATOM 2767 N N . LEU A 1 334 ? -4.658 3.481 -2.955 1.00 94.56 334 LEU A N 1
ATOM 2768 C CA . LEU A 1 334 ? -3.872 3.439 -1.717 1.00 94.56 334 LEU A CA 1
ATOM 2769 C C . LEU A 1 334 ? -4.744 3.282 -0.462 1.00 94.56 334 LEU A C 1
ATOM 2771 O O . LEU A 1 334 ? -4.382 2.540 0.450 1.00 94.56 334 LEU A O 1
ATOM 2775 N N . GLN A 1 335 ? -5.902 3.943 -0.393 1.00 92.50 335 GLN A N 1
ATOM 2776 C CA . GLN A 1 335 ? -6.815 3.809 0.747 1.00 92.50 335 GLN A CA 1
ATOM 2777 C C . GLN A 1 335 ? -7.386 2.395 0.860 1.00 92.50 335 GLN A C 1
ATOM 2779 O O . GLN A 1 335 ? -7.481 1.862 1.967 1.00 92.50 335 GLN A O 1
ATOM 2784 N N . ASN A 1 336 ? -7.744 1.770 -0.266 1.00 89.56 336 ASN A N 1
ATOM 2785 C CA . ASN A 1 336 ? -8.282 0.413 -0.265 1.00 89.56 336 ASN A CA 1
ATOM 2786 C C . ASN A 1 336 ? -7.253 -0.600 0.244 1.00 89.56 336 ASN A C 1
ATOM 2788 O O . ASN A 1 336 ? -7.555 -1.345 1.178 1.00 89.56 336 ASN A O 1
ATOM 2792 N N . ILE A 1 337 ? -6.031 -0.586 -0.301 1.00 92.19 337 ILE A N 1
ATOM 2793 C CA . ILE A 1 337 ? -4.989 -1.519 0.140 1.00 92.19 337 ILE A CA 1
ATOM 2794 C C . ILE A 1 337 ? -4.575 -1.256 1.594 1.00 92.19 337 ILE A C 1
ATOM 2796 O O . ILE A 1 337 ? -4.406 -2.198 2.369 1.00 92.19 337 ILE A O 1
ATOM 2800 N N . TRP A 1 338 ? -4.501 0.014 2.010 1.00 93.31 338 TRP A N 1
ATOM 2801 C CA . TRP A 1 338 ? -4.230 0.389 3.398 1.00 93.31 338 TRP A CA 1
ATOM 2802 C C . TRP A 1 338 ? -5.302 -0.140 4.353 1.00 93.31 338 TRP A C 1
ATOM 2804 O O . TRP A 1 338 ? -4.981 -0.660 5.426 1.00 93.31 338 TRP A O 1
ATOM 2814 N N . ARG A 1 339 ? -6.581 -0.016 3.977 1.00 88.69 339 ARG A N 1
ATOM 2815 C CA . ARG A 1 339 ? -7.713 -0.525 4.758 1.00 88.69 339 ARG A CA 1
ATOM 2816 C C . ARG A 1 339 ? -7.643 -2.043 4.881 1.00 88.69 339 ARG A C 1
ATOM 2818 O O . ARG A 1 339 ? -7.747 -2.543 5.995 1.00 88.69 339 ARG A O 1
ATOM 2825 N N . GLU A 1 340 ? -7.411 -2.758 3.782 1.00 87.31 340 GLU A N 1
ATOM 2826 C CA . GLU A 1 340 ? -7.281 -4.222 3.783 1.00 87.31 340 GLU A CA 1
ATOM 2827 C C . GLU A 1 340 ? -6.112 -4.691 4.661 1.00 87.31 340 GLU A C 1
ATOM 2829 O O . GLU A 1 340 ? -6.316 -5.517 5.552 1.00 87.31 340 GLU A O 1
ATOM 2834 N N . ALA A 1 341 ? -4.933 -4.079 4.519 1.00 87.94 341 ALA A N 1
ATOM 2835 C CA . ALA A 1 341 ? -3.767 -4.353 5.361 1.00 87.94 341 ALA A CA 1
ATOM 2836 C C . ALA A 1 341 ? -4.014 -4.039 6.842 1.00 87.94 341 ALA A C 1
ATOM 2838 O O . ALA A 1 341 ? -3.589 -4.784 7.725 1.00 87.94 341 ALA A O 1
ATOM 2839 N N . SER A 1 342 ? -4.727 -2.950 7.139 1.00 82.62 342 SER A N 1
ATOM 2840 C CA . SER A 1 342 ? -5.093 -2.584 8.511 1.00 82.62 342 SER A CA 1
ATOM 2841 C C . SER A 1 342 ? -6.040 -3.615 9.118 1.00 82.62 342 SER A C 1
ATOM 2843 O O . SER A 1 342 ? -5.808 -4.074 10.236 1.00 82.62 342 SER A O 1
ATOM 2845 N N . THR A 1 343 ? -7.068 -4.031 8.375 1.00 77.56 343 THR A N 1
ATOM 2846 C CA . THR A 1 343 ? -8.003 -5.083 8.791 1.00 77.56 343 THR A CA 1
ATOM 2847 C C . THR A 1 343 ? -7.283 -6.412 8.987 1.00 77.56 343 THR A C 1
ATOM 2849 O O . THR A 1 343 ? -7.497 -7.076 10.000 1.00 77.56 343 THR A O 1
ATOM 2852 N N . HIS A 1 344 ? -6.378 -6.782 8.079 1.00 76.44 344 HIS A N 1
ATOM 2853 C CA . HIS A 1 344 ? -5.570 -7.987 8.220 1.00 76.44 344 HIS A CA 1
ATOM 2854 C C . HIS A 1 344 ? -4.653 -7.919 9.445 1.00 76.44 344 HIS A C 1
ATOM 2856 O O . HIS A 1 344 ? -4.621 -8.859 10.229 1.00 76.44 344 HIS A O 1
ATOM 2862 N N . ALA A 1 345 ? -3.943 -6.812 9.671 1.00 72.25 345 ALA A N 1
ATOM 2863 C CA . ALA A 1 345 ? -3.073 -6.647 10.835 1.00 72.25 345 ALA A CA 1
ATOM 2864 C C . ALA A 1 345 ? -3.853 -6.679 12.160 1.00 72.25 345 ALA A C 1
ATOM 2866 O O . ALA A 1 345 ? -3.370 -7.244 13.144 1.00 72.25 345 ALA A O 1
ATOM 2867 N N . LEU A 1 346 ? -5.066 -6.115 12.180 1.00 62.09 346 LEU A N 1
ATOM 2868 C CA . LEU A 1 346 ? -5.990 -6.247 13.305 1.00 62.09 346 LEU A CA 1
ATOM 2869 C C . LEU A 1 346 ? -6.377 -7.717 13.518 1.00 62.09 346 LEU A C 1
ATOM 2871 O O . LEU A 1 346 ? -6.285 -8.189 14.643 1.00 62.09 346 LEU A O 1
ATOM 2875 N N . ASN A 1 347 ? -6.713 -8.458 12.459 1.00 58.25 347 ASN A N 1
ATOM 2876 C CA . ASN A 1 347 ? -7.067 -9.883 12.528 1.00 58.25 347 ASN A CA 1
ATOM 2877 C C . ASN A 1 347 ? -5.881 -10.802 12.888 1.00 58.25 347 ASN A C 1
ATOM 2879 O O . ASN A 1 347 ? -6.051 -11.757 13.635 1.00 58.25 347 ASN A O 1
ATOM 2883 N N . ALA A 1 348 ? -4.666 -10.508 12.426 1.00 54.12 348 ALA A N 1
ATOM 2884 C CA . ALA A 1 348 ? -3.467 -11.293 12.722 1.00 54.12 348 ALA A CA 1
ATOM 2885 C C . ALA A 1 348 ? -3.008 -11.113 14.178 1.00 54.12 348 ALA A C 1
ATOM 2887 O O . ALA A 1 348 ? -2.624 -12.079 14.833 1.00 54.12 348 ALA A O 1
ATOM 2888 N N . ASN A 1 349 ? -3.115 -9.896 14.725 1.00 45.62 349 ASN A N 1
ATOM 2889 C CA . ASN A 1 349 ? -2.878 -9.648 16.152 1.00 45.62 349 ASN A CA 1
ATOM 2890 C C . ASN A 1 349 ? -3.964 -10.263 17.053 1.00 45.62 349 ASN A C 1
ATOM 2892 O O . ASN A 1 349 ? -3.751 -10.385 18.257 1.00 45.62 349 ASN A O 1
ATOM 2896 N N . ARG A 1 350 ? -5.106 -10.659 16.477 1.00 46.47 350 ARG A N 1
ATOM 2897 C CA . ARG A 1 350 ? -6.192 -11.381 17.152 1.00 46.47 350 ARG A CA 1
ATOM 2898 C C . ARG A 1 350 ? -5.968 -12.906 17.171 1.00 46.47 350 ARG A C 1
ATOM 2900 O O . ARG A 1 350 ? -6.693 -13.604 17.857 1.00 46.47 350 ARG A O 1
ATOM 2907 N N . GLY A 1 351 ? -4.952 -13.451 16.490 1.00 38.97 351 GLY A N 1
ATOM 2908 C CA . GLY A 1 351 ? -4.743 -14.894 16.281 1.00 38.97 351 GLY A CA 1
ATOM 2909 C C . GLY A 1 351 ? -4.345 -15.743 17.503 1.00 38.97 351 GLY A C 1
ATOM 2910 O O . GLY A 1 351 ? -3.221 -16.230 17.582 1.00 38.97 351 GLY A O 1
ATOM 2911 N N . LYS A 1 352 ? -5.298 -15.996 18.404 1.00 38.06 352 LYS A N 1
ATOM 2912 C CA . LYS A 1 352 ? -5.476 -17.262 19.141 1.00 38.06 352 LYS A CA 1
ATOM 2913 C C . LYS A 1 352 ? -6.988 -17.494 19.280 1.00 38.06 352 LYS A C 1
ATOM 2915 O O . LYS A 1 352 ? -7.552 -17.225 20.334 1.00 38.06 352 LYS A O 1
ATOM 2920 N N . TYR A 1 353 ? -7.647 -17.959 18.215 1.00 49.41 353 TYR A N 1
ATOM 2921 C CA . TYR A 1 353 ? -9.083 -18.273 18.237 1.00 49.41 353 TYR A CA 1
ATOM 2922 C C . TYR A 1 353 ? -9.411 -19.691 17.787 1.00 49.41 353 TYR A C 1
ATOM 2924 O O . TYR A 1 353 ? -8.648 -20.363 17.100 1.00 49.41 353 TYR A O 1
ATOM 2932 N N . ASN A 1 354 ? -10.570 -20.123 18.270 1.00 56.56 354 ASN A N 1
ATOM 2933 C CA . ASN A 1 354 ? -11.121 -21.465 18.276 1.00 56.56 354 ASN A CA 1
ATOM 2934 C C . ASN A 1 354 ? -11.667 -21.865 16.887 1.00 56.56 354 ASN A C 1
ATOM 2936 O O . ASN A 1 354 ? -12.433 -21.106 16.294 1.00 56.56 354 ASN A O 1
ATOM 2940 N N . ILE A 1 355 ? -11.329 -23.068 16.400 1.00 59.16 355 ILE A N 1
ATOM 2941 C CA . ILE A 1 355 ? -11.704 -23.628 15.077 1.00 59.16 355 ILE A CA 1
ATOM 2942 C C . ILE A 1 355 ? -13.209 -23.467 14.770 1.00 59.16 355 ILE A C 1
ATOM 2944 O O . ILE A 1 355 ? -13.606 -23.212 13.631 1.00 59.16 355 ILE A O 1
ATOM 2948 N N . ASN A 1 356 ? -14.062 -23.549 15.795 1.00 66.62 356 ASN A N 1
ATOM 2949 C CA . ASN A 1 356 ? -15.514 -23.410 15.655 1.00 66.62 356 ASN A CA 1
ATOM 2950 C C . ASN A 1 356 ? -15.974 -22.015 15.199 1.00 66.62 356 ASN A C 1
ATOM 2952 O O . ASN A 1 356 ? -16.979 -21.912 14.498 1.00 66.62 356 ASN A O 1
ATOM 2956 N N . GLN A 1 357 ? -15.270 -20.941 15.568 1.00 70.81 357 GLN A N 1
ATOM 2957 C CA . GLN A 1 357 ? -15.628 -19.587 15.129 1.00 70.81 357 GLN A CA 1
ATOM 2958 C C . GLN A 1 357 ? -15.246 -19.351 13.665 1.00 70.81 357 GLN A C 1
ATOM 2960 O O . GLN A 1 357 ? -16.020 -18.755 12.917 1.00 70.81 357 GLN A O 1
ATOM 2965 N N . GLU A 1 358 ? -14.104 -19.880 13.225 1.00 73.00 358 GLU A N 1
ATOM 2966 C CA . GLU A 1 358 ? -13.653 -19.773 11.834 1.00 73.00 358 GLU A CA 1
ATOM 2967 C C . GLU A 1 358 ? -14.618 -20.478 10.867 1.00 73.00 358 GLU A C 1
ATOM 2969 O O . GLU A 1 358 ? -14.972 -19.932 9.821 1.00 73.00 358 GLU A O 1
ATOM 2974 N N . LEU A 1 359 ? -15.147 -21.642 11.263 1.00 80.31 359 LEU A N 1
ATOM 2975 C CA . LEU A 1 359 ? -16.194 -22.344 10.516 1.00 80.31 359 LEU A CA 1
ATOM 2976 C C . LEU A 1 359 ? -17.454 -21.483 10.327 1.00 80.31 359 LEU A C 1
ATOM 2978 O O . LEU A 1 359 ? -17.991 -21.421 9.219 1.00 80.31 359 LEU A O 1
ATOM 2982 N N . LYS A 1 360 ? -17.911 -20.782 11.373 1.00 86.00 360 LYS A N 1
ATOM 2983 C CA . LYS A 1 360 ? -19.089 -19.896 11.304 1.00 86.00 360 LYS A CA 1
ATOM 2984 C C . LYS A 1 360 ? -18.836 -18.680 10.410 1.00 86.00 360 LYS A C 1
ATOM 2986 O O . LYS A 1 360 ? -19.697 -18.320 9.609 1.00 86.00 360 LYS A O 1
ATOM 2991 N N . VAL A 1 361 ? -17.638 -18.092 10.478 1.00 82.50 361 VAL A N 1
ATOM 2992 C CA . VAL A 1 361 ? -17.220 -16.991 9.590 1.00 82.50 361 VAL A CA 1
ATOM 2993 C C . VAL A 1 361 ? -17.199 -17.440 8.127 1.00 82.50 361 VAL A C 1
ATOM 2995 O O . VAL A 1 361 ? -17.679 -16.716 7.254 1.00 82.50 361 VAL A O 1
ATOM 2998 N N . ASN A 1 362 ? -16.692 -18.642 7.847 1.00 81.38 362 ASN A N 1
ATOM 2999 C CA . ASN A 1 362 ? -16.655 -19.191 6.493 1.00 81.38 362 ASN A CA 1
ATOM 3000 C C . ASN A 1 362 ? -18.059 -19.469 5.950 1.00 81.38 362 ASN A C 1
ATOM 3002 O O . ASN A 1 362 ? -18.361 -19.051 4.834 1.00 81.38 362 ASN A O 1
ATOM 3006 N N . LYS A 1 363 ? -18.954 -20.065 6.749 1.00 83.94 363 LYS A N 1
ATOM 3007 C CA . LYS A 1 363 ? -20.367 -20.228 6.365 1.00 83.94 363 LYS A CA 1
ATOM 3008 C C . LYS A 1 363 ? -21.042 -18.895 6.055 1.00 83.94 363 LYS A C 1
ATOM 3010 O 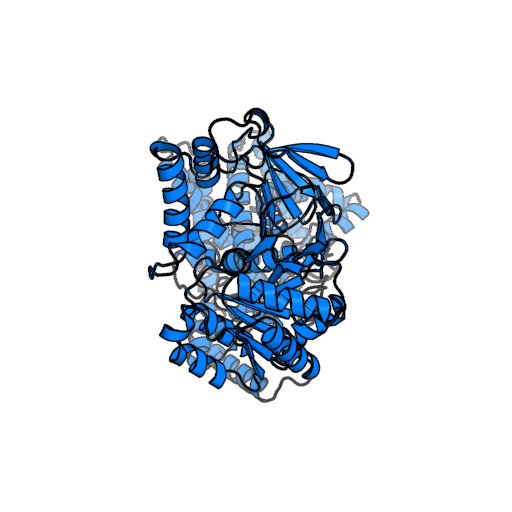O . LYS A 1 363 ? -21.801 -18.814 5.092 1.00 83.94 363 LYS A O 1
ATOM 3015 N N . LEU A 1 364 ? -20.754 -17.850 6.837 1.00 84.88 364 LEU A N 1
ATOM 3016 C CA . LEU A 1 364 ? -21.289 -16.514 6.580 1.00 84.88 364 LEU A CA 1
ATOM 3017 C C . LEU A 1 364 ? -20.786 -15.971 5.240 1.00 84.88 364 LEU A C 1
ATOM 3019 O O . LEU A 1 364 ? -21.593 -15.547 4.428 1.00 84.88 364 LEU A O 1
ATOM 3023 N N . ARG A 1 365 ? -19.480 -16.067 4.962 1.00 81.12 365 ARG A N 1
ATOM 3024 C CA . ARG A 1 365 ? -18.891 -15.651 3.673 1.00 81.12 365 ARG A CA 1
ATOM 3025 C C . ARG A 1 365 ? -19.415 -16.453 2.479 1.00 81.12 365 ARG A C 1
ATOM 3027 O O . ARG A 1 365 ? -19.489 -15.924 1.376 1.00 81.12 365 ARG A O 1
ATOM 3034 N N . MET A 1 366 ? -19.768 -17.719 2.692 1.00 81.06 366 MET A N 1
ATOM 3035 C CA . MET A 1 366 ? -20.353 -18.600 1.678 1.00 81.06 366 MET A CA 1
ATOM 3036 C C . MET A 1 366 ? -21.868 -18.408 1.517 1.00 81.06 366 MET A C 1
ATOM 3038 O O . MET A 1 366 ? -22.443 -18.939 0.573 1.00 81.06 366 MET A O 1
ATOM 3042 N N . GLY A 1 367 ? -22.520 -17.631 2.392 1.00 81.62 367 GLY A N 1
ATOM 3043 C CA . GLY A 1 367 ? -23.970 -17.391 2.347 1.00 81.62 367 GLY A CA 1
ATOM 3044 C C . GLY A 1 367 ? -24.802 -18.587 2.797 1.00 81.62 367 GLY A C 1
ATOM 3045 O O . GLY A 1 367 ? -25.971 -18.692 2.446 1.00 81.62 367 GLY A O 1
ATOM 3046 N N . THR A 1 368 ? -24.197 -19.504 3.551 1.00 85.81 368 THR A N 1
ATOM 3047 C CA . THR A 1 368 ? -24.835 -20.727 4.061 1.00 85.81 368 THR A CA 1
ATOM 3048 C C . THR A 1 368 ? -25.022 -20.693 5.579 1.00 85.81 368 THR A C 1
ATOM 3050 O O . THR A 1 368 ? -25.291 -21.728 6.184 1.00 85.81 368 THR A O 1
ATOM 3053 N N . ALA A 1 369 ? -24.796 -19.542 6.218 1.00 89.44 369 ALA A N 1
ATOM 3054 C CA . ALA A 1 369 ? -24.950 -19.381 7.659 1.00 89.44 369 ALA A CA 1
ATOM 3055 C C . ALA A 1 369 ? -26.427 -19.399 8.067 1.00 89.44 369 ALA A C 1
ATOM 3057 O O . ALA A 1 369 ? -27.256 -18.726 7.455 1.00 89.44 369 ALA A O 1
ATOM 3058 N N . ILE A 1 370 ? -26.740 -20.120 9.143 1.00 93.25 370 ILE A N 1
ATOM 3059 C CA . ILE A 1 370 ? -28.067 -20.090 9.760 1.00 93.25 370 ILE A CA 1
ATOM 3060 C C . ILE A 1 370 ? -28.146 -18.850 10.652 1.00 93.25 370 ILE A C 1
ATOM 3062 O O . ILE A 1 370 ? -27.346 -18.686 11.577 1.00 93.25 370 ILE A O 1
ATOM 3066 N N . VAL A 1 371 ? -29.108 -17.972 10.378 1.00 95.19 371 VAL A N 1
ATOM 3067 C CA . VAL A 1 371 ? -29.241 -16.688 11.071 1.00 95.19 371 VAL A CA 1
ATOM 3068 C C . VAL A 1 371 ? -30.440 -16.730 12.012 1.00 95.19 371 VAL A C 1
ATOM 3070 O O . VAL A 1 371 ? -31.573 -16.962 11.591 1.00 95.19 371 VAL A O 1
ATOM 3073 N N . GLY A 1 372 ? -30.179 -16.483 13.291 1.00 95.56 372 GLY A N 1
ATOM 3074 C CA . GLY A 1 372 ? -31.188 -16.252 14.315 1.00 95.56 372 GLY A CA 1
ATOM 3075 C C . GLY A 1 372 ? -31.321 -14.770 14.637 1.00 95.56 372 GLY A C 1
ATOM 3076 O O . GLY A 1 372 ? -30.340 -14.028 14.598 1.00 95.56 372 GLY A O 1
ATOM 3077 N N . LEU A 1 373 ? -32.524 -14.337 14.995 1.00 94.75 373 LEU A N 1
ATOM 3078 C CA . LEU A 1 373 ? -32.805 -12.981 15.437 1.00 94.75 373 LEU A CA 1
ATOM 3079 C C . LEU A 1 373 ? -33.669 -13.002 16.693 1.00 94.75 373 LEU A C 1
ATOM 3081 O O . LEU A 1 373 ? -34.716 -13.647 16.720 1.00 94.75 373 LEU A O 1
ATOM 3085 N N . VAL A 1 374 ? -33.249 -12.239 17.701 1.00 93.94 374 VAL A N 1
ATOM 3086 C CA . VAL A 1 374 ? -34.034 -11.950 18.901 1.00 93.94 374 VAL A CA 1
ATOM 3087 C C . VAL A 1 374 ? -34.300 -10.451 19.001 1.00 93.94 374 VAL A C 1
ATOM 3089 O O . VAL A 1 374 ? -33.403 -9.633 18.773 1.00 93.94 374 VAL A O 1
ATOM 3092 N N . TYR A 1 375 ? -35.531 -10.068 19.333 1.00 90.69 375 TYR A N 1
ATOM 3093 C CA . TYR A 1 375 ? -35.890 -8.661 19.511 1.00 90.69 375 TYR A CA 1
ATOM 3094 C C . TYR A 1 375 ? -36.855 -8.438 20.673 1.00 90.69 375 TYR A C 1
ATOM 3096 O O . TYR A 1 375 ? -37.632 -9.317 21.037 1.00 90.69 375 TYR A O 1
ATOM 3104 N N . ASN A 1 376 ? -36.822 -7.228 21.238 1.00 87.25 376 ASN A N 1
ATOM 3105 C CA . ASN A 1 376 ? -37.777 -6.814 22.263 1.00 87.25 376 ASN A CA 1
ATOM 3106 C C . ASN A 1 376 ? -38.889 -5.941 21.651 1.00 87.25 376 ASN A C 1
ATOM 3108 O O . ASN A 1 376 ? -38.614 -4.791 21.290 1.00 87.25 376 ASN A O 1
ATOM 3112 N N . PRO A 1 377 ? -40.150 -6.412 21.578 1.00 80.44 377 PRO A N 1
ATOM 3113 C CA . PRO A 1 377 ? -41.250 -5.654 20.976 1.00 80.44 377 PRO A CA 1
ATOM 3114 C C . PRO A 1 377 ? -41.655 -4.414 21.795 1.00 80.44 377 PRO A C 1
ATOM 3116 O O . PRO A 1 377 ? -42.370 -3.542 21.297 1.00 80.44 377 PRO A O 1
ATOM 3119 N N . LEU A 1 378 ? -41.203 -4.306 23.049 1.00 76.00 378 LEU A N 1
ATOM 3120 C CA . LEU A 1 378 ? -41.428 -3.148 23.915 1.00 76.00 378 LEU A CA 1
ATOM 3121 C C . LEU A 1 378 ? -40.371 -2.046 23.736 1.00 76.00 378 LEU A C 1
ATOM 3123 O O . LEU A 1 378 ? -40.500 -0.988 24.358 1.00 76.00 378 LEU A O 1
ATOM 3127 N N . SER A 1 379 ? -39.343 -2.248 22.901 1.00 70.06 379 SER A N 1
ATOM 3128 C CA . SER A 1 379 ? -38.323 -1.223 22.664 1.00 70.06 379 SER A CA 1
ATOM 3129 C C . SER A 1 379 ? -38.922 0.006 21.957 1.00 70.06 379 SER A C 1
ATOM 3131 O O . SER A 1 379 ? -39.734 -0.092 21.033 1.00 70.06 379 SER A O 1
ATOM 3133 N N . GLY A 1 380 ? -38.553 1.204 22.427 1.00 59.19 380 GLY A N 1
ATOM 3134 C CA . GLY A 1 380 ? -39.218 2.461 22.053 1.00 59.19 380 GLY A CA 1
ATOM 3135 C C . GLY A 1 380 ? -39.189 2.789 20.555 1.00 59.19 380 GLY A C 1
ATOM 3136 O O . GLY A 1 380 ? -40.132 3.400 20.054 1.00 59.19 380 GLY A O 1
ATOM 3137 N N . SER A 1 381 ? -38.157 2.349 19.829 1.00 59.91 381 SER A N 1
ATOM 3138 C CA . SER A 1 381 ? -38.027 2.601 18.385 1.00 59.91 381 SER A CA 1
ATOM 3139 C C . SER A 1 381 ? -38.748 1.559 17.520 1.00 59.91 381 SER A C 1
ATOM 3141 O O . SER A 1 381 ? -39.171 1.890 16.412 1.00 59.91 381 SER A O 1
ATOM 3143 N N . TYR A 1 382 ? -38.960 0.331 18.017 1.00 60.06 382 TYR A N 1
ATOM 3144 C CA . TYR A 1 382 ? -39.641 -0.737 17.272 1.00 60.06 382 TYR A CA 1
ATOM 3145 C C . TYR A 1 382 ? -41.097 -0.374 16.946 1.00 60.06 382 TYR A C 1
ATOM 3147 O O . TYR A 1 382 ? -41.527 -0.509 15.800 1.00 60.06 382 TYR A O 1
ATOM 3155 N N . LYS A 1 383 ? -41.833 0.199 17.912 1.00 59.75 383 LYS A N 1
ATOM 3156 C CA . LYS A 1 383 ? -43.229 0.641 17.713 1.00 59.75 383 LYS A CA 1
ATOM 3157 C C . LYS A 1 383 ? -43.401 1.621 16.546 1.00 59.75 383 LYS A C 1
ATOM 3159 O O . LYS A 1 383 ? -44.435 1.593 15.890 1.00 59.75 383 LYS A O 1
ATOM 3164 N N . ASN A 1 384 ? -42.395 2.453 16.271 1.00 59.84 384 ASN A N 1
ATOM 3165 C CA . ASN A 1 384 ? -42.456 3.467 15.215 1.00 59.84 384 ASN A CA 1
ATOM 3166 C C . ASN A 1 384 ? -41.903 2.974 13.866 1.00 59.84 384 ASN A C 1
ATOM 3168 O O . ASN A 1 384 ? -42.160 3.603 12.845 1.00 59.84 384 ASN A O 1
ATOM 3172 N N . GLN A 1 385 ? -41.134 1.878 13.845 1.00 69.81 385 GLN A N 1
ATOM 3173 C CA . GLN A 1 385 ? -40.392 1.419 12.660 1.00 69.81 385 GLN A CA 1
ATOM 3174 C C . GLN A 1 385 ? -40.670 -0.045 12.274 1.00 69.81 385 GLN A C 1
ATOM 3176 O O . GLN A 1 385 ? -39.922 -0.648 11.502 1.00 69.81 385 GLN A O 1
ATOM 3181 N N . ASN A 1 386 ? -41.777 -0.608 12.764 1.00 72.88 386 ASN A N 1
ATOM 3182 C CA . ASN A 1 386 ? -42.174 -2.003 12.552 1.00 72.88 386 ASN A CA 1
ATOM 3183 C C . ASN A 1 386 ? -42.185 -2.411 11.062 1.00 72.88 386 ASN A C 1
ATOM 3185 O O . ASN A 1 386 ? -41.682 -3.471 10.702 1.00 72.88 386 ASN A O 1
ATOM 3189 N N . ALA A 1 387 ? -42.657 -1.540 10.162 1.00 78.06 387 ALA A N 1
ATOM 3190 C CA . ALA A 1 387 ? -42.697 -1.834 8.725 1.00 78.06 387 ALA A CA 1
ATOM 3191 C C . ALA A 1 387 ? -41.306 -2.115 8.117 1.00 78.06 387 ALA A C 1
ATOM 3193 O O . ALA A 1 387 ? -41.162 -3.010 7.285 1.00 78.06 387 ALA A O 1
ATOM 3194 N N . ILE A 1 388 ? -40.273 -1.383 8.553 1.00 80.62 388 ILE A N 1
ATOM 3195 C CA . ILE A 1 388 ? -38.891 -1.554 8.074 1.00 80.62 388 ILE A CA 1
ATOM 3196 C C . ILE A 1 388 ? -38.324 -2.880 8.583 1.00 80.62 388 ILE A C 1
ATOM 3198 O O . ILE A 1 388 ? -37.704 -3.621 7.821 1.00 80.62 388 ILE A O 1
ATOM 3202 N N . PHE A 1 389 ? -38.581 -3.196 9.852 1.00 81.81 389 PHE A N 1
ATOM 3203 C CA . PHE A 1 389 ? -38.160 -4.450 10.466 1.00 81.81 389 PHE A CA 1
ATOM 3204 C C . PHE A 1 389 ? -38.824 -5.666 9.804 1.00 81.81 389 PHE A C 1
ATOM 3206 O O . PHE A 1 389 ? -38.139 -6.608 9.417 1.00 81.81 389 PHE A O 1
ATOM 3213 N N . VAL A 1 390 ? -40.139 -5.624 9.573 1.00 82.56 390 VAL A N 1
ATOM 3214 C CA . VAL A 1 390 ? -40.862 -6.697 8.868 1.00 82.56 390 VAL A CA 1
ATOM 3215 C C . VAL A 1 390 ? -40.318 -6.889 7.451 1.00 82.56 390 VAL A C 1
ATOM 3217 O O . VAL A 1 390 ? -40.170 -8.024 6.998 1.00 82.56 390 VAL A O 1
ATOM 3220 N N . ASN A 1 391 ? -39.985 -5.801 6.750 1.00 85.25 391 ASN A N 1
ATOM 3221 C CA . ASN A 1 391 ? -39.379 -5.894 5.425 1.00 85.25 391 ASN A CA 1
ATOM 3222 C C . ASN A 1 391 ? -37.982 -6.538 5.469 1.00 85.25 391 ASN A C 1
ATOM 3224 O O . ASN A 1 391 ? -37.676 -7.385 4.632 1.00 85.25 391 ASN A O 1
ATOM 3228 N N . PHE A 1 392 ? -37.158 -6.185 6.461 1.00 87.81 392 PHE A N 1
ATOM 3229 C CA . PHE A 1 392 ? -35.865 -6.831 6.704 1.00 87.81 392 PHE A CA 1
ATOM 3230 C C . PHE A 1 392 ? -36.033 -8.342 6.906 1.00 87.81 392 PHE A C 1
ATOM 3232 O O . PHE A 1 392 ? -35.420 -9.127 6.188 1.00 87.81 392 PHE A O 1
ATOM 3239 N N . CYS A 1 393 ? -36.935 -8.751 7.800 1.00 86.88 393 CYS A N 1
ATOM 3240 C CA . CYS A 1 393 ? -37.190 -10.160 8.088 1.00 86.88 393 CYS A CA 1
ATOM 3241 C C . CYS A 1 393 ? -37.626 -10.956 6.851 1.00 86.88 393 CYS A C 1
ATOM 3243 O O . CYS A 1 393 ? -37.189 -12.086 6.672 1.00 86.88 393 CYS A O 1
ATOM 3245 N N . LYS A 1 394 ? -38.438 -10.362 5.967 1.00 86.50 394 LYS A N 1
ATOM 3246 C CA . LYS A 1 394 ? -38.845 -10.990 4.696 1.00 86.50 394 LYS A CA 1
ATOM 3247 C C . LYS A 1 394 ? -37.714 -11.088 3.670 1.00 86.50 394 LYS A C 1
ATOM 3249 O O . LYS A 1 394 ? -37.774 -11.929 2.781 1.00 86.50 394 LYS A O 1
ATOM 3254 N N . THR A 1 395 ? -36.720 -10.207 3.761 1.00 88.31 395 THR A N 1
ATOM 3255 C CA . THR A 1 395 ? -35.620 -10.114 2.791 1.00 88.31 395 THR A CA 1
ATOM 3256 C C . THR A 1 395 ? -34.543 -11.171 3.036 1.00 88.31 395 THR A C 1
ATOM 3258 O O . THR A 1 395 ? -33.855 -11.555 2.092 1.00 88.31 395 THR A O 1
ATOM 3261 N N . ILE A 1 396 ? -34.384 -11.642 4.277 1.00 89.31 396 ILE A N 1
ATOM 3262 C CA . ILE A 1 396 ? -33.349 -12.609 4.655 1.00 89.31 396 ILE A CA 1
ATOM 3263 C C . ILE A 1 396 ? -33.913 -14.038 4.590 1.00 89.31 396 ILE A C 1
ATOM 3265 O O . ILE A 1 396 ? -34.765 -14.392 5.409 1.00 89.31 396 ILE A O 1
ATOM 3269 N N . PRO A 1 397 ? -33.454 -14.884 3.647 1.00 82.44 397 PRO A N 1
ATOM 3270 C CA . PRO A 1 397 ? -33.936 -16.257 3.530 1.00 82.44 397 PRO A CA 1
ATOM 3271 C C . PRO A 1 397 ? -33.586 -17.084 4.772 1.00 82.44 397 PRO A C 1
ATOM 3273 O O . PRO A 1 397 ? -32.451 -17.052 5.239 1.00 82.44 397 PRO A O 1
ATOM 3276 N N . GLY A 1 398 ? -34.550 -17.852 5.289 1.00 85.25 398 GLY A N 1
ATOM 3277 C CA . GLY A 1 398 ? -34.314 -18.795 6.390 1.00 85.25 398 GLY A CA 1
ATOM 3278 C C . GLY A 1 398 ? -34.046 -18.156 7.760 1.00 85.25 398 GLY A C 1
ATOM 3279 O O . GLY A 1 398 ? -33.556 -18.843 8.652 1.00 85.25 398 GLY A O 1
ATOM 3280 N N . LEU A 1 399 ? -34.355 -16.866 7.936 1.00 92.44 399 LEU A N 1
ATOM 3281 C CA . LEU A 1 399 ? -34.199 -16.165 9.211 1.00 92.44 399 LEU A CA 1
ATOM 3282 C C . LEU A 1 399 ? -35.128 -16.751 10.287 1.00 92.44 399 LEU A C 1
ATOM 3284 O O . LEU A 1 399 ? -36.349 -16.754 10.126 1.00 92.44 399 LEU A O 1
ATOM 3288 N N . ILE A 1 400 ? -34.553 -17.187 11.408 1.00 93.44 400 ILE A N 1
ATOM 3289 C CA . ILE A 1 400 ? -35.304 -17.694 12.564 1.00 93.44 400 ILE A CA 1
ATOM 3290 C C . ILE A 1 400 ? -35.528 -16.540 13.536 1.00 93.44 400 ILE A C 1
ATOM 3292 O O . ILE A 1 400 ? -34.568 -15.951 14.026 1.00 93.44 400 ILE A O 1
ATOM 3296 N N . ILE A 1 401 ? -36.785 -16.202 13.813 1.00 93.50 401 ILE A N 1
ATOM 3297 C CA . ILE A 1 401 ? -37.150 -15.005 14.580 1.00 93.50 401 ILE A CA 1
ATOM 3298 C C . ILE A 1 401 ? -37.783 -15.423 15.904 1.00 93.50 401 ILE A C 1
ATOM 3300 O O . ILE A 1 401 ? -38.674 -16.268 15.917 1.00 93.50 401 ILE A O 1
ATOM 3304 N N . GLN A 1 402 ? -37.345 -14.800 16.995 1.00 93.94 402 GLN A N 1
ATOM 3305 C CA . GLN A 1 402 ? -37.961 -14.906 18.314 1.00 93.94 402 GLN A CA 1
ATOM 3306 C C . GLN A 1 402 ? -38.143 -13.514 18.926 1.00 93.94 402 GLN A C 1
ATOM 3308 O O . GLN A 1 402 ? -37.283 -12.642 18.774 1.00 93.94 402 GLN A O 1
ATOM 3313 N N . ASP A 1 403 ? -39.242 -13.301 19.641 1.00 90.50 403 ASP A N 1
ATOM 3314 C CA . ASP A 1 403 ? -39.450 -12.113 20.463 1.00 90.50 403 ASP A CA 1
ATOM 3315 C C . ASP A 1 403 ? -39.291 -12.437 21.953 1.00 90.50 403 ASP A C 1
ATOM 3317 O O . ASP A 1 403 ? -39.406 -13.586 22.377 1.00 90.50 403 ASP A O 1
ATOM 3321 N N . ALA A 1 404 ? -38.946 -11.427 22.751 1.00 89.19 404 ALA A N 1
ATOM 3322 C CA . ALA A 1 404 ? -38.885 -11.552 24.203 1.00 89.19 404 ALA A CA 1
ATOM 3323 C C . ALA A 1 404 ? -39.105 -10.202 24.895 1.00 89.19 404 ALA A C 1
ATOM 3325 O O . ALA A 1 404 ? -38.482 -9.191 24.553 1.00 89.19 404 ALA A O 1
ATOM 3326 N N . LYS A 1 405 ? -39.995 -10.181 25.887 1.00 85.25 405 LYS A N 1
ATOM 3327 C CA . LYS A 1 405 ? -40.401 -8.983 26.641 1.00 85.25 405 LYS A CA 1
ATOM 3328 C C . LYS A 1 405 ? -39.798 -8.945 28.035 1.00 85.25 405 LYS A C 1
ATOM 3330 O O . LYS A 1 405 ? -39.505 -7.859 28.536 1.00 85.25 405 LYS A O 1
ATOM 3335 N N . ASP A 1 406 ? -39.605 -10.109 28.643 1.00 84.06 406 ASP A N 1
ATOM 3336 C CA . ASP A 1 406 ? -39.061 -10.273 29.986 1.00 84.06 406 ASP A CA 1
ATOM 3337 C C . ASP A 1 406 ? -37.958 -11.339 30.035 1.00 84.06 406 ASP A C 1
ATOM 3339 O O . ASP A 1 406 ? -37.667 -12.017 29.050 1.00 84.06 406 ASP A O 1
ATOM 3343 N N . SER A 1 407 ? -37.310 -11.468 31.194 1.00 81.12 407 SER A N 1
ATOM 3344 C CA . SER A 1 407 ? -36.167 -12.368 31.368 1.00 81.12 407 SER A CA 1
ATOM 3345 C C . SER A 1 407 ? -36.493 -13.844 31.111 1.00 81.12 407 SER A C 1
ATOM 3347 O O . SER A 1 407 ? -35.602 -14.574 30.683 1.00 81.12 407 SER A O 1
ATOM 3349 N N . SER A 1 408 ? -37.722 -14.292 31.385 1.00 84.69 408 SER A N 1
ATOM 3350 C CA . SER A 1 408 ? -38.131 -15.688 31.188 1.00 84.69 408 SER A CA 1
ATOM 3351 C C . SER A 1 408 ? -38.384 -15.972 29.708 1.00 84.69 408 SER A C 1
ATOM 3353 O O . SER A 1 408 ? -37.974 -17.011 29.184 1.00 84.69 408 SER A O 1
ATOM 3355 N N . GLU A 1 409 ? -39.013 -15.022 29.011 1.00 91.19 409 GLU A N 1
ATOM 3356 C CA . GLU A 1 409 ? -39.161 -15.076 27.558 1.00 91.19 409 GLU A CA 1
ATOM 3357 C C . GLU A 1 409 ? -37.787 -15.045 26.866 1.00 91.19 409 GLU A C 1
ATOM 3359 O O . GLU A 1 409 ? -37.551 -15.849 25.969 1.00 91.19 409 GLU A O 1
ATOM 3364 N N . PHE A 1 410 ? -36.835 -14.214 27.318 1.00 89.94 410 PHE A N 1
ATOM 3365 C CA . PHE A 1 410 ? -35.472 -14.190 26.756 1.00 89.94 410 PHE A CA 1
ATOM 3366 C C . PHE A 1 410 ? -34.760 -15.538 26.892 1.00 89.94 410 PHE A C 1
ATOM 3368 O O . PHE A 1 410 ? -34.121 -15.986 25.941 1.00 89.94 410 PHE A O 1
ATOM 3375 N N . GLU A 1 411 ? -34.885 -16.206 28.041 1.00 88.19 411 GLU A N 1
ATOM 3376 C CA . GLU A 1 411 ? -34.295 -17.531 28.247 1.00 88.19 411 GLU A CA 1
ATOM 3377 C C . GLU A 1 411 ? -34.900 -18.570 27.290 1.00 88.19 411 GLU A C 1
ATOM 3379 O O . GLU A 1 411 ? -34.169 -19.322 26.644 1.00 88.19 411 GLU A O 1
ATOM 3384 N N . THR A 1 412 ? -36.222 -18.556 27.118 1.00 89.94 412 THR A N 1
ATOM 3385 C CA . THR A 1 412 ? -36.932 -19.468 26.204 1.00 89.94 412 THR A CA 1
ATOM 3386 C C . THR A 1 412 ? -36.558 -19.210 24.739 1.00 89.94 412 THR A C 1
ATOM 3388 O O . THR A 1 412 ? -36.232 -20.140 23.992 1.00 89.94 412 THR A O 1
ATOM 3391 N N . SER A 1 413 ? -36.545 -17.942 24.330 1.00 93.19 413 SER A N 1
ATOM 3392 C CA . SER A 1 413 ? -36.257 -17.508 22.962 1.00 93.19 413 SER A CA 1
ATOM 3393 C C . SER A 1 413 ? -34.810 -17.791 22.558 1.00 93.19 413 SER A C 1
ATOM 3395 O O . SER A 1 413 ? -34.566 -18.338 21.481 1.00 93.19 413 SER A O 1
ATOM 3397 N N . ILE A 1 414 ? -33.838 -17.501 23.431 1.00 92.50 414 ILE A N 1
ATOM 3398 C CA . ILE A 1 414 ? -32.424 -17.810 23.172 1.00 92.50 414 ILE A CA 1
ATOM 3399 C C . ILE A 1 414 ? -32.198 -19.323 23.104 1.00 92.50 414 ILE A C 1
ATOM 3401 O O . ILE A 1 414 ? -31.541 -19.784 22.172 1.00 92.50 414 ILE A O 1
ATOM 3405 N N . ASN A 1 415 ? -32.782 -20.108 24.014 1.00 90.19 415 ASN A N 1
ATOM 3406 C CA . ASN A 1 415 ? -32.662 -21.568 23.967 1.00 90.19 415 ASN A CA 1
ATOM 3407 C C . ASN A 1 415 ? -33.242 -22.154 22.672 1.00 90.19 415 ASN A C 1
ATOM 3409 O O . ASN A 1 415 ? -32.608 -22.997 22.041 1.00 90.19 415 ASN A O 1
ATOM 3413 N N . THR A 1 416 ? -34.388 -21.649 22.212 1.00 91.44 416 THR A N 1
ATOM 3414 C CA . THR A 1 416 ? -35.001 -22.068 20.939 1.00 91.44 416 THR A CA 1
ATOM 3415 C C . THR A 1 416 ? -34.085 -21.782 19.741 1.00 91.44 416 THR A C 1
ATOM 3417 O O . THR A 1 416 ? -33.916 -22.622 18.849 1.00 91.44 416 THR A O 1
ATOM 3420 N N . LEU A 1 417 ? -33.437 -20.613 19.731 1.00 93.44 417 LEU A N 1
ATOM 3421 C CA . LEU A 1 417 ? -32.465 -20.245 18.700 1.00 93.44 417 LEU A CA 1
ATOM 3422 C C . LEU A 1 417 ? -31.214 -21.134 18.751 1.00 93.44 417 LEU A C 1
ATOM 3424 O O . LEU A 1 417 ? -30.749 -21.596 17.709 1.00 93.44 417 LEU A O 1
ATOM 3428 N N . LEU A 1 418 ? -30.699 -21.437 19.944 1.00 89.50 418 LEU A N 1
ATOM 3429 C CA . LEU A 1 418 ? -29.550 -22.331 20.120 1.00 89.50 418 LEU A CA 1
ATOM 3430 C C . LEU A 1 418 ? -29.858 -23.769 19.672 1.00 89.50 418 LEU A C 1
ATOM 3432 O O . LEU A 1 418 ? -29.045 -24.370 18.969 1.00 89.50 418 LEU A O 1
ATOM 3436 N N . CYS A 1 419 ? -31.048 -24.299 19.980 1.00 88.19 419 CYS A N 1
ATOM 3437 C CA . CYS A 1 419 ? -31.499 -25.609 19.493 1.00 88.19 419 CYS A CA 1
ATOM 3438 C C . CYS A 1 419 ? -31.540 -25.686 17.960 1.00 88.19 419 CYS A C 1
ATOM 3440 O O . CYS A 1 419 ? -31.311 -26.750 17.386 1.00 88.19 419 CYS A O 1
ATOM 3442 N N . SER A 1 420 ? -31.762 -24.550 17.295 1.00 88.62 420 SER A N 1
ATOM 3443 C CA . SER A 1 420 ? -31.748 -24.434 15.833 1.00 88.62 420 SER A CA 1
ATOM 3444 C C . SER A 1 420 ? -30.335 -24.361 15.229 1.00 88.62 420 SER A C 1
ATOM 3446 O O . SER A 1 420 ? -30.198 -24.234 14.014 1.00 88.62 420 SER A O 1
ATOM 3448 N N . LYS A 1 421 ? -29.279 -24.453 16.055 1.00 88.75 421 LYS A N 1
ATOM 3449 C CA . LYS A 1 421 ? -27.859 -24.431 15.655 1.00 88.75 421 LYS A CA 1
ATOM 3450 C C . LYS A 1 421 ? -27.485 -23.221 14.793 1.00 88.75 421 LYS A C 1
ATOM 3452 O O . LYS A 1 421 ? -26.801 -23.355 13.779 1.00 88.75 421 LYS A O 1
ATOM 3457 N N . ILE A 1 422 ? -27.934 -22.039 15.211 1.00 93.31 422 ILE A N 1
ATOM 3458 C CA . ILE A 1 422 ? -27.623 -20.784 14.523 1.00 93.31 422 ILE A CA 1
ATOM 3459 C C . ILE A 1 422 ? -26.108 -20.511 14.488 1.00 93.31 422 ILE A C 1
ATOM 3461 O O . ILE A 1 422 ? -25.383 -20.732 15.461 1.00 93.31 422 ILE A O 1
ATOM 3465 N N . ASP A 1 423 ? -25.625 -19.995 13.359 1.00 91.94 423 ASP A N 1
ATOM 3466 C CA . ASP A 1 423 ? -24.241 -19.550 13.185 1.00 91.94 423 ASP A CA 1
ATOM 3467 C C . ASP A 1 423 ? -24.085 -18.063 13.564 1.00 91.94 423 ASP A C 1
ATOM 3469 O O . ASP A 1 423 ? -23.033 -17.661 14.069 1.00 91.94 423 ASP A O 1
ATOM 3473 N N . VAL A 1 424 ? -25.139 -17.260 13.360 1.00 94.19 424 VAL A N 1
ATOM 3474 C CA . VAL A 1 424 ? -25.197 -15.820 13.672 1.00 94.19 424 VAL A CA 1
ATOM 3475 C C . VAL A 1 424 ? -26.439 -15.513 14.511 1.00 94.19 424 VAL A C 1
ATOM 3477 O O . VAL A 1 424 ? -27.532 -15.950 14.160 1.00 94.19 424 VAL A O 1
ATOM 3480 N N . LEU A 1 425 ? -26.286 -14.730 15.583 1.00 96.00 425 LEU A N 1
ATOM 3481 C CA . LEU A 1 425 ? -27.387 -14.191 16.384 1.00 96.00 425 LEU A CA 1
ATOM 3482 C C . LEU A 1 425 ? -27.452 -12.669 16.251 1.00 96.00 425 LEU A C 1
ATOM 3484 O O . LEU A 1 425 ? -26.537 -11.960 16.670 1.00 96.00 425 LEU A O 1
ATOM 3488 N N . ILE A 1 426 ? -28.566 -12.166 15.731 1.00 94.38 426 ILE A N 1
ATOM 3489 C CA . ILE A 1 426 ? -28.871 -10.739 15.646 1.00 94.38 426 ILE A CA 1
ATOM 3490 C C . ILE A 1 426 ? -29.721 -10.346 16.854 1.00 94.38 426 ILE A C 1
ATOM 3492 O O . ILE A 1 426 ? -30.806 -10.882 17.061 1.00 94.38 426 ILE A O 1
ATOM 3496 N N . ILE A 1 427 ? -29.247 -9.381 17.631 1.00 92.88 427 ILE A N 1
ATOM 3497 C CA . ILE A 1 427 ? -29.947 -8.817 18.782 1.00 92.88 427 ILE A CA 1
ATOM 3498 C C . ILE A 1 427 ? -30.461 -7.437 18.385 1.00 92.88 427 ILE A C 1
ATOM 3500 O O . ILE A 1 427 ? -29.676 -6.518 18.145 1.00 92.88 427 ILE A O 1
ATOM 3504 N N . VAL A 1 428 ? -31.782 -7.276 18.325 1.00 90.00 428 VAL A N 1
ATOM 3505 C CA . VAL A 1 428 ? -32.421 -5.996 17.996 1.00 90.00 428 VAL A CA 1
ATOM 3506 C C . VAL A 1 428 ? -33.015 -5.385 19.259 1.00 90.00 428 VAL A C 1
ATOM 3508 O O . VAL A 1 428 ? -34.040 -5.835 19.773 1.00 90.00 428 VAL A O 1
ATOM 3511 N N . GLY A 1 429 ? -32.366 -4.348 19.786 1.00 86.75 429 GLY A N 1
ATOM 3512 C CA . GLY A 1 429 ? -32.683 -3.858 21.125 1.00 86.75 429 GLY A CA 1
ATOM 3513 C C . GLY A 1 429 ? -31.846 -2.673 21.591 1.00 86.75 429 GLY A C 1
ATOM 3514 O O . GLY A 1 429 ? -31.034 -2.130 20.847 1.00 86.75 429 GLY A O 1
ATOM 3515 N N . GLY A 1 430 ? -32.085 -2.245 22.830 1.00 85.12 430 GLY A N 1
ATOM 3516 C CA . GLY A 1 430 ? -31.186 -1.337 23.552 1.00 85.12 430 GLY A CA 1
ATOM 3517 C C . GLY A 1 430 ? -30.182 -2.104 24.416 1.00 85.12 430 GLY A C 1
ATOM 3518 O O . GLY A 1 430 ? -30.185 -3.334 24.425 1.00 85.12 430 GLY A O 1
ATOM 3519 N N . ASP A 1 431 ? -29.383 -1.382 25.204 1.00 85.81 431 ASP A N 1
ATOM 3520 C CA . ASP A 1 431 ? -28.331 -1.970 26.051 1.00 85.81 431 ASP A CA 1
ATOM 3521 C C . ASP A 1 431 ? -28.865 -3.070 26.994 1.00 85.81 431 ASP A C 1
ATOM 3523 O O . ASP A 1 431 ? -28.302 -4.159 27.032 1.00 85.81 431 ASP A O 1
ATOM 3527 N N . GLY A 1 432 ? -30.023 -2.874 27.637 1.00 86.56 432 GLY A N 1
ATOM 3528 C CA . GLY A 1 432 ? -30.642 -3.905 28.487 1.00 86.56 432 GLY A CA 1
ATOM 3529 C C . GLY A 1 432 ? -31.099 -5.167 27.733 1.00 86.56 432 GLY A C 1
ATOM 3530 O O . GLY A 1 432 ? -31.041 -6.270 28.268 1.00 86.56 432 GLY A O 1
ATOM 3531 N N . THR A 1 433 ? -31.504 -5.044 26.463 1.00 89.38 433 THR A N 1
ATOM 3532 C CA . THR A 1 433 ? -31.840 -6.205 25.610 1.00 89.38 433 THR A CA 1
ATOM 3533 C C . THR A 1 433 ? -30.588 -6.987 25.225 1.00 89.38 433 THR A C 1
ATOM 3535 O O . THR A 1 433 ? -30.588 -8.219 25.248 1.00 89.38 433 THR A O 1
ATOM 3538 N N . THR A 1 434 ? -29.506 -6.270 24.921 1.00 91.12 434 THR A N 1
ATOM 3539 C CA . THR A 1 434 ? -28.186 -6.861 24.699 1.00 91.12 434 THR A CA 1
ATOM 3540 C C . THR A 1 434 ? -27.709 -7.589 25.952 1.00 91.12 434 THR A C 1
ATOM 3542 O O . THR A 1 434 ? -27.353 -8.760 25.867 1.00 91.12 434 THR A O 1
ATOM 3545 N N . GLN A 1 435 ? -27.796 -6.954 27.122 1.00 92.19 435 GLN A N 1
ATOM 3546 C CA . GLN A 1 435 ? -27.421 -7.543 28.406 1.00 92.19 435 GLN A CA 1
ATOM 3547 C C . GLN A 1 435 ? -28.205 -8.832 28.711 1.00 92.19 435 GLN A C 1
ATOM 3549 O O . GLN A 1 435 ? -27.611 -9.849 29.081 1.00 92.19 435 GLN A O 1
ATOM 3554 N N . ALA A 1 436 ? -29.531 -8.814 28.533 1.00 91.44 436 ALA A N 1
ATOM 3555 C CA . ALA A 1 436 ? -30.380 -9.985 28.749 1.00 91.44 436 ALA A CA 1
ATOM 3556 C C . ALA A 1 436 ? -29.978 -11.141 27.821 1.00 91.44 436 ALA A C 1
ATOM 3558 O O . ALA A 1 436 ? -29.744 -12.255 28.285 1.00 91.44 436 ALA A O 1
ATOM 3559 N N . SER A 1 437 ? -29.792 -10.851 26.530 1.00 93.12 437 SER A N 1
ATOM 3560 C CA . SER A 1 437 ? -29.388 -11.846 25.529 1.00 93.12 437 SER A CA 1
ATOM 3561 C C . SER A 1 437 ? -28.017 -12.458 25.845 1.00 93.12 437 SER A C 1
ATOM 3563 O O . SER A 1 437 ? -27.866 -13.677 25.817 1.00 93.12 437 SER A O 1
ATOM 3565 N N . LEU A 1 438 ? -27.027 -11.631 26.205 1.00 93.50 438 LEU A N 1
ATOM 3566 C CA . LEU A 1 438 ? -25.680 -12.080 26.585 1.00 93.50 438 LEU A CA 1
ATOM 3567 C C . LEU A 1 438 ? -25.693 -12.935 27.858 1.00 93.50 438 LEU A C 1
ATOM 3569 O O . LEU A 1 438 ? -25.003 -13.952 27.931 1.00 93.50 438 LEU A O 1
ATOM 3573 N N . THR A 1 439 ? -26.492 -12.542 28.851 1.00 92.12 439 THR A N 1
ATOM 3574 C CA . THR A 1 439 ? -26.642 -13.295 30.103 1.00 92.12 439 THR A CA 1
ATOM 3575 C C . THR A 1 439 ? -27.275 -14.666 29.847 1.00 92.12 439 THR A C 1
ATOM 3577 O O . THR A 1 439 ? -26.765 -15.673 30.337 1.00 92.12 439 THR A O 1
ATOM 3580 N N . CYS A 1 440 ? -28.336 -14.732 29.034 1.00 91.81 440 CYS A N 1
ATOM 3581 C CA . CYS A 1 440 ? -28.970 -15.995 28.651 1.00 91.81 440 CYS A CA 1
ATOM 3582 C C . CYS A 1 440 ? -28.017 -16.903 27.862 1.00 91.81 440 CYS A C 1
ATOM 3584 O O . CYS A 1 440 ? -27.929 -18.091 28.165 1.00 91.81 440 CYS A O 1
ATOM 3586 N N . LEU A 1 441 ? -27.258 -16.361 26.902 1.00 92.00 441 LEU A N 1
ATOM 3587 C CA . LEU A 1 441 ? -26.265 -17.134 26.146 1.00 92.00 441 LEU A CA 1
ATOM 3588 C C . LEU A 1 441 ? -25.209 -17.763 27.054 1.00 92.00 441 LEU A C 1
ATOM 3590 O O . LEU A 1 441 ? -24.911 -18.947 26.903 1.00 92.00 441 LEU A O 1
ATOM 3594 N N . LEU A 1 442 ? -24.681 -16.996 28.016 1.00 89.62 442 LEU A N 1
ATOM 3595 C CA . LEU A 1 442 ? -23.655 -17.505 28.925 1.00 89.62 442 LEU A CA 1
ATOM 3596 C C . LEU A 1 442 ? -24.188 -18.607 29.841 1.00 89.62 442 LEU A C 1
ATOM 3598 O O . LEU A 1 442 ? -23.468 -19.555 30.139 1.00 89.62 442 LEU A O 1
ATOM 3602 N N . LYS A 1 443 ? -25.446 -18.492 30.276 1.00 88.31 443 LYS A N 1
ATOM 3603 C CA . LYS A 1 443 ? -26.107 -19.523 31.083 1.00 88.31 443 LYS A CA 1
ATOM 3604 C C . LYS A 1 443 ? -26.341 -20.812 30.288 1.00 88.31 443 LYS A C 1
ATOM 3606 O O . LYS A 1 443 ? -26.304 -21.892 30.867 1.00 88.31 443 LYS A O 1
ATOM 3611 N N . SER A 1 444 ? -26.593 -20.690 28.985 1.00 86.44 444 SER A N 1
ATOM 3612 C CA . SER A 1 444 ? -27.083 -21.794 28.151 1.00 86.44 444 SER A CA 1
ATOM 3613 C C . SER A 1 444 ? -25.970 -22.602 27.481 1.00 86.44 444 SER A C 1
ATOM 3615 O O . SER A 1 444 ? -26.137 -23.799 27.268 1.00 86.44 444 SER A O 1
ATOM 3617 N N . CYS A 1 445 ? -24.839 -21.978 27.130 1.00 84.12 445 CYS A N 1
ATOM 3618 C CA . CYS A 1 445 ? -23.744 -22.658 26.434 1.00 84.12 445 CYS A CA 1
ATOM 3619 C C . CYS A 1 445 ? -22.372 -22.006 26.700 1.00 84.12 445 CYS A C 1
ATOM 3621 O O . CYS A 1 445 ? -22.291 -20.797 26.962 1.00 84.12 445 CYS A O 1
ATOM 3623 N N . PRO A 1 446 ? -21.269 -22.776 26.616 1.00 82.50 446 PRO A N 1
ATOM 3624 C CA . PRO A 1 446 ? -19.926 -22.228 26.766 1.00 82.50 446 PRO A CA 1
ATOM 3625 C C . PRO A 1 446 ? -19.586 -21.267 25.618 1.00 82.50 446 PRO A C 1
ATOM 3627 O O . PRO A 1 446 ? -20.014 -21.455 24.480 1.00 82.50 446 PRO A O 1
ATOM 3630 N N . LEU A 1 447 ? -18.735 -20.271 25.889 1.00 81.94 447 LEU A N 1
ATOM 3631 C CA . LEU A 1 447 ? -18.302 -19.251 24.913 1.00 81.94 447 LEU A CA 1
ATOM 3632 C C . LEU A 1 447 ? -17.749 -19.820 23.599 1.00 81.94 447 LEU A C 1
ATOM 3634 O O . LEU A 1 447 ? -17.864 -19.197 22.548 1.00 81.94 447 LEU A O 1
ATOM 3638 N N . THR A 1 448 ? -17.171 -21.018 23.642 1.00 77.12 448 THR A N 1
ATOM 3639 C CA . THR A 1 448 ? -16.637 -21.728 22.473 1.00 77.12 448 THR A CA 1
ATOM 3640 C C . THR A 1 448 ? -17.706 -22.130 21.457 1.00 77.12 448 THR A C 1
ATOM 3642 O O . THR A 1 448 ? -17.389 -22.363 20.291 1.00 77.12 448 THR A O 1
ATOM 3645 N N . GLU A 1 449 ? -18.960 -22.225 21.893 1.00 82.44 449 GLU A N 1
ATOM 3646 C CA . GLU A 1 449 ? -20.107 -22.615 21.073 1.00 82.44 449 GLU A CA 1
ATOM 3647 C C . GLU A 1 449 ? -20.954 -21.420 20.636 1.00 82.44 449 GLU A C 1
ATOM 3649 O O . GLU A 1 449 ? -21.848 -21.580 19.801 1.00 82.44 449 GLU A O 1
ATOM 3654 N N . TRP A 1 450 ? -20.645 -20.213 21.117 1.00 89.56 450 TRP A N 1
ATOM 3655 C CA . TRP A 1 450 ? -21.449 -19.027 20.846 1.00 89.56 450 TRP A CA 1
ATOM 3656 C C . TRP A 1 450 ? -21.573 -18.728 19.350 1.00 89.56 450 TRP A C 1
ATOM 3658 O O . TRP A 1 450 ? -20.592 -18.868 18.603 1.00 89.56 450 TRP A O 1
ATOM 3668 N N . PRO A 1 451 ? -22.766 -18.329 18.875 1.00 92.62 451 PRO A N 1
ATOM 3669 C CA . PRO A 1 451 ? -22.915 -17.784 17.533 1.00 92.62 451 PRO A CA 1
ATOM 3670 C C . PRO A 1 451 ? -22.147 -16.464 17.410 1.00 92.62 451 PRO A C 1
ATOM 3672 O O . PRO A 1 451 ? -21.847 -15.802 18.405 1.00 92.62 451 PRO A O 1
ATOM 3675 N N . ILE A 1 452 ? -21.852 -16.058 16.177 1.00 93.12 452 ILE A N 1
ATOM 3676 C CA . ILE A 1 452 ? -21.349 -14.707 15.920 1.00 93.12 452 ILE A CA 1
ATOM 3677 C C . ILE A 1 452 ? -22.469 -13.727 16.268 1.00 93.12 452 ILE A C 1
ATOM 3679 O O . ILE A 1 452 ? -23.596 -13.882 15.799 1.00 93.12 452 ILE A O 1
ATOM 3683 N N . LEU A 1 453 ? -22.178 -12.724 17.088 1.00 94.38 453 LEU A N 1
ATOM 3684 C CA . LEU A 1 453 ? -23.197 -11.793 17.566 1.00 94.38 453 LEU A CA 1
ATOM 3685 C C . LEU A 1 453 ? -23.312 -10.582 16.646 1.00 94.38 453 LEU A C 1
ATOM 3687 O O . LEU A 1 453 ? -22.325 -10.117 16.101 1.00 94.38 453 LEU A O 1
ATOM 3691 N N . SER A 1 454 ? -24.496 -10.011 16.494 1.00 93.25 454 SER A N 1
ATOM 3692 C CA . SER A 1 454 ? -24.679 -8.723 15.826 1.00 93.25 454 SER A CA 1
ATOM 3693 C C . SER A 1 454 ? -25.704 -7.904 16.592 1.00 93.25 454 SER A C 1
ATOM 3695 O O . SER A 1 454 ? -26.695 -8.457 17.060 1.00 93.25 454 SER A O 1
ATOM 3697 N N . ILE A 1 455 ? -25.470 -6.602 16.760 1.00 91.31 455 ILE A N 1
ATOM 3698 C CA . ILE A 1 455 ? -26.345 -5.734 17.557 1.00 91.31 455 ILE A CA 1
ATOM 3699 C C . ILE A 1 455 ? -26.917 -4.650 16.656 1.00 91.31 455 ILE A C 1
ATOM 3701 O O . ILE A 1 455 ? -26.176 -3.854 16.083 1.00 91.31 455 ILE A O 1
ATOM 3705 N N . VAL A 1 456 ? -28.243 -4.586 16.584 1.00 89.25 456 VAL A N 1
ATOM 3706 C CA . VAL A 1 456 ? -28.977 -3.509 15.921 1.00 89.25 456 VAL A CA 1
ATOM 3707 C C . VAL A 1 456 ? -29.662 -2.668 16.993 1.00 89.25 456 VAL A C 1
ATOM 3709 O O . VAL A 1 456 ? -30.586 -3.117 17.677 1.00 89.25 456 VAL A O 1
ATOM 3712 N N . SER A 1 457 ? -29.198 -1.431 17.146 1.00 84.44 457 SER A N 1
ATOM 3713 C CA . SER A 1 457 ? -29.685 -0.508 18.164 1.00 84.44 457 SER A CA 1
ATOM 3714 C C . SER A 1 457 ? -31.121 -0.051 17.898 1.00 84.44 457 SER A C 1
ATOM 3716 O O . SER A 1 457 ? -31.454 0.473 16.838 1.00 84.44 457 SER A O 1
ATOM 3718 N N . SER A 1 458 ? -31.984 -0.205 18.903 1.00 75.44 458 SER A N 1
ATOM 3719 C CA . SER A 1 458 ? -33.360 0.324 18.907 1.00 75.44 458 SER A CA 1
ATOM 3720 C C . SER A 1 458 ? -33.757 0.995 20.233 1.00 75.44 458 SER A C 1
ATOM 3722 O O . SER A 1 458 ? -34.902 1.432 20.397 1.00 75.44 458 SER A O 1
ATOM 3724 N N . GLY A 1 459 ? -32.820 1.097 21.182 1.00 71.38 459 GLY A N 1
ATOM 3725 C CA . GLY A 1 459 ? -33.004 1.762 22.471 1.00 71.38 459 GLY A CA 1
ATOM 3726 C C . GLY A 1 459 ? -32.736 3.266 22.427 1.00 71.38 459 GLY A C 1
ATOM 3727 O O . GLY A 1 459 ? -32.500 3.846 21.370 1.00 71.38 459 GLY A O 1
ATOM 3728 N N . THR A 1 460 ? -32.773 3.902 23.598 1.00 68.94 460 THR A N 1
ATOM 3729 C CA . THR A 1 460 ? -32.425 5.319 23.753 1.00 68.94 460 THR A CA 1
ATOM 3730 C C . THR A 1 460 ? -30.909 5.495 23.833 1.00 68.94 460 THR A C 1
ATOM 3732 O O . THR A 1 460 ? -30.347 6.190 23.007 1.00 68.94 460 THR A O 1
ATOM 3735 N N . THR A 1 461 ? -30.223 4.840 24.769 1.00 71.69 461 THR A N 1
ATOM 3736 C CA . THR A 1 461 ? -28.801 5.108 25.063 1.00 71.69 461 THR A CA 1
ATOM 3737 C C . THR A 1 461 ? -27.816 4.419 24.103 1.00 71.69 461 THR A C 1
ATOM 3739 O O . THR A 1 461 ? -26.857 5.055 23.676 1.00 71.69 461 THR A O 1
ATOM 3742 N N . ASN A 1 462 ? -28.070 3.156 23.735 1.00 79.25 462 ASN A N 1
ATOM 3743 C CA . ASN A 1 462 ? -27.331 2.345 22.748 1.00 79.25 462 ASN A CA 1
ATOM 3744 C C . ASN A 1 462 ? -25.796 2.415 22.848 1.00 79.25 462 ASN A C 1
ATOM 3746 O O . ASN A 1 462 ? -25.099 2.439 21.830 1.00 79.25 462 ASN A O 1
ATOM 3750 N N . MET A 1 463 ? -25.259 2.446 24.064 1.00 84.75 463 MET A N 1
ATOM 3751 C CA . MET A 1 463 ? -23.827 2.614 24.301 1.00 84.75 463 MET A CA 1
ATOM 3752 C C . MET A 1 463 ? -23.012 1.432 23.767 1.00 84.75 463 MET A C 1
ATOM 3754 O O . MET A 1 463 ? -22.000 1.641 23.102 1.00 84.75 463 MET A O 1
ATOM 3758 N N . THR A 1 464 ? -23.483 0.202 23.985 1.00 86.69 464 THR A N 1
ATOM 3759 C CA . THR A 1 464 ? -22.796 -1.008 23.514 1.00 86.69 464 THR A CA 1
ATOM 3760 C C . THR A 1 464 ? -22.779 -1.065 21.991 1.00 86.69 464 THR A C 1
ATOM 3762 O O . THR A 1 464 ? -21.745 -1.333 21.382 1.00 86.69 464 THR A O 1
ATOM 3765 N N . ALA A 1 465 ? -23.910 -0.748 21.357 1.00 85.12 465 ALA A N 1
ATOM 3766 C CA . ALA A 1 465 ? -23.996 -0.701 19.903 1.00 85.12 465 ALA A CA 1
ATOM 3767 C C . ALA A 1 465 ? -23.116 0.408 19.309 1.00 85.12 465 ALA A C 1
ATOM 3769 O O . ALA A 1 465 ? -22.554 0.183 18.253 1.00 85.12 465 ALA A O 1
ATOM 3770 N N . SER A 1 466 ? -22.968 1.559 19.976 1.00 83.12 466 SER A N 1
ATOM 3771 C CA . SER A 1 466 ? -22.146 2.693 19.515 1.00 83.12 466 SER A CA 1
ATOM 3772 C C . SER A 1 466 ? -20.639 2.410 19.497 1.00 83.12 466 SER A C 1
ATOM 3774 O O . SER A 1 466 ? -19.906 2.964 18.676 1.00 83.12 466 SER A O 1
ATOM 3776 N N . ASP A 1 467 ? -20.162 1.572 20.421 1.00 84.81 467 ASP A N 1
ATOM 3777 C CA . ASP A 1 467 ? -18.759 1.149 20.458 1.00 84.81 467 ASP A CA 1
ATOM 3778 C C . ASP A 1 467 ? -18.473 -0.004 19.491 1.00 84.81 467 ASP A C 1
ATOM 3780 O O . ASP A 1 467 ? -17.449 -0.011 18.805 1.00 84.81 467 ASP A O 1
ATOM 3784 N N . ILE A 1 468 ? -19.372 -0.993 19.458 1.00 83.94 468 ILE A N 1
ATOM 3785 C CA . ILE A 1 468 ? -19.195 -2.227 18.688 1.00 83.94 468 ILE A CA 1
ATOM 3786 C C . ILE A 1 468 ? -19.503 -1.992 17.211 1.00 83.94 468 ILE A C 1
ATOM 3788 O O . ILE A 1 468 ? -18.737 -2.424 16.354 1.00 83.94 468 ILE A O 1
ATOM 3792 N N . ALA A 1 469 ? -20.596 -1.297 16.907 1.00 69.62 469 ALA A N 1
ATOM 3793 C CA . ALA A 1 469 ? -21.028 -0.955 15.561 1.00 69.62 469 ALA A CA 1
ATOM 3794 C C . ALA A 1 469 ? -20.962 0.566 15.347 1.00 69.62 469 ALA A C 1
ATOM 3796 O O . ALA A 1 469 ? -21.028 1.363 16.279 1.00 69.62 469 ALA A O 1
ATOM 3797 N N . SER A 1 470 ? -20.845 1.010 14.095 1.00 61.38 470 SER A N 1
ATOM 3798 C CA . SER A 1 470 ? -20.972 2.442 13.808 1.00 61.38 470 SER A CA 1
ATOM 3799 C C . SER A 1 470 ? -22.388 2.883 14.187 1.00 61.38 470 SER A C 1
ATOM 3801 O O . SER A 1 470 ? -23.341 2.384 13.588 1.00 61.38 470 SER A O 1
ATOM 3803 N N . HIS A 1 471 ? -22.545 3.792 15.160 1.00 62.81 471 HIS A N 1
ATOM 3804 C CA . HIS A 1 471 ? -23.860 4.302 15.562 1.00 62.81 471 HIS A CA 1
ATOM 3805 C C . HIS A 1 471 ? -24.558 4.924 14.345 1.00 62.81 471 HIS A C 1
ATOM 3807 O O . HIS A 1 471 ? -24.224 6.019 13.895 1.00 62.81 471 HIS A O 1
ATOM 3813 N N . GLN A 1 472 ? -25.525 4.205 13.787 1.00 61.28 472 GLN A N 1
ATOM 3814 C CA . GLN A 1 472 ? -26.295 4.607 12.620 1.00 61.28 472 GLN A CA 1
ATOM 3815 C C . GLN A 1 472 ? -27.785 4.488 12.930 1.00 61.28 472 GLN A C 1
ATOM 3817 O O . GLN A 1 472 ? -28.190 3.841 13.895 1.00 61.28 472 GLN A O 1
ATOM 3822 N N . ASP A 1 473 ? -28.600 5.152 12.116 1.00 74.62 473 ASP A N 1
ATOM 3823 C CA . ASP A 1 473 ? -30.046 4.956 12.131 1.00 74.62 473 ASP A CA 1
ATOM 3824 C C . ASP A 1 473 ? -30.378 3.475 11.881 1.00 74.62 473 ASP A C 1
ATOM 3826 O O . ASP A 1 473 ? -29.791 2.846 10.996 1.00 74.62 473 ASP A O 1
ATOM 3830 N N . ILE A 1 474 ? -31.344 2.931 12.626 1.00 80.31 474 ILE A N 1
ATOM 3831 C CA . ILE A 1 474 ? -31.755 1.521 12.572 1.00 80.31 474 ILE A CA 1
ATOM 3832 C C . ILE A 1 474 ? -32.099 1.080 11.143 1.00 80.31 474 ILE A C 1
ATOM 3834 O O . ILE A 1 474 ? -31.766 -0.034 10.742 1.00 80.31 474 ILE A O 1
ATOM 3838 N N . LYS A 1 475 ? -32.693 1.967 10.330 1.00 82.62 475 LYS A N 1
ATOM 3839 C CA . LYS A 1 475 ? -32.977 1.697 8.913 1.00 82.62 475 LYS A CA 1
ATOM 3840 C C . LYS A 1 475 ? -31.699 1.404 8.133 1.00 82.62 475 LYS A C 1
ATOM 3842 O O . LYS A 1 475 ? -31.660 0.458 7.349 1.00 82.62 475 LYS A O 1
ATOM 3847 N N . LYS A 1 476 ? -30.660 2.215 8.337 1.00 83.75 476 LYS A N 1
ATOM 3848 C CA . LYS A 1 476 ? -29.371 2.048 7.667 1.00 83.75 476 LYS A CA 1
ATOM 3849 C C . LYS A 1 476 ? -28.653 0.800 8.182 1.00 83.75 476 LYS A C 1
ATOM 3851 O O . LYS A 1 476 ? -28.201 0.004 7.369 1.00 83.75 476 LYS A O 1
ATOM 3856 N N . SER A 1 477 ? -28.676 0.566 9.495 1.00 86.50 477 SER A N 1
ATOM 3857 C CA . SER A 1 477 ? -28.131 -0.644 10.117 1.00 86.50 477 SER A CA 1
ATOM 3858 C C . SER A 1 477 ? -28.738 -1.928 9.549 1.00 86.50 477 SER A C 1
ATOM 3860 O O . SER A 1 477 ? -28.007 -2.830 9.155 1.00 86.50 477 SER A O 1
ATOM 3862 N N . LEU A 1 478 ? -30.068 -2.000 9.435 1.00 88.19 478 LEU A N 1
ATOM 3863 C CA . LEU A 1 478 ? -30.749 -3.163 8.857 1.00 88.19 478 LEU A CA 1
ATOM 3864 C C . LEU A 1 478 ? -30.448 -3.330 7.359 1.00 88.19 478 LEU A C 1
ATOM 3866 O O . LEU A 1 478 ? -30.290 -4.458 6.890 1.00 88.19 478 LEU A O 1
ATOM 3870 N N . LEU A 1 479 ? -30.346 -2.234 6.598 1.00 87.31 479 LEU A N 1
ATOM 3871 C CA . LEU A 1 479 ? -29.983 -2.280 5.176 1.00 87.31 479 LEU A CA 1
ATOM 3872 C C . LEU A 1 479 ? -28.557 -2.794 4.964 1.00 87.31 479 LEU A C 1
ATOM 3874 O O . LEU A 1 479 ? -28.342 -3.668 4.126 1.00 87.31 479 LEU A O 1
ATOM 3878 N N . ASP A 1 480 ? -27.595 -2.264 5.711 1.00 86.62 480 ASP A N 1
ATOM 3879 C CA . ASP A 1 480 ? -26.188 -2.636 5.596 1.00 86.62 480 ASP A CA 1
ATOM 3880 C C . ASP A 1 480 ? -25.976 -4.084 6.067 1.00 86.62 480 ASP A C 1
ATOM 3882 O O . ASP A 1 480 ? -25.376 -4.883 5.343 1.00 86.62 480 ASP A O 1
ATOM 3886 N N . LEU A 1 481 ? -26.599 -4.476 7.186 1.00 88.94 481 LEU A N 1
ATOM 3887 C CA . LEU A 1 481 ? -26.618 -5.865 7.648 1.00 88.94 481 LEU A CA 1
ATOM 3888 C C . LEU A 1 481 ? -27.225 -6.804 6.596 1.00 88.94 481 LEU A C 1
ATOM 3890 O O . LEU A 1 481 ? -26.675 -7.872 6.341 1.00 88.94 481 LEU A O 1
ATOM 3894 N N . SER A 1 482 ? -28.302 -6.398 5.913 1.00 88.81 482 SER A N 1
ATOM 3895 C CA . SER A 1 482 ? -28.883 -7.199 4.824 1.00 88.81 482 SER A CA 1
ATOM 3896 C C . SER A 1 482 ? -27.899 -7.427 3.681 1.00 88.81 482 SER A C 1
ATOM 3898 O O . SER A 1 482 ? -27.863 -8.515 3.114 1.00 88.81 482 SER A O 1
ATOM 3900 N N . ARG A 1 483 ? -27.088 -6.423 3.317 1.00 87.50 483 ARG A N 1
ATOM 3901 C CA . ARG A 1 483 ? -26.081 -6.585 2.254 1.00 87.50 483 ARG A CA 1
ATOM 3902 C C . ARG A 1 483 ? -25.009 -7.591 2.649 1.00 87.50 483 ARG A C 1
ATOM 3904 O O . ARG A 1 483 ? -24.594 -8.372 1.797 1.00 87.50 483 ARG A O 1
ATOM 3911 N N . VAL A 1 484 ? -24.605 -7.593 3.916 1.00 87.00 484 VAL A N 1
ATOM 3912 C CA . VAL A 1 484 ? -23.633 -8.555 4.443 1.00 87.00 484 VAL A CA 1
ATOM 3913 C C . VAL A 1 484 ? -24.218 -9.969 4.470 1.00 87.00 484 VAL A C 1
ATOM 3915 O O . VAL A 1 484 ? -23.604 -10.883 3.932 1.00 87.00 484 VAL A O 1
ATOM 3918 N N . LEU A 1 485 ? -25.428 -10.148 5.011 1.00 87.31 485 LEU A N 1
ATOM 3919 C CA . LEU A 1 485 ? -26.088 -11.461 5.088 1.00 87.31 485 LEU A CA 1
ATOM 3920 C C . LEU A 1 485 ? -26.428 -12.051 3.708 1.00 87.31 485 LEU A C 1
ATOM 3922 O O . LEU A 1 485 ? -26.480 -13.266 3.557 1.00 87.31 485 LEU A O 1
ATOM 3926 N N . LEU A 1 486 ? -26.643 -11.203 2.696 1.00 85.12 486 LEU A N 1
ATOM 3927 C CA . LEU A 1 486 ? -26.894 -11.607 1.307 1.00 85.12 486 LEU A CA 1
ATOM 3928 C C . LEU A 1 486 ? -25.614 -11.703 0.453 1.00 85.12 486 LEU A C 1
ATOM 3930 O O . LEU A 1 486 ? -25.712 -11.720 -0.775 1.00 85.12 486 LEU A O 1
ATOM 3934 N N . ASN A 1 487 ? -24.422 -11.713 1.063 1.00 80.81 487 ASN A N 1
ATOM 3935 C CA . ASN A 1 487 ? -23.117 -11.775 0.385 1.00 80.81 487 ASN A CA 1
ATOM 3936 C C . ASN A 1 487 ? -22.857 -10.678 -0.660 1.00 80.81 487 ASN A C 1
ATOM 3938 O O . ASN A 1 487 ? -22.047 -10.845 -1.571 1.00 80.81 487 ASN A O 1
ATOM 3942 N N . LYS A 1 488 ? -23.518 -9.525 -0.543 1.00 72.19 488 LYS A N 1
ATOM 3943 C CA . LYS A 1 488 ? -23.257 -8.359 -1.404 1.00 72.19 488 LYS A CA 1
ATOM 3944 C C . LYS A 1 488 ? -22.066 -7.539 -0.914 1.00 72.19 488 LYS A C 1
ATOM 3946 O O . LYS A 1 488 ? -21.564 -6.681 -1.636 1.00 72.19 488 LYS A O 1
ATOM 3951 N N . THR A 1 489 ? -21.644 -7.748 0.328 1.00 75.12 489 THR A N 1
ATOM 3952 C CA . THR A 1 489 ? -20.540 -7.029 0.967 1.00 75.12 489 THR A CA 1
ATOM 3953 C C . THR A 1 489 ? -19.819 -7.972 1.920 1.00 75.12 489 THR A C 1
ATOM 3955 O O . THR A 1 489 ? -20.457 -8.786 2.585 1.00 75.12 489 THR A O 1
ATOM 3958 N N . SER A 1 490 ? -18.492 -7.878 1.985 1.00 75.81 490 SER A N 1
ATOM 3959 C CA . SER A 1 490 ? -17.691 -8.722 2.871 1.00 75.81 490 SER A CA 1
ATOM 3960 C C . SER A 1 490 ? -17.991 -8.419 4.347 1.00 75.81 490 SER A C 1
ATOM 3962 O O . SER A 1 490 ? -17.982 -7.246 4.723 1.00 75.81 490 SER A O 1
ATOM 3964 N N . PRO A 1 491 ? -18.209 -9.440 5.198 1.00 80.75 491 PRO A N 1
ATOM 3965 C CA . PRO A 1 491 ? -18.478 -9.236 6.617 1.00 80.75 491 PRO A CA 1
ATOM 3966 C C . PRO A 1 491 ? -17.246 -8.683 7.342 1.00 80.75 491 PRO A C 1
ATOM 3968 O O . PRO A 1 491 ? -16.126 -9.170 7.147 1.00 80.75 491 PRO A O 1
ATOM 3971 N N . LEU A 1 492 ? -17.462 -7.694 8.209 1.00 82.81 492 LEU A N 1
ATOM 3972 C CA . LEU A 1 492 ? -16.453 -7.169 9.124 1.00 82.81 492 LEU A CA 1
ATOM 3973 C C . LEU A 1 492 ? -16.694 -7.729 10.527 1.00 82.81 492 LEU A C 1
ATOM 3975 O O . LEU A 1 492 ? -17.832 -7.954 10.931 1.00 82.81 492 LEU A O 1
ATOM 3979 N N . PHE A 1 493 ? -15.619 -7.930 11.289 1.00 86.06 493 PHE A N 1
ATOM 3980 C CA . PHE A 1 493 ? -15.713 -8.466 12.644 1.00 86.06 493 PHE A CA 1
ATOM 3981 C C . PHE A 1 493 ? -14.956 -7.599 13.643 1.00 86.06 493 PHE A C 1
ATOM 3983 O O . PHE A 1 493 ? -13.821 -7.164 13.403 1.00 86.06 493 PHE A O 1
ATOM 3990 N N . THR A 1 494 ? -15.576 -7.385 14.795 1.00 87.00 494 THR A N 1
ATOM 3991 C CA . THR A 1 494 ? -14.940 -6.797 15.971 1.00 87.00 494 THR A CA 1
ATOM 3992 C C . THR A 1 494 ? -15.041 -7.755 17.145 1.00 87.00 494 THR A C 1
ATOM 3994 O O . THR A 1 494 ? -15.898 -8.631 17.172 1.00 87.00 494 THR A O 1
ATOM 3997 N N . GLU A 1 495 ? -14.148 -7.612 18.111 1.00 86.25 495 GLU A N 1
ATOM 3998 C CA . GLU A 1 495 ? -14.088 -8.497 19.268 1.00 86.25 495 GLU A CA 1
ATOM 3999 C C . GLU A 1 495 ? -14.156 -7.675 20.540 1.00 86.25 495 GLU A C 1
ATOM 4001 O O . GLU A 1 495 ? -13.517 -6.621 20.651 1.00 86.25 495 GLU A O 1
ATOM 4006 N N . ARG A 1 496 ? -14.951 -8.157 21.494 1.00 88.81 496 ARG A N 1
ATOM 4007 C CA . ARG A 1 496 ? -15.109 -7.541 22.811 1.00 88.81 496 ARG A CA 1
ATOM 4008 C C . ARG A 1 496 ? -15.164 -8.604 23.884 1.00 88.81 496 ARG A C 1
ATOM 4010 O O . ARG A 1 496 ? -15.767 -9.660 23.699 1.00 88.81 496 ARG A O 1
ATOM 4017 N N . HIS A 1 497 ? -14.542 -8.305 25.014 1.00 92.00 497 HIS A N 1
ATOM 4018 C CA . HIS A 1 497 ? -14.771 -9.080 26.222 1.00 92.00 497 HIS A CA 1
ATOM 4019 C C . HIS A 1 497 ? -16.107 -8.669 26.831 1.00 92.00 497 HIS A C 1
ATOM 4021 O O . HIS A 1 497 ? -16.540 -7.525 26.708 1.00 92.00 497 HIS A O 1
ATOM 4027 N N . LEU A 1 498 ? -16.747 -9.615 27.492 1.00 92.75 498 LEU A N 1
ATOM 4028 C CA . LEU A 1 498 ? -17.919 -9.406 28.316 1.00 92.75 498 LEU A CA 1
ATOM 4029 C C . LEU A 1 498 ? -17.467 -9.039 29.720 1.00 92.75 498 LEU A C 1
ATOM 4031 O O . LEU A 1 498 ? -16.499 -9.596 30.237 1.00 92.75 498 LEU A O 1
ATOM 4035 N N . LEU A 1 499 ? -18.209 -8.146 30.351 1.00 94.88 499 LEU A N 1
ATOM 4036 C CA . LEU A 1 499 ? -18.105 -7.866 31.769 1.00 94.88 499 LEU A CA 1
ATOM 4037 C C . LEU A 1 499 ? -19.122 -8.745 32.492 1.00 94.88 499 LEU A C 1
ATOM 4039 O O . LEU A 1 499 ? -20.327 -8.550 32.339 1.00 94.88 499 LEU A O 1
ATOM 4043 N N . CYS A 1 500 ? -18.651 -9.704 33.284 1.00 94.06 500 CYS A N 1
ATOM 4044 C CA . CYS A 1 500 ? -19.515 -10.631 34.002 1.00 94.06 500 CYS A CA 1
ATOM 4045 C C . CYS A 1 500 ? -19.412 -10.455 35.511 1.00 94.06 500 CYS A C 1
ATOM 4047 O O . CYS A 1 500 ? -18.323 -10.398 36.073 1.00 94.06 500 CYS A O 1
ATOM 4049 N N . ILE A 1 501 ? -20.569 -10.412 36.161 1.00 93.19 501 ILE A N 1
ATOM 4050 C CA . ILE A 1 501 ? -20.735 -10.155 37.585 1.00 93.19 501 ILE A CA 1
ATOM 4051 C C . ILE A 1 501 ? -21.184 -11.437 38.280 1.00 93.19 501 ILE A C 1
ATOM 4053 O O . ILE A 1 501 ? -22.137 -12.088 37.845 1.00 93.19 501 ILE A O 1
ATOM 4057 N N . LYS A 1 502 ? -20.507 -11.775 39.378 1.00 91.25 502 LYS A N 1
ATOM 4058 C CA . LYS A 1 502 ? -20.791 -12.916 40.252 1.00 91.25 502 LYS A CA 1
ATOM 4059 C C . LYS A 1 502 ? -20.849 -12.438 41.705 1.00 91.25 502 LYS A C 1
ATOM 4061 O O . LYS A 1 502 ? -19.975 -11.698 42.151 1.00 91.25 502 LYS A O 1
ATOM 4066 N N . GLN A 1 503 ? -21.850 -12.897 42.448 1.00 88.25 503 GLN A N 1
ATOM 4067 C CA . GLN A 1 503 ? -21.927 -12.760 43.903 1.00 88.25 503 GLN A CA 1
ATOM 4068 C C . GLN A 1 503 ? -22.468 -14.066 44.484 1.00 88.25 503 GLN A C 1
ATOM 4070 O O . GLN A 1 503 ? -23.264 -14.744 43.829 1.00 88.25 503 GLN A O 1
ATOM 4075 N N . ALA A 1 504 ? -22.041 -14.433 45.692 1.00 82.25 504 ALA A N 1
ATOM 4076 C CA . ALA A 1 504 ? -22.566 -15.618 46.355 1.00 82.25 504 ALA A CA 1
ATOM 4077 C C . ALA A 1 504 ? -24.099 -15.526 46.485 1.00 82.25 504 ALA A C 1
ATOM 4079 O O . ALA A 1 504 ? -24.647 -14.482 46.830 1.00 82.25 504 ALA A O 1
ATOM 4080 N N . GLY A 1 505 ? -24.799 -16.611 46.145 1.00 75.81 505 GLY A N 1
ATOM 4081 C CA . GLY A 1 505 ? -26.263 -16.677 46.201 1.00 75.81 505 GLY A CA 1
ATOM 4082 C C . GLY A 1 505 ? -27.013 -15.950 45.075 1.00 75.81 505 GLY A C 1
ATOM 4083 O O . GLY A 1 505 ? -28.235 -16.066 45.010 1.00 75.81 505 GLY A O 1
ATOM 4084 N N . GLN A 1 506 ? -26.329 -15.249 44.161 1.00 82.19 506 GLN A N 1
ATOM 4085 C CA . GLN A 1 506 ? -26.956 -14.600 43.003 1.00 82.19 506 GLN A CA 1
ATOM 4086 C C . GLN A 1 506 ? -26.542 -15.256 41.681 1.00 82.19 506 GLN A C 1
ATOM 4088 O O . GLN A 1 506 ? -25.406 -15.692 41.503 1.00 82.19 506 GLN A O 1
ATOM 4093 N N . ALA A 1 507 ? -27.467 -15.288 40.718 1.00 82.94 507 ALA A N 1
ATOM 4094 C CA . ALA A 1 507 ? -27.167 -15.749 39.368 1.00 82.94 507 ALA A CA 1
ATOM 4095 C C . ALA A 1 507 ? -26.154 -14.820 38.681 1.00 82.94 507 ALA A C 1
ATOM 4097 O O . ALA A 1 507 ? -26.258 -13.592 38.774 1.00 82.94 507 ALA A O 1
ATOM 4098 N N . GLN A 1 508 ? -25.205 -15.417 37.958 1.00 88.94 508 GLN A N 1
ATOM 4099 C CA . GLN A 1 508 ? -24.228 -14.681 37.164 1.00 88.94 508 GLN A CA 1
ATOM 4100 C C . GLN A 1 508 ? -24.929 -13.870 36.068 1.00 88.94 508 GLN A C 1
ATOM 4102 O O . GLN A 1 508 ? -25.809 -14.375 35.372 1.00 88.94 508 GLN A O 1
ATOM 4107 N N . LYS A 1 509 ? -24.511 -12.615 35.901 1.00 91.75 509 LYS A N 1
ATOM 4108 C CA . LYS A 1 509 ? -25.023 -11.701 34.869 1.00 91.75 509 LYS A CA 1
ATOM 4109 C C . LYS A 1 509 ? -23.874 -11.151 34.052 1.00 91.75 509 LYS A C 1
ATOM 4111 O O . LYS A 1 509 ? -22.791 -10.961 34.597 1.00 91.75 509 LYS A O 1
ATOM 4116 N N . CYS A 1 510 ? -24.108 -10.861 32.778 1.00 92.19 510 CYS A N 1
ATOM 4117 C CA . CYS A 1 510 ? -23.082 -10.294 31.911 1.00 92.19 510 CYS A CA 1
ATOM 4118 C C . CYS A 1 510 ? -23.610 -9.134 31.086 1.00 92.19 510 CYS A C 1
ATOM 4120 O O . CYS A 1 510 ? -24.746 -9.150 30.624 1.00 92.19 510 CYS A O 1
ATOM 4122 N N . GLY A 1 511 ? -22.749 -8.148 30.899 1.00 92.69 511 GLY A N 1
ATOM 4123 C CA . GLY A 1 511 ? -22.983 -6.957 30.105 1.00 92.69 511 GLY A CA 1
ATOM 4124 C C . GLY A 1 511 ? -21.658 -6.401 29.604 1.00 92.69 511 GLY A C 1
ATOM 4125 O O . GLY A 1 511 ? -20.697 -7.153 29.427 1.00 92.69 511 GLY A O 1
ATOM 4126 N N . MET A 1 512 ? -21.594 -5.092 29.392 1.00 93.38 512 MET A N 1
ATOM 4127 C CA . MET A 1 512 ? -20.388 -4.412 28.903 1.00 93.38 512 MET A CA 1
ATOM 4128 C C . MET A 1 512 ? -19.998 -3.192 29.747 1.00 93.38 512 MET A C 1
ATOM 4130 O O . MET A 1 512 ? -18.848 -2.761 29.706 1.00 93.38 512 MET A O 1
ATOM 4134 N N . PHE A 1 513 ? -20.924 -2.648 30.537 1.00 94.31 513 PHE A N 1
ATOM 4135 C CA . PHE A 1 513 ? -20.715 -1.484 31.387 1.00 94.31 513 PHE A CA 1
ATOM 4136 C C . PHE A 1 513 ? -21.360 -1.665 32.761 1.00 94.31 513 PHE A C 1
ATOM 4138 O O . PHE A 1 513 ? -22.569 -1.840 32.890 1.00 94.31 513 PHE A O 1
ATOM 4145 N N . PHE A 1 514 ? -20.559 -1.545 33.809 1.00 94.56 514 PHE A N 1
ATOM 4146 C CA . PHE A 1 514 ? -20.979 -1.559 35.201 1.00 94.56 514 PHE A CA 1
ATOM 4147 C C . PHE A 1 514 ? -20.697 -0.210 35.851 1.00 94.56 514 PHE A C 1
ATOM 4149 O O . PHE A 1 514 ? -19.646 0.391 35.628 1.00 94.56 514 PHE A O 1
ATOM 4156 N N . SER A 1 515 ? -21.588 0.250 36.726 1.00 91.50 515 SER A N 1
ATOM 4157 C CA . SER A 1 515 ? -21.303 1.419 37.552 1.00 91.50 515 SER A CA 1
ATOM 4158 C C . SER A 1 515 ? -22.040 1.411 38.886 1.00 91.50 515 SER A C 1
ATOM 4160 O O . SER A 1 515 ? -23.106 0.817 39.028 1.00 91.50 515 SER A O 1
ATOM 4162 N N . VAL A 1 516 ? -21.471 2.113 39.863 1.00 89.19 516 VAL A N 1
ATOM 4163 C CA . VAL A 1 516 ? -22.026 2.346 41.199 1.00 89.19 516 VAL A CA 1
ATOM 4164 C C . VAL A 1 516 ? -21.837 3.817 41.581 1.00 89.19 516 VAL A C 1
ATOM 4166 O O . VAL A 1 516 ? -21.187 4.587 40.868 1.00 89.19 516 VAL A O 1
ATOM 4169 N N . GLY A 1 517 ? -22.430 4.231 42.698 1.00 83.94 517 GLY A N 1
ATOM 4170 C CA . GLY A 1 517 ? -22.300 5.591 43.205 1.00 83.94 517 GLY A CA 1
ATOM 4171 C C . GLY A 1 517 ? -23.007 6.585 42.292 1.00 83.94 517 GLY A C 1
ATOM 4172 O O . GLY A 1 517 ? -24.179 6.403 41.948 1.00 83.94 517 GLY A O 1
ATOM 4173 N N . LEU A 1 518 ? -22.301 7.643 41.895 1.00 78.69 518 LEU A N 1
ATOM 4174 C CA . LEU A 1 518 ? -22.925 8.784 41.234 1.00 78.69 518 LEU A CA 1
ATOM 4175 C C . LEU A 1 518 ? -23.663 8.423 39.930 1.00 78.69 518 LEU A C 1
ATOM 4177 O O . LEU A 1 518 ? -24.826 8.786 39.753 1.00 78.69 518 LEU A O 1
ATOM 4181 N N . ILE A 1 519 ? -23.006 7.700 39.022 1.00 81.12 519 ILE A N 1
ATOM 4182 C CA . ILE A 1 519 ? -23.573 7.359 37.707 1.00 81.12 519 ILE A CA 1
ATOM 4183 C C . ILE A 1 519 ? -24.783 6.430 37.873 1.00 81.12 519 ILE A C 1
ATOM 4185 O O . ILE A 1 519 ? -25.820 6.660 37.250 1.00 81.12 519 ILE A O 1
ATOM 4189 N N . ALA A 1 520 ? -24.689 5.425 38.751 1.00 84.00 520 ALA A N 1
ATOM 4190 C CA . ALA A 1 520 ? -25.799 4.515 39.033 1.00 84.00 520 ALA A CA 1
ATOM 4191 C C . ALA A 1 520 ? -27.038 5.267 39.537 1.00 84.00 520 ALA A C 1
ATOM 4193 O O . ALA A 1 520 ? -28.143 5.038 39.044 1.00 84.00 520 ALA A O 1
ATOM 4194 N N . ARG A 1 521 ? -26.858 6.224 40.455 1.00 79.56 521 ARG A N 1
ATOM 4195 C CA . ARG A 1 521 ? -27.952 7.052 40.988 1.00 79.56 521 ARG A CA 1
ATOM 4196 C C . ARG A 1 521 ? -28.614 7.909 39.909 1.00 79.56 521 ARG A C 1
ATOM 4198 O O . ARG A 1 521 ? -29.843 7.953 39.855 1.00 79.56 521 ARG A O 1
ATOM 4205 N N . ILE A 1 522 ? -27.825 8.535 39.030 1.00 76.00 522 ILE A N 1
ATOM 4206 C CA . ILE A 1 522 ? -28.342 9.325 37.898 1.00 76.00 522 ILE A CA 1
ATOM 4207 C C . ILE A 1 522 ? -29.185 8.440 36.972 1.00 76.00 522 ILE A C 1
ATOM 4209 O O . ILE A 1 522 ? -30.305 8.806 36.610 1.00 76.00 522 ILE A O 1
ATOM 4213 N N . VAL A 1 523 ? -28.683 7.253 36.621 1.00 78.44 523 VAL A N 1
ATOM 4214 C CA . VAL A 1 523 ? -29.395 6.322 35.735 1.00 78.44 523 VAL A CA 1
ATOM 4215 C C . VAL A 1 523 ? -30.693 5.831 36.377 1.00 78.44 523 VAL A C 1
ATOM 4217 O O . VAL A 1 523 ? -31.747 5.929 35.746 1.00 78.44 523 VAL A O 1
ATOM 4220 N N . ILE A 1 524 ? -30.652 5.383 37.636 1.00 79.38 524 ILE A N 1
ATOM 4221 C CA . ILE A 1 524 ? -31.834 4.926 38.387 1.00 79.38 524 ILE A CA 1
ATOM 4222 C C . ILE A 1 524 ? -32.895 6.029 38.457 1.00 79.38 524 ILE A C 1
ATOM 4224 O O . ILE A 1 524 ? -34.067 5.786 38.162 1.00 79.38 524 ILE A O 1
ATOM 4228 N N . PHE A 1 525 ? -32.488 7.258 38.776 1.00 75.69 525 PHE A N 1
ATOM 4229 C CA . PHE A 1 525 ? -33.392 8.403 38.832 1.00 75.69 525 PHE A CA 1
ATOM 4230 C C . PHE A 1 525 ? -34.015 8.728 37.471 1.00 75.69 525 PHE A C 1
ATOM 4232 O O . PHE A 1 525 ? -35.230 8.930 37.379 1.00 75.69 525 PHE A O 1
ATOM 4239 N N . SER A 1 526 ? -33.205 8.739 36.405 1.00 69.38 526 SER A N 1
ATOM 4240 C CA . SER A 1 526 ? -33.676 9.039 35.047 1.00 69.38 526 SER A CA 1
ATOM 4241 C C . SER A 1 526 ? -34.792 8.077 34.618 1.00 69.38 526 SER A C 1
ATOM 4243 O O . SER A 1 526 ? -35.817 8.503 34.082 1.00 69.38 526 SER A O 1
ATOM 4245 N N . ARG A 1 527 ? -34.665 6.789 34.972 1.00 68.06 527 ARG A N 1
ATOM 4246 C CA . ARG A 1 527 ? -35.661 5.754 34.668 1.00 68.06 527 ARG A CA 1
ATOM 4247 C C . ARG A 1 527 ? -36.982 5.941 35.412 1.00 68.06 527 ARG A C 1
ATOM 4249 O O . ARG A 1 527 ? -38.013 5.543 34.877 1.00 68.06 527 ARG A O 1
ATOM 4256 N N . GLY A 1 528 ? -36.962 6.538 36.605 1.00 65.19 528 GLY A N 1
ATOM 4257 C CA . GLY A 1 528 ? -38.156 6.754 37.426 1.00 65.19 528 GLY A CA 1
ATOM 4258 C C . GLY A 1 528 ? -39.004 7.964 37.015 1.00 65.19 528 GLY A C 1
ATOM 4259 O O . GLY A 1 528 ? -40.226 7.882 37.068 1.00 65.19 528 GLY A O 1
ATOM 4260 N N . ARG A 1 529 ? -38.385 9.083 36.599 1.00 59.62 529 ARG A N 1
ATOM 4261 C CA . ARG A 1 529 ? -39.102 10.353 36.327 1.00 59.62 529 ARG A CA 1
ATOM 4262 C C . ARG A 1 529 ? -39.127 10.803 34.862 1.00 59.62 529 ARG A C 1
ATOM 4264 O O . ARG A 1 529 ? -40.044 11.522 34.482 1.00 59.62 529 ARG A O 1
ATOM 4271 N N . ILE A 1 530 ? -38.157 10.397 34.036 1.00 55.50 530 ILE A N 1
ATOM 4272 C CA . ILE A 1 530 ? -37.964 10.937 32.670 1.00 55.50 530 ILE A CA 1
ATOM 4273 C C . ILE A 1 530 ? -38.545 10.001 31.591 1.00 55.50 530 ILE A C 1
ATOM 4275 O O . ILE A 1 530 ? -38.693 10.393 30.436 1.00 55.50 530 ILE A O 1
ATOM 4279 N N . LYS A 1 531 ? -38.975 8.783 31.958 1.00 49.56 531 LYS A N 1
ATOM 4280 C CA . LYS A 1 531 ? -39.491 7.750 31.033 1.00 49.56 531 LYS A CA 1
ATOM 4281 C C . LYS A 1 531 ? -40.677 8.198 30.156 1.00 49.56 531 LYS A C 1
ATOM 4283 O O . LYS A 1 531 ? -40.907 7.597 29.111 1.00 49.56 531 LYS A O 1
ATOM 4288 N N . ASN A 1 532 ? -41.396 9.253 30.547 1.00 48.19 532 ASN A N 1
ATOM 4289 C CA . ASN A 1 532 ? -42.547 9.782 29.806 1.00 48.19 532 ASN A CA 1
ATOM 4290 C C . ASN A 1 532 ? -42.187 10.810 28.717 1.00 48.19 532 ASN A C 1
ATOM 4292 O O . ASN A 1 532 ? -43.075 11.241 27.984 1.00 48.19 532 ASN A O 1
ATOM 4296 N N . ILE A 1 533 ? -40.915 11.201 28.574 1.00 51.75 533 ILE A N 1
ATOM 4297 C CA . ILE A 1 533 ? -40.491 12.200 27.585 1.00 51.75 533 ILE A CA 1
ATOM 4298 C C . ILE A 1 533 ? -39.815 11.486 26.402 1.00 51.75 533 ILE A C 1
ATOM 4300 O O . ILE A 1 533 ? -38.736 10.912 26.540 1.00 51.75 533 ILE A O 1
ATOM 4304 N N . LYS A 1 534 ? -40.460 11.497 25.224 1.00 49.09 534 LYS A N 1
ATOM 4305 C CA . LYS A 1 534 ? -39.927 10.927 23.970 1.00 49.09 534 LYS A CA 1
ATOM 4306 C C . LYS A 1 534 ? -38.757 11.778 23.459 1.00 49.09 534 LYS A C 1
ATOM 4308 O O . LYS A 1 534 ? -38.978 12.745 22.738 1.00 49.09 534 LYS A O 1
ATOM 4313 N N . LEU A 1 535 ? -37.526 11.431 23.824 1.00 54.00 535 LEU A N 1
ATOM 4314 C CA . LEU A 1 535 ? -36.318 12.132 23.372 1.00 54.00 535 LEU A CA 1
ATOM 4315 C C . LEU A 1 535 ? -35.296 11.162 22.775 1.00 54.00 535 LEU A C 1
ATOM 4317 O O . LEU A 1 535 ? -35.178 10.019 23.217 1.00 54.00 535 LEU A O 1
ATOM 4321 N N . ASN A 1 536 ? -34.556 11.639 21.771 1.00 53.94 536 ASN A N 1
ATOM 4322 C CA . ASN A 1 536 ? -33.480 10.893 21.118 1.00 53.94 536 ASN A CA 1
ATOM 4323 C C . ASN A 1 536 ? -32.308 10.632 22.083 1.00 53.94 536 ASN A C 1
ATOM 4325 O O . ASN A 1 536 ? -32.081 11.382 23.031 1.00 53.94 536 ASN A O 1
ATOM 4329 N N . GLY A 1 537 ? -31.543 9.574 21.811 1.00 57.47 537 GLY A N 1
ATOM 4330 C CA . GLY A 1 537 ? -30.579 8.969 22.732 1.00 57.47 537 GLY A CA 1
ATOM 4331 C C . GLY A 1 537 ? -29.562 9.882 23.400 1.00 57.47 537 GLY A C 1
ATOM 4332 O O . GLY A 1 537 ? -29.517 9.987 24.625 1.00 57.47 537 GLY A O 1
ATOM 4333 N N . GLU A 1 538 ? -28.763 10.582 22.601 1.00 57.00 538 GLU A N 1
ATOM 4334 C CA . GLU A 1 538 ? -27.746 11.503 23.115 1.00 57.00 538 GLU A CA 1
ATOM 4335 C C . GLU A 1 538 ? -28.356 12.680 23.885 1.00 57.00 538 GLU A C 1
ATOM 4337 O O . GLU A 1 538 ? -27.779 13.144 24.865 1.00 57.00 538 GLU A O 1
ATOM 4342 N N . ILE A 1 539 ? -29.565 13.107 23.510 1.00 54.88 539 ILE A N 1
ATOM 4343 C CA . ILE A 1 539 ? -30.317 14.162 24.199 1.00 54.88 539 ILE A CA 1
ATOM 4344 C C . ILE A 1 539 ? -30.823 13.658 25.558 1.00 54.88 539 ILE A C 1
ATOM 4346 O O . ILE A 1 539 ? -30.738 14.387 26.543 1.00 54.88 539 ILE A O 1
ATOM 4350 N N . TYR A 1 540 ? -31.275 12.403 25.656 1.00 61.75 540 TYR A N 1
ATOM 4351 C CA . TYR A 1 540 ? -31.649 11.782 26.932 1.00 61.75 540 TYR A CA 1
ATOM 4352 C C . TYR A 1 540 ? -30.454 11.695 27.896 1.00 61.75 540 TYR A C 1
ATOM 4354 O O . TYR A 1 540 ? -30.566 12.051 29.074 1.00 61.75 540 TYR A O 1
ATOM 4362 N N . SER A 1 541 ? -29.289 11.282 27.393 1.00 60.16 541 SER A N 1
ATOM 4363 C CA . SER A 1 541 ? -28.039 11.245 28.162 1.00 60.16 541 SER A CA 1
ATOM 4364 C C . SER A 1 541 ? -27.557 12.645 28.555 1.00 60.16 541 SER A C 1
ATOM 4366 O O . SER A 1 541 ? -27.154 12.863 29.701 1.00 60.16 541 SER A O 1
ATOM 4368 N N . ALA A 1 542 ? -27.663 13.621 27.650 1.00 58.16 542 ALA A N 1
ATOM 4369 C CA . ALA A 1 542 ? -27.330 15.017 27.921 1.00 58.16 542 ALA A CA 1
ATOM 4370 C C . ALA A 1 542 ? -28.246 15.622 28.995 1.00 58.16 542 ALA A C 1
ATOM 4372 O O . ALA A 1 542 ? -27.756 16.260 29.921 1.00 58.16 542 ALA A O 1
ATOM 4373 N N . ILE A 1 543 ? -29.554 15.359 28.940 1.00 61.94 543 ILE A N 1
ATOM 4374 C CA . ILE A 1 543 ? -30.532 15.826 29.934 1.00 61.94 543 ILE A CA 1
ATOM 4375 C C . ILE A 1 543 ? -30.322 15.145 31.285 1.00 61.94 543 ILE A C 1
ATOM 4377 O O . ILE A 1 543 ? -30.350 15.817 32.311 1.00 61.94 543 ILE A O 1
ATOM 4381 N N . SER A 1 544 ? -30.043 13.839 31.304 1.00 61.94 544 SER A N 1
ATOM 4382 C CA . SER A 1 544 ? -29.706 13.117 32.540 1.00 61.94 544 SER A CA 1
ATOM 4383 C C . SER A 1 544 ? -28.455 13.702 33.209 1.00 61.94 544 SER A C 1
ATOM 4385 O O . SER A 1 544 ? -28.413 13.860 34.428 1.00 61.94 544 SER A O 1
ATOM 4387 N N . THR A 1 545 ? -27.469 14.108 32.403 1.00 63.12 545 THR A N 1
ATOM 4388 C CA . THR A 1 545 ? -26.271 14.819 32.872 1.00 63.12 545 THR A CA 1
ATOM 4389 C C . THR A 1 545 ? -26.613 16.244 33.343 1.00 63.12 545 THR A C 1
ATOM 4391 O O . THR A 1 545 ? -26.122 16.681 34.382 1.00 63.12 545 THR A O 1
ATOM 4394 N N . LEU A 1 546 ? -27.505 16.958 32.643 1.00 63.03 546 LEU A N 1
ATOM 4395 C CA . LEU A 1 546 ? -27.999 18.291 33.015 1.00 63.03 546 LEU A CA 1
ATOM 4396 C C . LEU A 1 546 ? -28.711 18.286 34.377 1.00 63.03 546 LEU A C 1
ATOM 4398 O O . LEU A 1 546 ? -28.483 19.172 35.196 1.00 63.03 546 LEU A O 1
ATOM 4402 N N . PHE A 1 547 ? -29.523 17.262 34.651 1.00 65.00 547 PHE A N 1
ATOM 4403 C CA . PHE A 1 547 ? -30.216 17.099 35.932 1.00 65.00 547 PHE A CA 1
ATOM 4404 C C . PHE A 1 547 ? -29.256 16.930 37.110 1.00 65.00 547 PHE A C 1
ATOM 4406 O O . PHE A 1 547 ? -29.521 17.475 38.180 1.00 65.00 547 PHE A O 1
ATOM 4413 N N . TYR A 1 548 ? -28.127 16.242 36.922 1.00 61.59 548 TYR A N 1
ATOM 4414 C CA . TYR A 1 548 ? -27.082 16.193 37.944 1.00 61.59 548 TYR A CA 1
ATOM 4415 C C . TYR A 1 548 ? -26.519 17.591 38.248 1.00 61.59 548 TYR A C 1
ATOM 4417 O O . TYR A 1 548 ? -26.347 17.944 39.416 1.00 61.59 548 TYR A O 1
ATOM 4425 N N . PHE A 1 549 ? -26.294 18.426 37.226 1.00 59.97 549 PHE A N 1
ATOM 4426 C CA . PHE A 1 549 ? -25.851 19.809 37.438 1.00 59.97 549 PHE A CA 1
ATOM 4427 C C . PHE A 1 549 ? -26.892 20.642 38.186 1.00 59.97 549 PHE A C 1
ATOM 4429 O O . PHE A 1 549 ? -26.538 21.329 39.143 1.00 59.97 549 PHE A O 1
ATOM 4436 N N . PHE A 1 550 ? -28.168 20.540 37.803 1.00 57.72 550 PHE A N 1
ATOM 4437 C CA . PHE A 1 550 ? -29.257 21.224 38.504 1.00 57.72 550 PHE A CA 1
ATOM 4438 C C . PHE A 1 550 ? -29.365 20.789 39.969 1.00 57.72 550 PHE A C 1
ATOM 4440 O O . PHE A 1 550 ? -29.524 21.638 40.845 1.00 57.72 550 PHE A O 1
ATOM 4447 N N . ASP A 1 551 ? -29.217 19.496 40.260 1.00 62.06 551 ASP A N 1
ATOM 4448 C CA . ASP A 1 551 ? -29.246 18.996 41.633 1.00 62.06 551 ASP A CA 1
ATOM 4449 C C . ASP A 1 551 ? -28.061 19.492 42.474 1.00 62.06 551 ASP A C 1
ATOM 4451 O O . ASP A 1 551 ? -28.253 19.947 43.603 1.00 62.06 551 ASP A O 1
ATOM 4455 N N . THR A 1 552 ? -26.852 19.478 41.904 1.00 56.56 552 THR A N 1
ATOM 4456 C CA . THR A 1 552 ? -25.632 19.952 42.580 1.00 56.56 552 THR A CA 1
ATOM 4457 C C . THR A 1 552 ? -25.740 21.431 42.979 1.00 56.56 552 THR A C 1
ATOM 4459 O O . THR A 1 552 ? -25.169 21.838 43.987 1.00 56.56 552 THR A O 1
ATOM 4462 N N . ILE A 1 553 ? -26.482 22.234 42.206 1.00 51.50 553 ILE A N 1
ATOM 4463 C CA . ILE A 1 553 ? -26.670 23.671 42.450 1.00 51.50 553 ILE A CA 1
ATOM 4464 C C . ILE A 1 553 ? -27.829 23.939 43.423 1.00 51.50 553 ILE A C 1
ATOM 4466 O O . ILE A 1 553 ? -27.691 24.801 44.286 1.00 51.50 553 ILE A O 1
ATOM 4470 N N . TYR A 1 554 ? -28.952 23.217 43.313 1.00 49.56 554 TYR A N 1
ATOM 4471 C CA . TYR A 1 554 ? -30.194 23.596 44.003 1.00 49.56 554 TYR A CA 1
ATOM 4472 C C . TYR A 1 554 ? -30.624 22.680 45.156 1.00 49.56 554 TYR A C 1
ATOM 4474 O O . TYR A 1 554 ? -31.088 23.190 46.170 1.00 49.56 554 TYR A O 1
ATOM 4482 N N . ASN A 1 555 ? -30.496 21.353 45.039 1.00 49.97 555 ASN A N 1
ATOM 4483 C CA . ASN A 1 555 ? -31.190 20.422 45.949 1.00 49.97 555 ASN A CA 1
ATOM 4484 C C . ASN A 1 555 ? -30.276 19.440 46.693 1.00 49.97 555 ASN A C 1
ATOM 4486 O O . ASN A 1 555 ? -30.702 18.872 47.702 1.00 49.97 555 ASN A O 1
ATOM 4490 N N . HIS A 1 556 ? -29.027 19.264 46.246 1.00 58.50 556 HIS A N 1
ATOM 4491 C CA . HIS A 1 556 ? -28.055 18.323 46.815 1.00 58.50 556 HIS A CA 1
ATOM 4492 C C . HIS A 1 556 ? -28.607 16.889 46.972 1.00 58.50 556 HIS A C 1
ATOM 4494 O O . HIS A 1 556 ? -28.083 16.107 47.755 1.00 58.50 556 HIS A O 1
ATOM 4500 N N . TYR A 1 557 ? -29.667 16.505 46.261 1.00 56.28 557 TYR A N 1
ATOM 4501 C CA . TYR A 1 557 ? -30.390 15.246 46.439 1.00 56.28 557 TYR A CA 1
ATOM 4502 C C . TYR A 1 557 ? -29.483 14.018 46.261 1.00 56.28 557 TYR A C 1
ATOM 4504 O O . TYR A 1 557 ? -29.539 13.080 47.057 1.00 56.28 557 TYR A O 1
ATOM 4512 N N . PHE A 1 558 ? -28.593 14.042 45.266 1.00 56.47 558 PHE A N 1
ATOM 4513 C CA . PHE A 1 558 ? -27.626 12.974 45.003 1.00 56.47 558 PHE A CA 1
ATOM 4514 C C . PHE A 1 558 ? -26.386 13.028 45.908 1.00 56.47 558 PHE A C 1
ATOM 4516 O O . PHE A 1 558 ? -25.710 12.008 46.061 1.00 56.47 558 PHE A O 1
ATOM 4523 N N . THR A 1 559 ? -26.097 14.184 46.519 1.00 54.75 559 THR A N 1
ATOM 4524 C CA . THR A 1 559 ? -24.911 14.434 47.359 1.00 54.75 559 THR A CA 1
ATOM 4525 C C . THR A 1 559 ? -25.190 14.392 48.870 1.00 54.75 559 THR A C 1
ATOM 4527 O O . THR A 1 559 ? -24.242 14.269 49.643 1.00 54.75 559 THR A O 1
ATOM 4530 N N . LYS A 1 560 ? -26.458 14.449 49.314 1.00 52.00 560 LYS A N 1
ATOM 4531 C CA . LYS A 1 560 ? -26.864 14.471 50.739 1.00 52.00 560 LYS A CA 1
ATOM 4532 C C . LYS A 1 560 ? -26.932 13.096 51.412 1.00 52.00 560 LYS A C 1
ATOM 4534 O O . LYS A 1 560 ? -27.059 13.026 52.631 1.00 52.00 560 LYS A O 1
ATOM 4539 N N . THR A 1 561 ? -26.907 12.004 50.651 1.00 53.56 561 THR A N 1
ATOM 4540 C CA . THR A 1 561 ? -27.002 10.638 51.194 1.00 53.56 561 THR A CA 1
ATOM 4541 C C . THR A 1 561 ? -25.661 10.169 51.763 1.00 53.56 561 THR A C 1
ATOM 4543 O O . THR A 1 561 ? -24.613 10.493 51.208 1.00 53.56 561 THR A O 1
ATOM 4546 N N . LEU A 1 562 ? -25.714 9.411 52.869 1.00 53.78 562 LEU A N 1
ATOM 4547 C CA . LEU A 1 562 ? -24.565 8.892 53.625 1.00 53.78 562 LEU A CA 1
ATOM 4548 C C . LEU A 1 562 ? -23.422 8.436 52.708 1.00 53.78 562 LEU A C 1
ATOM 4550 O O . LEU A 1 562 ? -23.609 7.561 51.863 1.00 53.78 562 LEU A O 1
ATOM 4554 N N . LYS A 1 563 ? -22.229 9.004 52.921 1.00 65.94 563 LYS A N 1
ATOM 4555 C CA . LYS A 1 563 ? -20.976 8.519 52.338 1.00 65.94 563 LYS A CA 1
ATOM 4556 C C . LYS A 1 563 ? -20.680 7.132 52.905 1.00 65.94 563 LYS A C 1
ATOM 4558 O O . LYS A 1 563 ? -20.007 7.001 53.924 1.00 65.94 563 LYS A O 1
ATOM 4563 N N . LYS A 1 564 ? -21.232 6.090 52.288 1.00 74.50 564 LYS A N 1
ATOM 4564 C CA . LYS A 1 564 ? -20.768 4.726 52.546 1.00 74.50 564 LYS A CA 1
ATOM 4565 C C . LYS A 1 564 ? -19.447 4.509 51.815 1.00 74.50 564 LYS A C 1
ATOM 4567 O O . LYS A 1 564 ? -19.279 5.011 50.699 1.00 74.50 564 LYS A O 1
ATOM 4572 N N . LYS A 1 565 ? -18.557 3.751 52.448 1.00 81.06 565 LYS A N 1
ATOM 4573 C CA . LYS A 1 565 ? -17.273 3.334 51.887 1.00 81.06 565 LYS A CA 1
ATOM 4574 C C . LYS A 1 565 ? -17.477 2.167 50.925 1.00 81.06 565 LYS A C 1
ATOM 4576 O O . LYS A 1 565 ? -18.280 1.274 51.188 1.00 81.06 565 LYS A O 1
ATOM 4581 N N . ILE A 1 566 ? -16.735 2.185 49.829 1.00 83.00 566 ILE A N 1
ATOM 4582 C CA . ILE A 1 566 ? -16.612 1.107 48.854 1.00 83.00 566 ILE A CA 1
ATOM 4583 C C . ILE A 1 566 ? -15.177 0.601 48.947 1.00 83.00 566 ILE A C 1
ATOM 4585 O O . ILE A 1 566 ? -14.233 1.357 48.700 1.00 83.00 566 ILE A O 1
ATOM 4589 N N . PHE A 1 567 ? -15.015 -0.678 49.277 1.00 85.62 567 PHE A N 1
ATOM 4590 C CA . PHE A 1 567 ? -13.705 -1.321 49.243 1.00 85.62 567 PHE A CA 1
ATOM 4591 C C . PHE A 1 567 ? -13.505 -1.979 47.887 1.00 85.62 567 PHE A C 1
ATOM 4593 O O . PHE A 1 567 ? -14.335 -2.774 47.442 1.00 85.62 567 PHE A O 1
ATOM 4600 N N . ILE A 1 568 ? -12.402 -1.624 47.237 1.00 88.75 568 ILE A N 1
ATOM 4601 C CA . ILE A 1 568 ? -12.068 -2.051 45.884 1.00 88.75 568 ILE A CA 1
ATOM 4602 C C . ILE A 1 568 ? -10.802 -2.896 45.962 1.00 88.75 568 ILE A C 1
ATOM 4604 O O . ILE A 1 568 ? -9.767 -2.411 46.417 1.00 88.75 568 ILE A O 1
ATOM 4608 N N . SER A 1 569 ? -10.866 -4.138 45.494 1.00 89.00 569 SER A N 1
ATOM 4609 C CA . SER A 1 569 ? -9.703 -5.009 45.336 1.00 89.00 569 SER A CA 1
ATOM 4610 C C . SER A 1 569 ? -9.439 -5.230 43.848 1.00 89.00 569 SER A C 1
ATOM 4612 O O . SER A 1 569 ? -10.277 -5.781 43.132 1.00 89.00 569 SER A O 1
ATOM 4614 N N . LEU A 1 570 ? -8.285 -4.761 43.377 1.00 87.38 570 LEU A N 1
ATOM 4615 C CA . LEU A 1 570 ? -7.802 -4.909 42.005 1.00 87.38 570 LEU A CA 1
ATOM 4616 C C . LEU A 1 570 ? -6.596 -5.838 42.016 1.00 87.38 570 LEU A C 1
ATOM 4618 O O . LEU A 1 570 ? -5.492 -5.386 42.323 1.00 87.38 570 LEU A O 1
ATOM 4622 N N . GLU A 1 571 ? -6.818 -7.108 41.679 1.00 76.19 571 GLU A N 1
ATOM 4623 C CA . GLU A 1 571 ? -5.808 -8.178 41.679 1.00 76.19 571 GLU A CA 1
ATOM 4624 C C . GLU A 1 571 ? -5.144 -8.344 43.064 1.00 76.19 571 GLU A C 1
ATOM 4626 O O . GLU A 1 571 ? -5.596 -9.173 43.849 1.00 76.19 571 GLU A O 1
ATOM 4631 N N . GLU A 1 572 ? -4.163 -7.506 43.416 1.00 71.94 572 GLU A N 1
ATOM 4632 C CA . GLU A 1 572 ? -3.483 -7.480 44.726 1.00 71.94 572 GLU A CA 1
ATOM 4633 C C . GLU A 1 572 ? -3.523 -6.110 45.435 1.00 71.94 572 GLU A C 1
ATOM 4635 O O . GLU A 1 572 ? -3.078 -5.968 46.576 1.00 71.94 572 GLU A O 1
ATOM 4640 N N . LYS A 1 573 ? -4.057 -5.070 44.786 1.00 82.69 573 LYS A N 1
ATOM 4641 C CA . LYS A 1 573 ? -4.104 -3.706 45.328 1.00 82.69 573 LYS A CA 1
ATOM 4642 C C . LYS A 1 573 ? -5.475 -3.411 45.916 1.00 82.69 573 LYS A C 1
ATOM 4644 O O . LYS A 1 573 ? -6.491 -3.571 45.243 1.00 82.69 573 LYS A O 1
ATOM 4649 N N . LYS A 1 574 ? -5.495 -2.911 47.151 1.00 87.50 574 LYS A N 1
ATOM 4650 C CA . LYS A 1 574 ? -6.720 -2.487 47.834 1.00 87.50 574 LYS A CA 1
ATOM 4651 C C . LYS A 1 574 ? -6.831 -0.970 47.835 1.00 87.50 574 LYS A C 1
ATOM 4653 O O . LYS A 1 574 ? -5.882 -0.275 48.191 1.00 87.50 574 LYS A O 1
ATOM 4658 N N . PHE A 1 575 ? -7.999 -0.475 47.455 1.00 86.56 575 PHE A N 1
ATOM 4659 C CA . PHE A 1 575 ? -8.343 0.938 47.457 1.00 86.56 575 PHE A CA 1
ATOM 4660 C C . PHE A 1 575 ? -9.644 1.163 48.220 1.00 86.56 575 PHE A C 1
ATOM 4662 O O . PHE A 1 575 ? -10.482 0.268 48.349 1.00 86.56 575 PHE A O 1
ATOM 4669 N N . GLU A 1 576 ? -9.813 2.392 48.686 1.00 83.19 576 GLU A N 1
ATOM 4670 C CA . GLU A 1 576 ? -11.024 2.857 49.344 1.00 83.19 576 GLU A CA 1
ATOM 4671 C C . GLU A 1 576 ? -11.585 4.052 48.567 1.00 83.19 576 GLU A C 1
ATOM 4673 O O . GLU A 1 576 ? -10.848 4.965 48.179 1.00 83.19 576 GLU A O 1
ATOM 4678 N N . SER A 1 577 ? -12.888 4.015 48.305 1.00 80.62 577 SER A N 1
ATOM 4679 C CA . SER A 1 577 ? -13.642 5.077 47.639 1.00 80.62 577 SER A CA 1
ATOM 4680 C C . SER A 1 577 ? -14.964 5.307 48.370 1.00 80.62 577 SER A C 1
ATOM 4682 O O . SER A 1 577 ? -15.373 4.486 49.188 1.00 80.62 577 SER A O 1
ATOM 4684 N N . ASP A 1 578 ? -15.653 6.400 48.056 1.00 74.19 578 ASP A N 1
ATOM 4685 C CA . ASP A 1 578 ? -16.952 6.726 48.644 1.00 74.19 578 ASP A CA 1
ATOM 4686 C C . ASP A 1 578 ? -18.084 6.594 47.617 1.00 74.19 578 ASP A C 1
ATOM 4688 O O . ASP A 1 578 ? -17.927 6.757 46.411 1.00 74.19 578 ASP A O 1
ATOM 4692 N N . THR A 1 579 ? -19.296 6.368 48.098 1.00 66.56 579 THR A N 1
ATOM 4693 C CA . THR A 1 579 ? -20.501 6.267 47.251 1.00 66.56 579 THR A CA 1
ATOM 4694 C C . THR A 1 579 ? -20.942 7.586 46.613 1.00 66.56 579 THR A C 1
ATOM 4696 O O . THR A 1 579 ? -21.670 7.578 45.621 1.00 66.56 579 THR A O 1
ATOM 4699 N N . SER A 1 580 ? -20.473 8.725 47.131 1.00 61.78 580 SER A N 1
ATOM 4700 C CA . SER A 1 580 ? -20.647 10.046 46.506 1.00 61.78 580 SER A CA 1
ATOM 4701 C C . SER A 1 580 ? -19.734 10.266 45.294 1.00 61.78 580 SER A C 1
ATOM 4703 O O . SER A 1 580 ? -19.787 11.313 44.653 1.00 61.78 580 SER A O 1
ATOM 4705 N N . GLN A 1 581 ? -18.840 9.319 45.030 1.00 71.75 581 GLN A N 1
ATOM 4706 C CA . GLN A 1 581 ? -17.747 9.425 44.085 1.00 71.75 581 GLN A CA 1
ATOM 4707 C C . GLN A 1 581 ? -18.006 8.561 42.838 1.00 71.75 581 GLN A C 1
ATOM 4709 O O . GLN A 1 581 ? -18.983 7.810 42.758 1.00 71.75 581 GLN A O 1
ATOM 4714 N N . LEU A 1 582 ? -17.196 8.758 41.798 1.00 80.94 582 LEU A N 1
ATOM 4715 C CA . LEU A 1 582 ? -17.378 8.084 40.515 1.00 80.94 582 LEU A CA 1
ATOM 4716 C C . LEU A 1 582 ? -16.683 6.722 40.565 1.00 80.94 582 LEU A C 1
ATOM 4718 O O . LEU A 1 582 ? -15.512 6.660 40.925 1.00 80.94 582 LEU A O 1
ATOM 4722 N N . LEU A 1 583 ? -17.391 5.656 40.181 1.00 88.50 583 LEU A N 1
ATOM 4723 C CA . LEU A 1 583 ? -16.821 4.332 39.930 1.00 88.50 583 LEU A CA 1
ATOM 4724 C C . LEU A 1 583 ? -17.580 3.647 38.792 1.00 88.50 583 LEU A C 1
ATOM 4726 O O . LEU A 1 583 ? -18.800 3.461 38.856 1.00 88.50 583 LEU A O 1
ATOM 4730 N N . PHE A 1 584 ? -16.856 3.246 37.754 1.00 92.62 584 PHE A N 1
ATOM 4731 C CA . PHE A 1 584 ? -17.390 2.389 36.702 1.00 92.62 584 PHE A CA 1
ATOM 4732 C C . PHE A 1 584 ? -16.332 1.410 36.195 1.00 92.62 584 PHE A C 1
ATOM 4734 O O . PHE A 1 584 ? -15.126 1.639 36.316 1.00 92.62 584 PHE A O 1
ATOM 4741 N N . VAL A 1 585 ? -16.816 0.319 35.611 1.00 94.38 585 VAL A N 1
ATOM 4742 C CA . VAL A 1 585 ? -16.024 -0.725 34.965 1.00 94.38 585 VAL A CA 1
ATOM 4743 C C . VAL A 1 585 ? -16.636 -0.978 33.592 1.00 94.38 585 VAL A C 1
ATOM 4745 O O . VAL A 1 585 ? -17.852 -1.076 33.477 1.00 94.38 585 VAL A O 1
ATOM 4748 N N . SER A 1 586 ? -15.827 -1.049 32.542 1.00 94.50 586 SER A N 1
ATOM 4749 C CA . SER A 1 586 ? -16.311 -1.192 31.166 1.00 94.50 586 SER A CA 1
ATOM 4750 C C . SER A 1 586 ? -15.407 -2.105 30.357 1.00 94.50 586 SER A C 1
ATOM 4752 O O . SER A 1 586 ? -14.192 -2.007 30.482 1.00 94.50 586 SER A O 1
ATOM 4754 N N . SER A 1 587 ? -15.976 -2.937 29.490 1.00 93.38 587 SER A N 1
ATOM 4755 C CA . SER A 1 587 ? -15.235 -3.668 28.452 1.00 93.38 587 SER A CA 1
ATOM 4756 C C . SER A 1 587 ? -15.312 -3.006 27.064 1.00 93.38 587 SER A C 1
ATOM 4758 O O . SER A 1 587 ? -14.794 -3.547 26.087 1.00 93.38 587 SER A O 1
ATOM 4760 N N . LEU A 1 588 ? -15.966 -1.841 26.967 1.00 91.12 588 LEU A N 1
ATOM 4761 C CA . LEU A 1 588 ? -16.071 -1.023 25.751 1.00 91.12 588 LEU A CA 1
ATOM 4762 C C . LEU A 1 588 ? -14.857 -0.095 25.576 1.00 91.12 588 LEU A C 1
ATOM 4764 O O . LEU A 1 588 ? -14.359 0.447 26.563 1.00 91.12 588 LEU A O 1
ATOM 4768 N N . ASP A 1 589 ? -14.448 0.167 24.326 1.00 87.19 589 ASP A N 1
ATOM 4769 C CA . ASP A 1 589 ? -13.354 1.109 24.007 1.00 87.19 589 ASP A CA 1
ATOM 4770 C C . ASP A 1 589 ? -13.803 2.580 24.056 1.00 87.19 589 ASP A C 1
ATOM 4772 O O . ASP A 1 589 ? -12.978 3.499 24.160 1.00 87.19 589 ASP A O 1
ATOM 4776 N N . ARG A 1 590 ? -15.102 2.828 23.880 1.00 85.50 590 ARG A N 1
ATOM 4777 C CA . ARG A 1 590 ? -15.749 4.141 23.869 1.00 85.50 590 ARG A CA 1
ATOM 4778 C C . ARG A 1 590 ? -17.062 4.068 24.640 1.00 85.50 590 ARG A C 1
ATOM 4780 O O . ARG A 1 590 ? -17.822 3.115 24.512 1.00 85.50 590 ARG A O 1
ATOM 4787 N N . LEU A 1 591 ? -17.340 5.117 25.406 1.00 85.00 591 LEU A N 1
ATOM 4788 C CA . LEU A 1 591 ? -18.635 5.335 26.048 1.00 85.00 591 LEU A CA 1
ATOM 4789 C C . LEU A 1 591 ? -19.452 6.368 25.252 1.00 85.00 591 LEU A C 1
ATOM 4791 O O . LEU A 1 591 ? -19.141 6.698 24.104 1.00 85.00 591 LEU A O 1
ATOM 4795 N N . LEU A 1 592 ? -20.504 6.900 25.876 1.00 78.25 592 LEU A N 1
ATOM 4796 C CA . LEU A 1 592 ? -21.356 7.955 25.322 1.00 78.25 592 LEU A CA 1
ATOM 4797 C C . LEU A 1 592 ? -20.550 9.147 24.784 1.00 78.25 592 LEU A C 1
ATOM 4799 O O . LEU A 1 592 ? -19.502 9.497 25.328 1.00 78.25 592 LEU A O 1
ATOM 4803 N N . PHE A 1 593 ? -21.044 9.761 23.705 1.00 73.62 593 PHE A N 1
ATOM 4804 C CA . PHE A 1 593 ? -20.384 10.864 22.988 1.00 73.62 593 PHE A CA 1
ATOM 4805 C C . PHE A 1 593 ? -18.969 10.530 22.472 1.00 73.62 593 PHE A C 1
ATOM 4807 O O . PHE A 1 593 ? -18.150 11.422 22.253 1.00 73.62 593 PHE A O 1
ATOM 4814 N N . GLY A 1 594 ? -18.646 9.240 22.318 1.00 74.00 594 GLY A N 1
ATOM 4815 C CA . GLY A 1 594 ? -17.317 8.782 21.909 1.00 74.00 594 GLY A CA 1
ATOM 4816 C C . GLY A 1 594 ? -16.235 8.985 22.975 1.00 74.00 594 GLY A C 1
ATOM 4817 O O . GLY A 1 594 ? -15.045 8.924 22.654 1.00 74.00 594 GLY A O 1
ATOM 4818 N N . MET A 1 595 ? -16.625 9.237 24.230 1.00 77.31 595 MET A N 1
ATOM 4819 C CA . MET A 1 595 ? -15.698 9.483 25.331 1.00 77.31 595 MET A CA 1
ATOM 4820 C C . MET A 1 595 ? -14.819 8.264 25.612 1.00 77.31 595 MET A C 1
ATOM 4822 O O . MET A 1 595 ? -15.278 7.123 25.590 1.00 77.31 595 MET A O 1
ATOM 4826 N N . ARG A 1 596 ? -13.556 8.529 25.962 1.00 83.31 596 ARG A N 1
ATOM 4827 C CA . ARG A 1 596 ? -12.572 7.518 26.374 1.00 83.31 596 ARG A CA 1
ATOM 4828 C C . ARG A 1 596 ? -12.004 7.850 27.751 1.00 83.31 596 ARG A C 1
ATOM 4830 O O . ARG A 1 596 ? -10.881 8.344 27.841 1.00 83.31 596 ARG A O 1
ATOM 4837 N N . PRO A 1 597 ? -12.770 7.646 28.834 1.00 82.81 597 PRO A N 1
ATOM 4838 C CA . PRO A 1 597 ? -12.335 7.975 30.190 1.00 82.81 597 PRO A CA 1
ATOM 4839 C C . PRO A 1 597 ? -11.403 6.894 30.773 1.00 82.81 597 PRO A C 1
ATOM 4841 O O . PRO A 1 597 ? -11.563 6.489 31.925 1.00 82.81 597 PRO A O 1
ATOM 4844 N N . TYR A 1 598 ? -10.454 6.419 29.962 1.00 85.19 598 TYR A N 1
ATOM 4845 C CA . TYR A 1 598 ? -9.517 5.348 30.287 1.00 85.19 598 TYR A CA 1
ATOM 4846 C C . TYR A 1 598 ? -8.092 5.837 30.031 1.00 85.19 598 TYR A C 1
ATOM 4848 O O . TYR A 1 598 ? -7.772 6.288 28.930 1.00 85.19 598 TYR A O 1
ATOM 4856 N N . TRP A 1 599 ? -7.234 5.751 31.044 1.00 83.50 599 TRP A N 1
ATOM 4857 C CA . TRP A 1 599 ? -5.805 6.086 30.938 1.00 83.50 599 TRP A CA 1
ATOM 4858 C C . TRP A 1 599 ? -4.902 5.039 31.606 1.00 83.50 599 TRP A C 1
ATOM 4860 O O . TRP A 1 599 ? -3.700 5.270 31.758 1.00 83.50 599 TRP A O 1
ATOM 4870 N N . GLY A 1 600 ? -5.472 3.884 31.969 1.00 80.38 600 GLY A N 1
ATOM 4871 C CA . GLY A 1 600 ? -4.720 2.688 32.341 1.00 80.38 600 GLY A CA 1
ATOM 4872 C C . GLY A 1 600 ? -3.817 2.228 31.194 1.00 80.38 600 GLY A C 1
ATOM 4873 O O . GLY A 1 600 ? -4.190 2.304 30.019 1.00 80.38 600 GLY A O 1
ATOM 4874 N N . LYS A 1 601 ? -2.603 1.786 31.530 1.00 81.56 601 LYS A N 1
ATOM 4875 C CA . LYS A 1 601 ? -1.586 1.340 30.555 1.00 81.56 601 LYS A CA 1
ATOM 4876 C C . LYS A 1 601 ? -1.509 -0.182 30.440 1.00 81.56 601 LYS A C 1
ATOM 4878 O O . LYS A 1 601 ? -0.790 -0.699 29.586 1.00 81.56 601 LYS A O 1
ATOM 4883 N N . GLU A 1 602 ? -2.210 -0.891 31.314 1.00 87.56 602 GLU A N 1
ATOM 4884 C CA . GLU A 1 602 ? -2.202 -2.341 31.394 1.00 87.56 602 GLU A CA 1
ATOM 4885 C C . GLU A 1 602 ? -2.945 -2.958 30.195 1.00 87.56 602 GLU A C 1
ATOM 4887 O O . GLU A 1 602 ? -3.801 -2.327 29.574 1.00 87.56 602 GLU A O 1
ATOM 4892 N N . LYS A 1 603 ? -2.617 -4.203 29.837 1.00 86.12 603 LYS A N 1
ATOM 4893 C CA . LYS A 1 603 ? -3.188 -4.898 28.668 1.00 86.12 603 LYS A CA 1
ATOM 4894 C C . LYS A 1 603 ? -4.260 -5.903 29.087 1.00 86.12 603 LYS A C 1
ATOM 4896 O O . LYS A 1 603 ? -4.159 -7.086 28.779 1.00 86.12 603 LYS A O 1
ATOM 4901 N N . HIS A 1 604 ? -5.261 -5.415 29.806 1.00 90.00 604 HIS A N 1
ATOM 4902 C CA . HIS A 1 604 ? -6.359 -6.216 30.342 1.00 90.00 604 HIS A CA 1
ATOM 4903 C C . HIS A 1 604 ? -7.718 -5.741 29.800 1.00 90.00 604 HIS A C 1
ATOM 4905 O O . HIS A 1 604 ? -7.821 -4.593 29.364 1.00 90.00 604 HIS A O 1
ATOM 4911 N N . PRO A 1 605 ? -8.749 -6.607 29.790 1.00 89.94 605 PRO A N 1
ATOM 4912 C CA . PRO A 1 605 ? -9.984 -6.363 29.050 1.00 89.94 605 PRO A CA 1
ATOM 4913 C C . PRO A 1 605 ? -10.995 -5.448 29.747 1.00 89.94 605 PRO A C 1
ATOM 4915 O O . PRO A 1 605 ? -11.886 -4.938 29.072 1.00 89.94 605 PRO A O 1
ATOM 4918 N N . LEU A 1 606 ? -10.910 -5.261 31.069 1.00 93.62 606 LEU A N 1
ATOM 4919 C CA . LEU A 1 606 ? -11.818 -4.378 31.798 1.00 93.62 606 LEU A CA 1
ATOM 4920 C C . LEU A 1 606 ? -11.129 -3.063 32.135 1.00 93.62 606 LEU A C 1
ATOM 4922 O O . LEU A 1 606 ? -10.137 -3.045 32.857 1.00 93.62 606 LEU A O 1
ATOM 4926 N N . HIS A 1 607 ? -11.705 -1.960 31.678 1.00 93.31 607 HIS A N 1
ATOM 4927 C CA . HIS A 1 607 ? -11.313 -0.611 32.045 1.00 93.31 607 HIS A CA 1
ATOM 4928 C C . HIS A 1 607 ? -12.047 -0.177 33.310 1.00 93.31 607 HIS A C 1
ATOM 4930 O O . HIS A 1 607 ? -13.268 -0.009 33.305 1.00 93.31 607 HIS A O 1
ATOM 4936 N N . VAL A 1 608 ? -11.305 0.032 34.391 1.00 92.31 608 VAL A N 1
ATOM 4937 C CA . VAL A 1 608 ? -11.822 0.501 35.677 1.00 92.31 608 VAL A CA 1
ATOM 4938 C C . VAL A 1 608 ? -11.415 1.953 35.848 1.00 92.31 608 VAL A C 1
ATOM 4940 O O . VAL A 1 608 ? -10.230 2.267 35.769 1.00 92.31 608 VAL A O 1
ATOM 4943 N N . THR A 1 609 ? -12.372 2.831 36.142 1.00 89.88 609 THR A N 1
ATOM 4944 C CA . THR A 1 609 ? -12.086 4.226 36.498 1.00 89.88 609 THR A CA 1
ATOM 4945 C C . THR A 1 609 ? -12.874 4.602 37.740 1.00 89.88 609 THR A C 1
ATOM 4947 O O . THR A 1 609 ? -14.095 4.432 37.795 1.00 89.88 609 THR A O 1
ATOM 4950 N N . PHE A 1 610 ? -12.169 5.117 38.745 1.00 88.19 610 PHE A N 1
ATOM 4951 C CA . PHE A 1 610 ? -12.765 5.524 40.010 1.00 88.19 610 PHE A CA 1
ATOM 4952 C C . PHE A 1 610 ? -12.039 6.709 40.643 1.00 88.19 610 PHE A C 1
ATOM 4954 O O . PHE A 1 610 ? -10.912 7.044 40.275 1.00 88.19 610 PHE A O 1
ATOM 4961 N N . THR A 1 611 ? -12.689 7.359 41.602 1.00 84.19 611 THR A N 1
ATOM 4962 C CA . THR A 1 611 ? -12.096 8.445 42.391 1.00 84.19 611 THR A CA 1
ATOM 4963 C C . THR A 1 611 ? -11.729 7.997 43.802 1.00 84.19 611 THR A C 1
ATOM 4965 O O . THR A 1 611 ? -12.352 7.087 44.345 1.00 84.19 611 THR A O 1
ATOM 4968 N N . THR A 1 612 ? -10.735 8.652 44.400 1.00 77.12 612 THR A N 1
ATOM 4969 C CA . THR A 1 612 ? -10.387 8.517 45.825 1.00 77.12 612 THR A CA 1
ATOM 4970 C C . THR A 1 612 ? -10.755 9.793 46.595 1.00 77.12 612 THR A C 1
ATOM 4972 O O . THR A 1 612 ? -11.107 10.810 45.991 1.00 77.12 612 THR A O 1
ATOM 4975 N N . GLY A 1 613 ? -10.709 9.755 47.935 1.00 63.94 613 GLY A N 1
ATOM 4976 C CA . GLY A 1 613 ? -11.239 10.769 48.872 1.00 63.94 613 GLY A CA 1
ATOM 4977 C C . GLY A 1 613 ? -10.918 12.259 48.619 1.00 63.94 613 GLY A C 1
ATOM 4978 O O . GLY A 1 613 ? -11.596 13.115 49.179 1.00 63.94 613 GLY A O 1
ATOM 4979 N N . GLU A 1 614 ? -9.965 12.595 47.743 1.00 57.66 614 GLU A N 1
ATOM 4980 C CA . GLU A 1 614 ? -9.546 13.971 47.422 1.00 57.66 614 GLU A CA 1
ATOM 4981 C C . GLU A 1 614 ? -10.004 14.502 46.045 1.00 57.66 614 GLU A C 1
ATOM 4983 O O . GLU A 1 614 ? -9.527 15.545 45.591 1.00 57.66 614 GLU A O 1
ATOM 4988 N N . ALA A 1 615 ? -10.923 13.824 45.348 1.00 62.38 615 ALA A N 1
ATOM 4989 C CA . ALA A 1 615 ? -11.300 14.222 43.990 1.00 62.38 615 ALA A CA 1
ATOM 4990 C C . ALA A 1 615 ? -11.937 15.628 43.907 1.00 62.38 615 ALA A C 1
ATOM 4992 O O . ALA A 1 615 ? -13.002 15.896 44.468 1.00 62.38 615 ALA A O 1
ATOM 4993 N N . LYS A 1 616 ? -11.312 16.537 43.142 1.00 61.84 616 LYS A N 1
ATOM 4994 C CA . LYS A 1 616 ? -11.781 17.921 42.916 1.00 61.84 616 LYS A CA 1
ATOM 4995 C C . LYS A 1 616 ? -12.229 18.121 41.458 1.00 61.84 616 LYS A C 1
ATOM 4997 O O . LYS A 1 616 ? -11.636 17.583 40.530 1.00 61.84 616 LYS A O 1
ATOM 5002 N N . LYS A 1 617 ? -13.231 18.989 41.238 1.00 66.25 617 LYS A N 1
ATOM 5003 C CA . LYS A 1 617 ? -13.585 19.584 39.922 1.00 66.25 617 LYS A CA 1
ATOM 5004 C C . LYS A 1 617 ? -14.044 18.592 38.820 1.00 66.25 617 LYS A C 1
ATOM 5006 O O . LYS A 1 617 ? -13.600 18.711 37.677 1.00 66.25 617 LYS A O 1
ATOM 5011 N N . LEU A 1 618 ? -15.001 17.700 39.120 1.00 66.06 618 LEU A N 1
ATOM 5012 C CA . LEU A 1 618 ? -15.593 16.714 38.183 1.00 66.06 618 LEU A CA 1
ATOM 5013 C C . LEU A 1 618 ? -15.970 17.289 36.806 1.00 66.06 618 LEU A C 1
ATOM 5015 O O . LEU A 1 618 ? -15.616 16.712 35.783 1.00 66.06 618 LEU A O 1
ATOM 5019 N N . LEU A 1 619 ? -16.604 18.466 36.763 1.00 62.84 619 LEU A N 1
ATOM 5020 C CA . LEU A 1 619 ? -17.008 19.112 35.508 1.00 62.84 619 LEU A CA 1
ATOM 5021 C C . LEU A 1 619 ? -15.820 19.469 34.602 1.00 62.84 619 LEU A C 1
ATOM 5023 O O . LEU A 1 619 ? -15.872 19.257 33.393 1.00 62.84 619 LEU A O 1
ATOM 5027 N N . ARG A 1 620 ? -14.723 19.985 35.175 1.00 66.31 620 ARG A N 1
ATOM 5028 C CA . ARG A 1 620 ? -13.523 20.326 34.392 1.00 66.31 620 ARG A CA 1
ATOM 5029 C C . ARG A 1 620 ? -12.846 19.076 33.841 1.0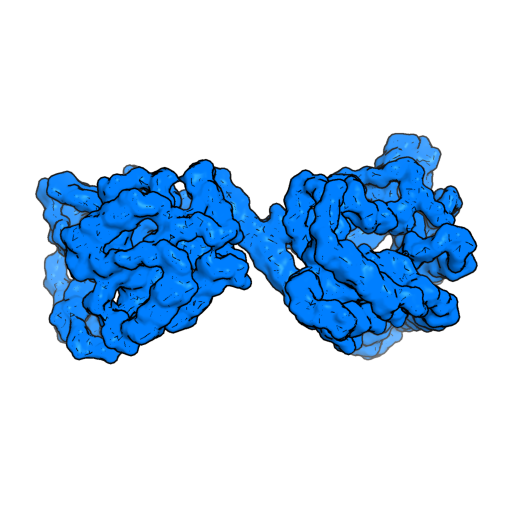0 66.31 620 ARG A C 1
ATOM 5031 O O . ARG A 1 620 ? -12.311 19.133 32.739 1.00 66.31 620 ARG A O 1
ATOM 5038 N N . VAL A 1 621 ? -12.860 17.979 34.596 1.00 68.12 621 VAL A N 1
ATOM 5039 C CA . VAL A 1 621 ? -12.300 16.694 34.158 1.00 68.12 621 VAL A CA 1
ATOM 5040 C C . VAL A 1 621 ? -13.166 16.094 33.050 1.00 68.12 621 VAL A C 1
ATOM 5042 O O . VAL A 1 621 ? -12.637 15.774 31.990 1.00 68.12 621 VAL A O 1
ATOM 5045 N N . ALA A 1 622 ? -14.490 16.056 33.225 1.00 64.38 622 ALA A N 1
ATOM 5046 C CA . ALA A 1 622 ? -15.429 15.561 32.219 1.00 64.38 622 ALA A CA 1
ATOM 5047 C C . ALA A 1 622 ? -15.345 16.341 30.892 1.00 64.38 622 ALA A C 1
ATOM 5049 O O . ALA A 1 622 ? -15.183 15.733 29.836 1.00 64.38 622 ALA A O 1
ATOM 5050 N N . LEU A 1 623 ? -15.353 17.683 30.935 1.00 65.19 623 LEU A N 1
ATOM 5051 C CA . LEU A 1 623 ? -15.201 18.520 29.735 1.00 65.19 623 LEU A CA 1
ATOM 5052 C C . LEU A 1 623 ? -13.853 18.279 29.043 1.00 65.19 623 LEU A C 1
ATOM 5054 O O . LEU A 1 623 ? -13.791 18.168 27.822 1.00 65.19 623 LEU A O 1
ATOM 5058 N N . LYS A 1 624 ? -12.758 18.148 29.799 1.00 67.00 624 LYS A N 1
ATOM 5059 C CA . LYS A 1 624 ? -11.446 17.860 29.205 1.00 67.00 624 LYS A CA 1
ATOM 5060 C C . LYS A 1 624 ? -11.368 16.462 28.587 1.00 67.00 624 LYS A C 1
ATOM 5062 O O . LYS A 1 624 ? -10.724 16.331 27.555 1.00 67.00 624 LYS A O 1
ATOM 5067 N N . ILE A 1 625 ? -12.031 15.450 29.151 1.00 67.06 625 ILE A N 1
ATOM 5068 C CA . ILE A 1 625 ? -12.098 14.101 28.556 1.00 67.06 625 ILE A CA 1
ATOM 5069 C C . ILE A 1 625 ? -12.856 14.129 27.221 1.00 67.06 625 ILE A C 1
ATOM 5071 O O . ILE A 1 625 ? -12.444 13.455 26.280 1.00 67.06 625 ILE A O 1
ATOM 5075 N N . ILE A 1 626 ? -13.915 14.938 27.118 1.00 63.59 626 ILE A N 1
ATOM 5076 C CA . ILE A 1 626 ? -14.688 15.112 25.878 1.00 63.59 626 ILE A CA 1
ATOM 5077 C C . ILE A 1 626 ? -13.864 15.850 24.809 1.00 63.59 626 ILE A C 1
ATOM 5079 O O . ILE A 1 626 ? -13.822 15.418 23.661 1.00 63.59 626 ILE A O 1
ATOM 5083 N N . PHE A 1 627 ? -13.178 16.942 25.171 1.00 58.81 627 PHE A N 1
ATOM 5084 C CA . PHE A 1 627 ? -12.531 17.831 24.193 1.00 58.81 627 PHE A CA 1
ATOM 5085 C C . PHE A 1 627 ? -11.024 17.582 23.960 1.00 58.81 627 PHE A C 1
ATOM 5087 O O . PHE A 1 627 ? -10.506 17.981 22.917 1.00 58.81 627 PHE A O 1
ATOM 5094 N N . ARG A 1 628 ? -10.281 16.971 24.901 1.00 58.50 628 ARG A N 1
ATOM 5095 C CA . ARG A 1 628 ? -8.813 16.753 24.834 1.00 58.50 628 ARG A CA 1
ATOM 5096 C C . ARG A 1 628 ? -8.357 15.468 25.568 1.00 58.50 628 ARG A C 1
ATOM 5098 O O . ARG A 1 628 ? -7.750 15.547 26.637 1.00 58.50 628 ARG A O 1
ATOM 5105 N N . PRO A 1 629 ? -8.543 14.274 24.975 1.00 54.38 629 PRO A N 1
ATOM 5106 C CA . PRO A 1 629 ? -8.308 12.990 25.651 1.00 54.38 629 PRO A CA 1
ATOM 5107 C C . PRO A 1 629 ? -6.835 12.644 25.959 1.00 54.38 629 PRO A C 1
ATOM 5109 O O . PRO A 1 629 ? -6.584 11.726 26.729 1.00 54.38 629 PRO A O 1
ATOM 5112 N N . LYS A 1 630 ? -5.843 13.344 25.384 1.00 54.12 630 LYS A N 1
ATOM 5113 C CA . LYS A 1 630 ? -4.408 12.988 25.498 1.00 54.12 630 LYS A CA 1
ATOM 5114 C C . LYS A 1 630 ? -3.608 13.758 26.565 1.00 54.12 630 LYS A C 1
ATOM 5116 O O . LYS A 1 630 ? -2.408 13.538 26.665 1.00 54.12 630 LYS A O 1
ATOM 5121 N N . SER A 1 631 ? -4.215 14.677 27.323 1.00 48.72 631 SER A N 1
ATOM 5122 C CA . SER A 1 631 ? -3.459 15.702 28.073 1.00 48.72 631 SER A CA 1
ATOM 5123 C C . SER A 1 631 ? -3.812 15.836 29.561 1.00 48.72 631 SER A C 1
ATOM 5125 O O . SER A 1 631 ? -3.763 16.949 30.086 1.00 48.72 631 SER A O 1
ATOM 5127 N N . ILE A 1 632 ? -4.256 14.774 30.239 1.00 57.34 632 ILE A N 1
ATOM 5128 C CA . ILE A 1 632 ? -4.706 14.887 31.637 1.00 57.34 632 ILE A CA 1
ATOM 5129 C C . ILE A 1 632 ? -3.818 14.047 32.559 1.00 57.34 632 ILE A C 1
ATOM 5131 O O . ILE A 1 632 ? -3.874 12.822 32.508 1.00 57.34 632 ILE A O 1
ATOM 5135 N N . ASP A 1 633 ? -3.101 14.703 33.477 1.00 61.50 633 ASP A N 1
ATOM 5136 C CA . ASP A 1 633 ? -2.618 14.087 34.722 1.00 61.50 633 ASP A CA 1
ATOM 5137 C C . ASP A 1 633 ? -3.796 13.934 35.700 1.00 61.50 633 ASP A C 1
ATOM 5139 O O . ASP A 1 633 ? -3.930 14.621 36.711 1.00 61.50 633 ASP A O 1
ATOM 5143 N N . ALA A 1 634 ? -4.739 13.049 35.355 1.00 67.62 634 ALA A N 1
ATOM 5144 C CA . ALA A 1 634 ? -5.982 12.847 36.110 1.00 67.62 634 ALA A CA 1
ATOM 5145 C C . ALA A 1 634 ? -5.712 12.308 37.528 1.00 67.62 634 ALA A C 1
ATOM 5147 O O . ALA A 1 634 ? -6.508 12.519 38.447 1.00 67.62 634 ALA A O 1
ATOM 5148 N N . LYS A 1 635 ? -4.539 11.689 37.704 1.00 67.19 635 LYS A N 1
ATOM 5149 C CA . LYS A 1 635 ? -4.026 11.179 38.973 1.00 67.19 635 LYS A CA 1
ATOM 5150 C C . LYS A 1 635 ? -3.845 12.286 40.016 1.00 67.19 635 LYS A C 1
ATOM 5152 O O . LYS A 1 635 ? -4.240 12.088 41.158 1.00 67.19 635 LYS A O 1
ATOM 5157 N N . GLU A 1 636 ? -3.343 13.461 39.626 1.00 65.12 636 GLU A N 1
ATOM 5158 C CA . GLU A 1 636 ? -3.175 14.615 40.532 1.00 65.12 636 GLU A CA 1
ATOM 5159 C C . GLU A 1 636 ? -4.514 15.220 40.985 1.00 65.12 636 GLU A C 1
ATOM 5161 O O . GLU A 1 636 ? -4.580 15.960 41.963 1.00 65.12 636 GLU A O 1
ATOM 5166 N N . LEU A 1 637 ? -5.605 14.898 40.282 1.00 69.44 637 LEU A N 1
ATOM 5167 C CA . LEU A 1 637 ? -6.960 15.357 40.590 1.00 69.44 637 LEU A CA 1
ATOM 5168 C C . LEU A 1 637 ? -7.792 14.313 41.350 1.00 69.44 637 LEU A C 1
ATOM 5170 O O . LEU A 1 637 ? -8.992 14.529 41.530 1.00 69.44 637 LEU A O 1
ATOM 5174 N N . GLY A 1 638 ? -7.179 13.201 41.775 1.00 76.81 638 GLY A N 1
ATOM 5175 C CA . GLY A 1 638 ? -7.833 12.131 42.534 1.00 76.81 638 GLY A CA 1
ATOM 5176 C C . GLY A 1 638 ? -8.603 11.111 41.687 1.00 76.81 638 GLY A C 1
ATOM 5177 O O . GLY A 1 638 ? -9.442 10.397 42.233 1.00 76.81 638 GLY A O 1
ATOM 5178 N N . TYR A 1 639 ? -8.353 11.038 40.372 1.00 83.19 639 TYR A N 1
ATOM 5179 C CA . TYR A 1 639 ? -8.959 10.048 39.472 1.00 83.19 639 TYR A CA 1
ATOM 5180 C C . TYR A 1 639 ? -7.941 8.966 39.114 1.00 83.19 639 TYR A C 1
ATOM 5182 O O . TYR A 1 639 ? -6.871 9.245 38.566 1.00 83.19 639 TYR A O 1
ATOM 5190 N N . LEU A 1 640 ? -8.299 7.713 39.371 1.00 85.25 640 LEU A N 1
ATOM 5191 C CA . LEU A 1 640 ? -7.501 6.541 39.043 1.00 85.25 640 LEU A CA 1
ATOM 5192 C C . LEU A 1 640 ? -8.173 5.754 37.919 1.00 85.25 640 LEU A C 1
ATOM 5194 O O . LEU A 1 640 ? -9.397 5.646 37.874 1.00 85.25 640 LEU A O 1
ATOM 5198 N N . SER A 1 641 ? -7.362 5.211 37.012 1.00 88.31 641 SER A N 1
ATOM 5199 C CA . SER A 1 641 ? -7.820 4.332 35.940 1.00 88.31 641 SER A CA 1
ATOM 5200 C C . SER A 1 641 ? -6.815 3.204 35.751 1.00 88.31 641 SER A C 1
ATOM 5202 O O . SER A 1 641 ? -5.615 3.467 35.662 1.00 88.31 641 SER A O 1
ATOM 5204 N N . PHE A 1 642 ? -7.311 1.973 35.719 1.00 89.75 642 PHE A N 1
ATOM 5205 C CA . PHE A 1 642 ? -6.526 0.753 35.547 1.00 89.75 642 PHE A CA 1
ATOM 5206 C C . PHE A 1 642 ? -7.249 -0.168 34.574 1.00 89.75 642 PHE A C 1
ATOM 5208 O O . PHE A 1 642 ? -8.482 -0.205 34.570 1.00 89.75 642 PHE A O 1
ATOM 5215 N N . ASN A 1 643 ? -6.494 -0.954 33.811 1.00 92.00 643 ASN A N 1
ATOM 5216 C CA . ASN A 1 643 ? -7.079 -2.083 33.095 1.00 92.00 643 ASN A CA 1
ATOM 5217 C C . ASN A 1 643 ? -6.814 -3.362 33.898 1.00 92.00 643 ASN A C 1
ATOM 5219 O O . ASN A 1 643 ? -5.668 -3.613 34.262 1.00 92.00 643 ASN A O 1
ATOM 5223 N N . VAL A 1 644 ? -7.840 -4.174 34.165 1.00 92.25 644 VAL A N 1
ATOM 5224 C CA . VAL A 1 644 ? -7.729 -5.400 34.986 1.00 92.25 644 VAL A CA 1
ATOM 5225 C C . VAL A 1 644 ? -8.488 -6.578 34.381 1.00 92.25 644 VAL A C 1
ATOM 5227 O O . VAL A 1 644 ? -9.402 -6.398 33.575 1.00 92.25 644 VAL A O 1
ATOM 5230 N N . ASN A 1 645 ? -8.107 -7.801 34.755 1.00 90.38 645 ASN A N 1
ATOM 5231 C CA . ASN A 1 645 ? -8.886 -8.998 34.407 1.00 90.38 645 ASN A CA 1
ATOM 5232 C C . ASN A 1 645 ? -10.081 -9.191 35.348 1.00 90.38 645 ASN A C 1
ATOM 5234 O O . ASN A 1 645 ? -11.148 -9.641 34.927 1.00 90.38 645 ASN A O 1
ATOM 5238 N N . LYS A 1 646 ? -9.886 -8.857 36.628 1.00 92.56 646 LYS A N 1
ATOM 5239 C CA . LYS A 1 646 ? -10.838 -9.098 37.708 1.00 92.56 646 LYS A CA 1
ATOM 5240 C C . LYS A 1 646 ? -10.796 -7.959 38.729 1.00 92.56 646 LYS A C 1
ATOM 5242 O O . LYS A 1 646 ? -9.724 -7.467 39.076 1.00 92.56 646 LYS A O 1
ATOM 5247 N N . ILE A 1 647 ? -11.965 -7.576 39.228 1.00 93.75 647 ILE A N 1
ATOM 5248 C CA . ILE A 1 647 ? -12.152 -6.607 40.312 1.00 93.75 647 ILE A CA 1
ATOM 5249 C C . ILE A 1 647 ? -13.164 -7.162 41.310 1.00 93.75 647 ILE A C 1
ATOM 5251 O O . ILE A 1 647 ? -14.198 -7.706 40.925 1.00 93.75 647 ILE A O 1
ATOM 5255 N N . GLU A 1 648 ? -12.871 -7.022 42.598 1.00 93.19 648 GLU A N 1
ATOM 5256 C CA . GLU A 1 648 ? -13.793 -7.372 43.676 1.00 93.19 648 GLU A CA 1
ATOM 5257 C C . GLU A 1 648 ? -14.210 -6.108 44.419 1.00 93.19 648 GLU A C 1
ATOM 5259 O O . GLU A 1 648 ? -13.379 -5.269 44.774 1.00 93.19 648 GLU A O 1
ATOM 5264 N N . LEU A 1 649 ? -15.513 -5.969 44.637 1.00 90.81 649 LEU A N 1
ATOM 5265 C CA . LEU A 1 649 ? -16.111 -4.804 45.264 1.00 90.81 649 LEU A CA 1
ATOM 5266 C C . LEU A 1 649 ? -16.920 -5.229 46.487 1.00 90.81 649 LEU A C 1
ATOM 5268 O O . LEU A 1 649 ? -17.836 -6.041 46.376 1.00 90.81 649 LEU A O 1
ATOM 5272 N N . LEU A 1 650 ? -16.627 -4.648 47.648 1.00 89.12 650 LEU A N 1
ATOM 5273 C CA . LEU A 1 650 ? -17.458 -4.801 48.841 1.00 89.12 650 LEU A CA 1
ATOM 5274 C C . LEU A 1 650 ? -18.222 -3.497 49.077 1.00 89.12 650 LEU A C 1
ATOM 5276 O O . LEU A 1 650 ? -17.623 -2.474 49.421 1.00 89.12 650 LEU A O 1
ATOM 5280 N N . LEU A 1 651 ? -19.537 -3.530 48.848 1.00 86.50 651 LEU A N 1
ATOM 5281 C CA . LEU A 1 651 ? -20.422 -2.374 48.990 1.00 86.50 651 LEU A CA 1
ATOM 5282 C C . LEU A 1 651 ? -21.866 -2.783 49.309 1.00 86.50 651 LEU A C 1
ATOM 5284 O O . LEU A 1 651 ? -22.252 -3.936 49.136 1.00 86.50 651 LEU A O 1
ATOM 5288 N N . ASP A 1 652 ? -22.648 -1.814 49.781 1.00 84.38 652 ASP A N 1
ATOM 5289 C CA . ASP A 1 652 ? -24.045 -1.964 50.208 1.00 84.38 652 ASP A CA 1
ATOM 5290 C C . ASP A 1 652 ? -24.909 -0.846 49.588 1.00 84.38 652 ASP A C 1
ATOM 5292 O O . ASP A 1 652 ? -25.457 0.017 50.274 1.00 84.38 652 ASP A O 1
ATOM 5296 N N . GLU A 1 653 ? -24.934 -0.787 48.256 1.00 81.69 653 GLU A N 1
ATOM 5297 C CA . GLU A 1 653 ? -25.613 0.240 47.455 1.00 81.69 653 GLU A CA 1
ATOM 5298 C C . GLU A 1 653 ? -26.132 -0.353 46.141 1.00 81.69 653 GLU A C 1
ATOM 5300 O O . GLU A 1 653 ? -25.580 -1.332 45.649 1.00 81.69 653 GLU A O 1
ATOM 5305 N N . PRO A 1 654 ? -27.148 0.245 45.500 1.00 86.25 654 PRO A N 1
ATOM 5306 C CA . PRO A 1 654 ? -27.555 -0.188 44.173 1.00 86.25 654 PRO A CA 1
ATOM 5307 C C . PRO A 1 654 ? -26.458 0.077 43.130 1.00 86.25 654 PRO A C 1
ATOM 5309 O O . PRO A 1 654 ? -25.798 1.120 43.140 1.00 86.25 654 PRO A O 1
ATOM 5312 N N . TYR A 1 655 ? -26.318 -0.846 42.185 1.00 91.00 655 TYR A N 1
ATOM 5313 C CA . TYR A 1 655 ? -25.436 -0.716 41.027 1.00 91.00 655 TYR A CA 1
ATOM 5314 C C . TYR A 1 655 ? -26.239 -0.801 39.731 1.00 91.00 655 TYR A C 1
ATOM 5316 O O . TYR A 1 655 ? -27.397 -1.223 39.726 1.00 91.00 655 TYR A O 1
ATOM 5324 N N . ILE A 1 656 ? -25.620 -0.403 38.624 1.00 91.44 656 ILE A N 1
ATOM 5325 C CA . ILE A 1 656 ? -26.157 -0.599 37.281 1.00 91.44 656 ILE A CA 1
ATOM 5326 C C . ILE A 1 656 ? -25.245 -1.516 36.469 1.00 91.44 656 ILE A C 1
ATOM 5328 O O . ILE A 1 656 ? -24.022 -1.436 36.579 1.00 91.44 656 ILE A O 1
ATOM 5332 N N . LEU A 1 657 ? -25.850 -2.354 35.635 1.00 91.81 657 LEU A N 1
ATOM 5333 C CA . LEU A 1 657 ? -25.187 -3.116 34.579 1.00 91.81 657 LEU A CA 1
ATOM 5334 C C . LEU A 1 657 ? -25.938 -2.824 33.277 1.00 91.81 657 LEU A C 1
ATOM 5336 O O . LEU A 1 657 ? -27.146 -3.014 33.230 1.00 91.81 657 LEU A O 1
ATOM 5340 N N . ASP A 1 658 ? -25.260 -2.272 32.270 1.00 89.00 658 ASP A N 1
ATOM 5341 C CA . ASP A 1 658 ? -25.832 -1.846 30.978 1.00 89.00 658 ASP A CA 1
ATOM 5342 C C . ASP A 1 658 ? -27.115 -0.993 31.102 1.00 89.00 658 ASP A C 1
ATOM 5344 O O . ASP A 1 658 ? -28.011 -1.010 30.258 1.00 89.00 658 ASP A O 1
ATOM 5348 N N . GLY A 1 659 ? -27.202 -0.209 32.183 1.00 81.69 659 GLY A N 1
ATOM 5349 C CA . GLY A 1 659 ? -28.343 0.656 32.496 1.00 81.69 659 GLY A CA 1
ATOM 5350 C C . GLY A 1 659 ? -29.483 -0.013 33.277 1.00 81.69 659 GLY A C 1
ATOM 5351 O O . GLY A 1 659 ? -30.419 0.680 33.687 1.00 81.69 659 GLY A O 1
ATOM 5352 N N . GLU A 1 660 ? -29.407 -1.319 33.536 1.00 85.94 660 GLU A N 1
ATOM 5353 C CA . GLU A 1 660 ? -30.337 -2.047 34.400 1.00 85.94 660 GLU A CA 1
ATOM 5354 C C . GLU A 1 660 ? -29.893 -1.989 35.872 1.00 85.94 660 GLU A C 1
ATOM 5356 O O . GLU A 1 660 ? -28.730 -2.275 36.165 1.00 85.94 660 GLU A O 1
ATOM 5361 N N . PRO A 1 661 ? -30.777 -1.600 36.812 1.00 88.44 661 PRO A N 1
ATOM 5362 C CA . PRO A 1 661 ? -30.433 -1.479 38.218 1.00 88.44 661 PRO A CA 1
ATOM 5363 C C . PRO A 1 661 ? -30.530 -2.812 38.954 1.00 88.44 661 PRO A C 1
ATOM 5365 O O . PRO A 1 661 ? -31.461 -3.592 38.760 1.00 88.44 661 PRO A O 1
ATOM 5368 N N . TYR A 1 662 ? -29.604 -3.019 39.880 1.00 89.00 662 TYR A N 1
ATOM 5369 C CA . TYR A 1 662 ? -29.544 -4.185 40.748 1.00 89.00 662 TYR A CA 1
ATOM 5370 C C . TYR A 1 662 ? -29.144 -3.770 42.163 1.00 89.00 662 TYR A C 1
ATOM 5372 O O . TYR A 1 662 ? -28.638 -2.670 42.390 1.00 89.00 662 TYR A O 1
ATOM 5380 N N . GLN A 1 663 ? -29.375 -4.662 43.123 1.00 86.50 663 GLN A N 1
ATOM 5381 C CA . GLN A 1 663 ? -28.976 -4.471 44.513 1.00 86.50 663 GLN A CA 1
ATOM 5382 C C . GLN A 1 663 ? -27.862 -5.447 44.881 1.00 86.50 663 GLN A C 1
ATOM 5384 O O . GLN A 1 663 ? -27.872 -6.603 44.459 1.00 86.50 663 GLN A O 1
ATOM 5389 N N . VAL A 1 664 ? -26.923 -4.968 45.689 1.00 84.25 664 VAL A N 1
ATOM 5390 C CA . VAL A 1 664 ? -25.884 -5.775 46.325 1.00 84.25 664 VAL A CA 1
ATOM 5391 C C . VAL A 1 664 ? -25.916 -5.466 47.816 1.00 84.25 664 VAL A C 1
ATOM 5393 O O . VAL A 1 664 ? -26.046 -4.303 48.204 1.00 84.25 664 VAL A O 1
ATOM 5396 N N . LYS A 1 665 ? -25.837 -6.507 48.644 1.00 81.56 665 LYS A N 1
ATOM 5397 C CA . LYS A 1 665 ? -25.682 -6.378 50.092 1.00 81.56 665 LYS A CA 1
ATOM 5398 C C . LYS A 1 665 ? -24.294 -6.870 50.462 1.00 81.56 665 LYS A C 1
ATOM 5400 O O . LYS A 1 665 ? -23.893 -7.949 50.033 1.00 81.56 665 LYS A O 1
ATOM 5405 N N . ALA A 1 666 ? -23.583 -6.117 51.297 1.00 77.12 666 ALA A N 1
ATOM 5406 C CA . ALA A 1 666 ? -22.240 -6.503 51.743 1.00 77.12 666 ALA A CA 1
ATOM 5407 C C . ALA A 1 666 ? -22.226 -7.828 52.537 1.00 77.12 666 ALA A C 1
ATOM 5409 O O . ALA A 1 666 ? -21.199 -8.497 52.608 1.00 77.12 666 ALA A O 1
ATOM 5410 N N . GLN A 1 667 ? -23.372 -8.212 53.111 1.00 78.75 667 GLN A N 1
ATOM 5411 C CA . GLN A 1 667 ? -23.567 -9.468 53.845 1.00 78.75 667 GLN A CA 1
ATOM 5412 C C . GLN A 1 667 ? -23.438 -10.709 52.945 1.00 78.75 667 GLN A C 1
ATOM 5414 O O . GLN A 1 667 ? -23.022 -11.759 53.424 1.00 78.75 667 GLN A O 1
ATOM 5419 N N . ASP A 1 668 ? -23.715 -10.571 51.644 1.00 81.25 668 ASP A N 1
ATOM 5420 C CA . ASP A 1 668 ? -23.673 -11.664 50.662 1.00 81.25 668 ASP A CA 1
ATOM 5421 C C . ASP A 1 668 ? -22.253 -11.868 50.075 1.00 81.25 668 ASP A C 1
ATOM 5423 O O . ASP A 1 668 ? -22.061 -12.559 49.074 1.00 81.25 668 ASP A O 1
ATOM 5427 N N . GLY A 1 669 ? -21.234 -11.246 50.681 1.00 85.25 669 GLY A N 1
ATOM 5428 C CA . GLY A 1 669 ? -19.843 -11.296 50.231 1.00 85.25 669 GLY A CA 1
ATOM 5429 C C . GLY A 1 669 ? -19.515 -10.312 49.096 1.00 85.25 669 GLY A C 1
ATOM 5430 O O . GLY A 1 669 ? -20.375 -9.537 48.660 1.00 85.25 669 GLY A O 1
ATOM 5431 N N . PRO A 1 670 ? -18.254 -10.298 48.620 1.00 89.00 670 PRO A N 1
ATOM 5432 C CA . PRO A 1 670 ? -17.800 -9.351 47.609 1.00 89.00 670 PRO A CA 1
ATOM 5433 C C . PRO A 1 670 ? -18.440 -9.618 46.241 1.00 89.00 670 PRO A C 1
ATOM 5435 O O . PRO A 1 670 ? -18.580 -10.760 45.799 1.00 89.00 670 PRO A O 1
ATOM 5438 N N . LEU A 1 671 ? -18.775 -8.538 45.540 1.00 91.81 671 LEU A N 1
ATOM 5439 C CA . LEU A 1 671 ? -19.202 -8.555 44.150 1.00 91.81 671 LEU A CA 1
ATOM 5440 C C . LEU A 1 671 ? -17.969 -8.710 43.255 1.00 91.81 671 LEU A C 1
ATOM 5442 O O . LEU A 1 671 ? -17.149 -7.798 43.151 1.00 91.81 671 LEU A O 1
ATOM 5446 N N . CYS A 1 672 ? -17.833 -9.862 42.610 1.00 93.12 672 CYS A N 1
ATOM 5447 C CA . CYS A 1 672 ? -16.740 -10.156 41.693 1.00 93.12 672 CYS A CA 1
ATOM 5448 C C . CYS A 1 672 ? -17.143 -9.787 40.265 1.00 93.12 672 CYS A C 1
ATOM 5450 O O . CYS A 1 672 ? -18.141 -10.292 39.752 1.00 93.12 672 CYS A O 1
ATOM 5452 N N . ILE A 1 673 ? -16.341 -8.960 39.602 1.00 94.75 673 ILE A N 1
ATOM 5453 C CA . ILE A 1 673 ? -16.496 -8.618 38.190 1.00 94.75 673 ILE A CA 1
ATOM 5454 C C . ILE A 1 673 ? -15.271 -9.124 37.431 1.00 94.75 673 ILE A C 1
ATOM 5456 O O . ILE A 1 673 ? -14.136 -8.827 37.799 1.00 94.75 673 ILE A O 1
ATOM 5460 N N . GLU A 1 674 ? -15.507 -9.886 36.372 1.00 94.12 674 GLU A N 1
ATOM 5461 C CA . GLU A 1 674 ? -14.482 -10.579 35.595 1.00 94.12 674 GLU A CA 1
ATOM 5462 C C . GLU A 1 674 ? -14.704 -10.357 34.095 1.00 94.12 674 GLU A C 1
ATOM 5464 O O . GLU A 1 674 ? -15.842 -10.359 33.616 1.00 94.12 674 GLU A O 1
ATOM 5469 N N . GLY A 1 675 ? -13.611 -10.149 33.358 1.00 91.62 675 GLY A N 1
ATOM 5470 C CA . GLY A 1 675 ? -13.629 -10.054 31.903 1.00 91.62 675 GLY A CA 1
ATOM 5471 C C . GLY A 1 675 ? -13.633 -11.444 31.275 1.00 91.62 675 GLY A C 1
ATOM 5472 O O . GLY A 1 675 ? -12.652 -12.169 31.409 1.00 91.62 675 GLY A O 1
ATOM 5473 N N . ILE A 1 676 ? -14.703 -11.811 30.569 1.00 89.38 676 ILE A N 1
ATOM 5474 C CA . ILE A 1 676 ? -14.837 -13.125 29.924 1.00 89.38 676 ILE A CA 1
ATOM 5475 C C . ILE A 1 676 ? -14.936 -12.964 28.407 1.00 89.38 676 ILE A C 1
ATOM 5477 O O . ILE A 1 676 ? -15.627 -12.085 27.903 1.00 89.38 676 ILE A O 1
ATOM 5481 N N . GLY A 1 677 ? -14.255 -13.818 27.657 1.00 83.94 677 GLY A N 1
ATOM 5482 C CA . GLY A 1 677 ? -14.210 -13.778 26.202 1.00 83.94 677 GLY A CA 1
ATOM 5483 C C . GLY A 1 677 ? -12.762 -13.858 25.749 1.00 83.94 677 GLY A C 1
ATOM 5484 O O . GLY A 1 677 ? -11.961 -14.501 26.434 1.00 83.94 677 GLY A O 1
ATOM 5485 N N . PRO A 1 678 ? -12.403 -13.211 24.638 1.00 85.44 678 PRO A N 1
ATOM 5486 C CA . PRO A 1 678 ? -13.212 -12.311 23.792 1.00 85.44 678 PRO A CA 1
ATOM 5487 C C . PRO A 1 678 ? -14.325 -12.994 22.965 1.00 85.44 678 PRO A C 1
ATOM 5489 O O . PRO A 1 678 ? -14.238 -14.169 22.620 1.00 85.44 678 PRO A O 1
ATOM 5492 N N . THR A 1 679 ? -15.380 -12.236 22.642 1.00 87.31 679 THR A N 1
ATOM 5493 C CA . THR A 1 679 ? -16.525 -12.654 21.809 1.00 87.31 679 THR A CA 1
ATOM 5494 C C . THR A 1 679 ? -16.524 -11.901 20.480 1.00 87.31 679 THR A C 1
ATOM 5496 O O . THR A 1 679 ? -16.242 -10.701 20.453 1.00 87.31 679 THR A O 1
ATOM 5499 N N . THR A 1 680 ? -16.872 -12.584 19.388 1.00 89.44 680 THR A N 1
ATOM 5500 C CA . THR A 1 680 ? -16.892 -12.020 18.032 1.00 89.44 680 THR A CA 1
ATOM 5501 C C . THR A 1 680 ? -18.243 -11.391 17.691 1.00 89.44 680 THR A C 1
ATOM 5503 O O . THR A 1 680 ? -19.291 -12.030 17.800 1.00 89.44 680 THR A O 1
ATOM 5506 N N . PHE A 1 681 ? -18.196 -10.156 17.198 1.00 91.00 681 PHE A N 1
ATOM 5507 C CA . PHE A 1 681 ? -19.336 -9.385 16.725 1.00 91.00 681 PHE A CA 1
ATOM 5508 C C . PHE A 1 681 ? -19.218 -9.099 15.223 1.00 91.00 681 PHE A C 1
ATOM 5510 O O . PHE A 1 681 ? -18.197 -8.591 14.763 1.00 91.00 681 PHE A O 1
ATOM 5517 N N . LEU A 1 682 ? -20.271 -9.400 14.467 1.00 90.75 682 LEU A N 1
ATOM 5518 C CA . LEU A 1 682 ? -20.466 -9.018 13.073 1.00 90.75 682 LEU A CA 1
ATOM 5519 C C . LEU A 1 682 ? -20.885 -7.548 12.980 1.00 90.75 682 LEU A C 1
ATOM 5521 O O . LEU A 1 682 ? -21.896 -7.145 13.564 1.00 90.75 682 LEU A O 1
ATOM 5525 N N . VAL A 1 683 ? -20.131 -6.786 12.189 1.00 87.38 683 VAL A N 1
ATOM 5526 C CA . VAL A 1 683 ? -20.340 -5.360 11.905 1.00 87.38 683 VAL A CA 1
ATOM 5527 C C . VAL A 1 683 ? -20.327 -5.115 10.391 1.00 87.38 683 VAL A C 1
ATOM 5529 O O . VAL A 1 683 ? -19.912 -5.987 9.620 1.00 87.38 683 VAL A O 1
ATOM 5532 N N . TRP A 1 684 ? -20.809 -3.949 9.961 1.00 79.94 684 TRP A N 1
ATOM 5533 C CA . TRP A 1 684 ? -21.003 -3.582 8.553 1.00 79.94 684 TRP A CA 1
ATOM 5534 C C . TRP A 1 684 ? -20.449 -2.197 8.222 1.00 79.94 684 TRP A C 1
ATOM 5536 O O . TRP A 1 684 ? -20.386 -1.335 9.135 1.00 79.94 684 TRP A O 1
#

Sequence (684 aa):
MNIPNNQQLTLRKAHELVRDLMTPIPWIYWLDFIFHISLGWVTFFVALNESESFVFQFFIYIVSTLSLYRAATFIHELTHFKKNTFKLFRLVWNLTCGIPLLIPSFTYDGTHNNHHKLDVYGTDQDGEYLPFAHKKPIEMILYLLLSFILPAIFIIRFLFLVPLSYLIPSLRKILWERLSALIINPNYKRQKDSIRHDKNWQIQEFSAFIFSATVLICIMLNILDYKILILWYAIGMIIVFLNALRTLSAHAYRNPNGQKMNFIEQYLDSVDINNNSLISELWAPVGLRYHATHHLFMNLPYHNLAEAQRRLVNGLGDSLLSSITKRDGLSDALQNIWREASTHALNANRGKYNINQELKVNKLRMGTAIVGLVYNPLSGSYKNQNAIFVNFCKTIPGLIIQDAKDSSEFETSINTLLCSKIDVLIIVGGDGTTQASLTCLLKSCPLTEWPILSIVSSGTTNMTASDIASHQDIKKSLLDLSRVLLNKTSPLFTERHLLCIKQAGQAQKCGMFFSVGLIARIVIFSRGRIKNIKLNGEIYSAISTLFYFFDTIYNHYFTKTLKKKIFISLEEKKFESDTSQLLFVSSLDRLLFGMRPYWGKEKHPLHVTFTTGEAKKLLRVALKIIFRPKSIDAKELGYLSFNVNKIELLLDEPYILDGEPYQVKAQDGPLCIEGIGPTTFLVW

pLDDT: mean 84.82, std 13.21, range [30.81, 98.75]